Protein AF-0000000086747039 (afdb_homodimer)

Secondary structure (DSSP, 8-state):
--HHHHHHHHHHHHHHHHHHHHHHHHHHHTSTTTTSHHHHHHHHHHHS----HHHHHHHHHHHHTT--GGGTHHHHHHHHHHHHHHHHHHTSTTTT--SEETTEE-HHHHH-HHHHHHHHHHHHHHHHHHHHHS--TTS-HHHHHHHHHHHHHHHSTTTHHHHHHHHHHHTTS---HHHHHHHHHHHTHHHHHHHHHHHHHHTTHHHHHTHHHHHHHHHHHHHHHHHHHHHHHHHS-HHHHSS-TTHHHHTT---HHHHH-HHHHHHHHHHHHHHHHHHHHHHHHTT---HHHHHHHHHHHH---/--HHHHHHHHHHHHHHHHHHHHHHHHHHHTSTTTTSHHHHHHHHHHSS----HHHHHHHHHHHHTT--GGGTHHHHHHHHHHHHHHHHHHTSTTTT--SEETTEE-HHHHH-HHHHHHHHHHHHHHHHHHHHHS--TTS-HHHHHHHHHHHHHHHSTTTHHHHHHHHHHHTTS---HHHHHHHHHHHTHHHHHHHHHHHHHHTTHHHHHTHHHHHHHHHHHHHHHHHHHHHHHHHS-HHHHSS-TTHHHHTT---HHHHH-HHHHHHHHHHHHHHHHHHHHHHHHTT---HHHHHHHHHHHH---

InterPro domains:
  IPR000092 Polyprenyl synthetase-like [PF00348] (38-279)
  IPR000092 Polyprenyl synthetase-like [cd00685] (33-303)
  IPR008949 Isoprenoid synthase domain superfamily [G3DSA:1.10.600.10] (3-305)
  IPR008949 Isoprenoid synthase domain superfamily [SSF48576] (8-293)
  IPR033749 Polyprenyl synthetase, conserved site [PS00444] (221-233)
  IPR033749 Polyprenyl synthetase, conserved site [PS00723] (87-103)
  IPR053378 Prenyl diphosphate synthase [NF045485] (14-304)

Foldseek 3Di:
DPPVLLVVLLVLLVVQQVVLLVLLVVLLCPDPPSVDLLSVLLCCLLNLDDSLVLLSLLVLLLVLLPADVLLRSLLSNLLSLLVSLLVLVCCAPVHLVFQWDLQHGHSCNVRNRVSSNSSSVVSNVVSLVSLQDPDNPQADPVLSVVLSVLSDCQSDCNAQVVLSVLQVVCFPHDDAPVSVLVSQCGNFLSSQLSSNLNSLSRSPPNSVVLSVLSNQLSSLLSSLLQLQLLLLLVVPDCNQNRTDRCSCVVRRGDHDCNRPNNVVSLVSSVVSLVSNVVSVVVVVVVVGDCSSSNSVSVCSSPPND/DPPVLLVVLLVLLVVQQVVLLVLLVVLLCPDPPSVDLLSVLLCCLLNLDDSLVLLSLLVLLLVLLPADVLLRSLLSNLLSLLVSLLVLVCCAPVHLVFQWDLQHGHSCNVRNRVSSNSSSVVSNVVSLVSLQDPDNPQADPVLSVVLSVLSDCQSDCNAQVVLSVLQVVCFPHDDAPVSVLSSQCGNFLSSQLSSNLNSLSRSPPNSVVLSVLSNQLSSLLSSLLQLQLLLLLVVPDCVQNRTDRCSCVVRRGDHPCNRPNNVVSLVSSVVSLVSNVVSVVVVVVVVGDCSSSNSVSVCSSPPND

Solvent-accessible surface area (backbone atoms only — not comparable to full-atom values): 29635 Å² total; per-residue (Å²): 128,57,69,67,58,50,52,54,46,51,51,50,47,50,51,46,35,51,48,46,49,51,53,47,52,55,52,57,66,66,40,65,63,50,83,34,70,47,44,49,40,36,46,52,50,56,64,61,60,78,73,47,61,49,33,41,37,16,46,53,42,19,43,49,69,69,47,59,67,67,50,36,49,31,55,20,41,19,53,43,28,43,53,25,20,51,53,39,50,43,32,28,77,67,57,68,46,43,62,47,46,66,80,34,70,22,42,37,73,72,63,30,58,45,39,21,53,46,20,20,53,21,27,44,22,42,17,47,27,35,51,50,63,52,71,31,89,78,44,51,66,67,36,46,41,49,41,50,28,43,49,18,42,20,48,5,52,75,4,26,38,32,11,48,50,50,47,60,69,38,44,72,40,90,70,54,71,66,57,51,49,51,24,39,45,14,44,53,10,21,49,40,32,35,23,39,47,40,12,21,35,50,49,42,68,66,23,57,71,42,40,69,39,50,47,47,23,26,51,22,45,26,45,22,42,50,43,37,50,43,45,42,48,70,75,46,57,41,84,50,68,32,40,73,60,46,51,48,60,74,54,36,45,79,44,48,33,79,74,57,32,61,68,51,32,52,48,48,32,50,52,26,43,52,48,22,50,54,25,45,51,57,43,37,74,72,71,39,70,52,63,68,62,51,51,49,50,50,46,49,73,64,51,86,105,128,58,69,67,57,49,54,52,46,52,50,50,46,49,50,46,36,52,49,46,48,50,51,46,50,55,52,57,65,67,38,66,64,49,84,35,72,45,44,47,38,36,48,51,50,57,66,62,63,77,73,46,60,48,32,40,36,14,46,53,42,19,43,48,68,67,48,56,67,68,52,35,49,30,55,20,42,19,52,42,27,42,52,26,18,51,51,39,51,43,32,29,77,67,56,66,47,43,60,48,46,67,80,33,70,22,42,37,73,73,64,32,58,46,40,22,53,46,19,21,54,22,28,44,22,41,17,46,26,36,51,50,62,50,74,31,91,78,43,51,67,67,36,45,42,50,42,50,27,43,51,17,41,21,48,6,52,74,4,24,39,32,11,47,48,48,47,62,69,38,44,71,38,91,69,54,70,68,58,52,48,53,25,39,45,14,44,54,11,22,50,40,32,36,22,40,48,41,12,22,34,50,48,42,69,66,23,58,73,43,39,69,40,50,46,47,23,26,51,23,46,26,44,22,41,49,42,40,51,41,45,42,45,72,74,45,57,41,84,49,68,31,41,72,60,47,51,48,63,75,54,36,45,79,43,50,35,78,73,57,33,63,68,50,32,52,49,48,32,49,51,25,44,51,48,22,50,53,26,45,50,58,43,38,74,71,70,41,68,51,64,69,62,53,50,48,48,51,46,50,72,66,51,84,104

Organism: NCBI:txid471575

Structure (mmCIF, N/CA/C/O backbone):
data_AF-0000000086747039-model_v1
#
loop_
_entity.id
_entity.type
_entity.pdbx_description
1 polymer '(2E,6E)-farnesyl diphosphate synthase'
#
loop_
_atom_site.group_PDB
_atom_site.id
_atom_site.type_symbol
_atom_site.label_atom_id
_atom_site.label_alt_id
_atom_site.label_comp_id
_atom_site.label_asym_id
_atom_site.label_entity_id
_atom_site.label_seq_id
_atom_site.pdbx_PDB_ins_code
_atom_site.Cartn_x
_atom_site.Cartn_y
_atom_site.Cartn_z
_atom_site.occupancy
_atom_site.B_iso_or_equiv
_atom_site.auth_seq_id
_atom_site.auth_comp_id
_atom_site.auth_asym_id
_atom_site.auth_atom_id
_atom_site.pdbx_PDB_model_num
ATOM 1 N N . MET A 1 1 ? -1.797 28.938 26.312 1 60.62 1 MET A N 1
ATOM 2 C CA . MET A 1 1 ? -2.691 27.938 26.891 1 60.62 1 MET A CA 1
ATOM 3 C C . MET A 1 1 ? -2.586 27.922 28.406 1 60.62 1 MET A C 1
ATOM 5 O O . MET A 1 1 ? -1.498 28.109 28.953 1 60.62 1 MET A O 1
ATOM 9 N N . SER A 1 2 ? -3.76 27.859 28.984 1 70.88 2 SER A N 1
ATOM 10 C CA . SER A 1 2 ? -3.699 27.75 30.438 1 70.88 2 SER A CA 1
ATOM 11 C C . SER A 1 2 ? -2.93 26.5 30.875 1 70.88 2 SER A C 1
ATOM 13 O O . SER A 1 2 ? -2.877 25.516 30.141 1 70.88 2 SER A O 1
ATOM 15 N N . GLU A 1 3 ? -2.152 26.562 31.828 1 69.56 3 GLU A N 1
ATOM 16 C CA . GLU A 1 3 ? -1.357 25.469 32.375 1 69.56 3 GLU A CA 1
ATOM 17 C C . GLU A 1 3 ? -2.205 24.203 32.562 1 69.56 3 GLU A C 1
ATOM 19 O O . GLU A 1 3 ? -1.752 23.094 32.281 1 69.56 3 GLU A O 1
ATOM 24 N N . GLN A 1 4 ? -3.381 24.391 33 1 71 4 GLN A N 1
ATOM 25 C CA . GLN A 1 4 ? -4.27 23.266 33.25 1 71 4 GLN A CA 1
ATOM 26 C C . GLN A 1 4 ? -4.652 22.562 31.938 1 71 4 GLN A C 1
ATOM 28 O O . GLN A 1 4 ? -4.684 21.328 31.875 1 71 4 GLN A O 1
ATOM 33 N N . ASN A 1 5 ? -4.875 23.312 30.938 1 77 5 ASN A N 1
ATOM 34 C CA . ASN A 1 5 ? -5.219 22.766 29.625 1 77 5 ASN A CA 1
ATOM 35 C C . ASN A 1 5 ? -4.043 22 29.016 1 77 5 ASN A C 1
ATOM 37 O O . ASN A 1 5 ? -4.227 20.969 28.375 1 77 5 ASN A O 1
ATOM 41 N N . SER A 1 6 ? -2.943 22.5 29.406 1 79.62 6 SER A N 1
ATOM 42 C CA . SER A 1 6 ? -1.734 21.875 28.875 1 79.62 6 SER A CA 1
ATOM 43 C C . SER A 1 6 ? -1.492 20.516 29.516 1 79.62 6 SER A C 1
ATOM 45 O O . SER A 1 6 ? -1.107 19.562 28.844 1 79.62 6 SER A O 1
ATOM 47 N N . ILE A 1 7 ? -1.771 20.5 30.797 1 81.19 7 ILE A N 1
ATOM 48 C CA . ILE A 1 7 ? -1.556 19.25 31.531 1 81.19 7 ILE A CA 1
ATOM 49 C C . ILE A 1 7 ? -2.568 18.203 31.062 1 81.19 7 ILE A C 1
ATOM 51 O O . ILE A 1 7 ? -2.211 17.047 30.828 1 81.19 7 ILE A O 1
ATOM 55 N N . GLN A 1 8 ? -3.74 18.641 30.906 1 88 8 GLN A N 1
ATOM 56 C CA . GLN A 1 8 ? -4.797 17.734 30.469 1 88 8 GLN A CA 1
ATOM 57 C C . GLN A 1 8 ? -4.535 17.234 29.047 1 88 8 GLN A C 1
ATOM 59 O O . GLN A 1 8 ? -4.777 16.062 28.75 1 88 8 GLN A O 1
ATOM 64 N N . PHE A 1 9 ? -4.023 18.094 28.281 1 90.88 9 PHE A N 1
ATOM 65 C CA . PHE A 1 9 ? -3.715 17.734 26.906 1 90.88 9 PHE A CA 1
ATOM 66 C C . PHE A 1 9 ? -2.588 16.703 26.859 1 90.88 9 PHE A C 1
ATOM 68 O O . PHE A 1 9 ? -2.67 15.719 26.125 1 90.88 9 PHE A O 1
ATOM 75 N N . GLU A 1 10 ? -1.575 16.922 27.609 1 91.31 10 GLU A N 1
ATOM 76 C CA . GLU A 1 10 ? -0.438 16 27.641 1 91.31 10 GLU A CA 1
ATOM 77 C C . GLU A 1 10 ? -0.853 14.625 28.125 1 91.31 10 GLU A C 1
ATOM 79 O O . GLU A 1 10 ? -0.35 13.609 27.641 1 91.31 10 GLU A O 1
ATOM 84 N N . GLU A 1 11 ? -1.738 14.648 29.062 1 94.25 11 GLU A N 1
ATOM 85 C CA . GLU A 1 11 ? -2.26 13.383 29.562 1 94.25 11 GLU A CA 1
ATOM 86 C C . GLU A 1 11 ? -3.084 12.664 28.5 1 94.25 11 GLU A C 1
ATOM 88 O O . GLU A 1 11 ? -3.004 11.445 28.375 1 94.25 11 GLU A O 1
ATOM 93 N N . GLN A 1 12 ? -3.877 13.422 27.844 1 94.75 12 GLN A N 1
ATOM 94 C CA . GLN A 1 12 ? -4.676 12.852 26.75 1 94.75 12 GLN A CA 1
ATOM 95 C C . GLN A 1 12 ? -3.787 12.305 25.641 1 94.75 12 GLN A C 1
ATOM 97 O O . GLN A 1 12 ? -4.055 11.234 25.094 1 94.75 12 GLN A O 1
ATOM 102 N N . LEU A 1 13 ? -2.783 13.086 25.328 1 95.06 13 LEU A N 1
ATOM 103 C CA . LEU A 1 13 ? -1.816 12.664 24.328 1 95.06 13 LEU A CA 1
ATOM 104 C C . LEU A 1 13 ? -1.157 11.352 24.719 1 95.06 13 LEU A C 1
ATOM 106 O O . LEU A 1 13 ? -1.037 10.438 23.906 1 95.06 13 LEU A O 1
ATOM 110 N N . LYS A 1 14 ? -0.778 11.242 25.953 1 95.88 14 LYS A N 1
ATOM 111 C CA . LYS A 1 14 ? -0.138 10.031 26.453 1 95.88 14 LYS A CA 1
ATOM 112 C C . LYS A 1 14 ? -1.104 8.852 26.438 1 95.88 14 LYS A C 1
ATOM 114 O O . LYS A 1 14 ? -0.713 7.727 26.125 1 95.88 14 LYS A O 1
ATOM 119 N N . THR A 1 15 ? -2.322 9.117 26.75 1 96.75 15 THR A N 1
ATOM 120 C CA . THR A 1 15 ? -3.342 8.07 26.797 1 96.75 15 THR A CA 1
ATOM 121 C C . THR A 1 15 ? -3.553 7.477 25.406 1 96.75 15 THR A C 1
ATOM 123 O O . THR A 1 15 ? -3.561 6.254 25.234 1 96.75 15 THR A O 1
ATOM 126 N N . TYR A 1 16 ? -3.699 8.289 24.438 1 96.88 16 TYR A N 1
ATOM 127 C CA . TYR A 1 16 ? -3.939 7.797 23.094 1 96.88 16 TYR A CA 1
ATOM 128 C C . TYR A 1 16 ? -2.67 7.207 22.484 1 96.88 16 TYR A C 1
ATOM 130 O O . TYR A 1 16 ? -2.73 6.27 21.688 1 96.88 16 TYR A O 1
ATOM 138 N N . GLN A 1 17 ? -1.534 7.801 22.875 1 97.19 17 GLN A N 1
ATOM 139 C CA . GLN A 1 17 ? -0.266 7.199 22.469 1 97.19 17 GLN A CA 1
ATOM 140 C C . GLN A 1 17 ? -0.16 5.758 22.969 1 97.19 17 GLN A C 1
ATOM 142 O O . GLN A 1 17 ? 0.195 4.863 22.203 1 97.19 17 GLN A O 1
ATOM 147 N N . GLN A 1 18 ? -0.474 5.543 24.219 1 97.69 18 GLN A N 1
ATOM 148 C CA . GLN A 1 18 ? -0.421 4.207 24.797 1 97.69 18 GLN A CA 1
ATOM 149 C C . GLN A 1 18 ? -1.439 3.279 24.141 1 97.69 18 GLN A C 1
ATOM 151 O O . GLN A 1 18 ? -1.155 2.104 23.906 1 97.69 18 GLN A O 1
ATOM 156 N N . ARG A 1 19 ? -2.539 3.824 23.891 1 97.88 19 ARG A N 1
ATOM 157 C CA . ARG A 1 19 ? -3.592 3.012 23.281 1 97.88 19 ARG A CA 1
ATOM 158 C C . ARG A 1 19 ? -3.186 2.525 21.906 1 97.88 19 ARG A C 1
ATOM 160 O O . ARG A 1 19 ? -3.268 1.331 21.609 1 97.88 19 ARG A O 1
ATOM 167 N N . VAL A 1 20 ? -2.777 3.434 21.078 1 98.06 20 VAL A N 1
ATOM 168 C CA . VAL A 1 20 ? -2.422 3.037 19.719 1 98.06 20 VAL A CA 1
ATOM 169 C C . VAL A 1 20 ? -1.204 2.115 19.75 1 98.06 20 VAL A C 1
ATOM 171 O O . VAL A 1 20 ? -1.096 1.191 18.938 1 98.06 20 VAL A O 1
ATOM 174 N N . ASN A 1 21 ? -0.267 2.344 20.656 1 98.19 21 ASN A N 1
ATOM 175 C CA . ASN A 1 21 ? 0.867 1.437 20.797 1 98.19 21 ASN A CA 1
ATOM 176 C C . ASN A 1 21 ? 0.411 0.015 21.109 1 98.19 21 ASN A C 1
ATOM 178 O O . ASN A 1 21 ? 0.951 -0.949 20.562 1 98.19 21 ASN A O 1
ATOM 182 N N . LYS A 1 22 ? -0.53 -0.033 21.953 1 98.06 22 LYS A N 1
ATOM 183 C CA . LYS A 1 22 ? -1.062 -1.348 22.297 1 98.06 22 LYS A CA 1
ATOM 184 C C . LYS A 1 22 ? -1.691 -2.023 21.078 1 98.06 22 LYS A C 1
ATOM 186 O O . LYS A 1 22 ? -1.498 -3.221 20.859 1 98.06 22 LYS A O 1
ATOM 191 N N . VAL A 1 23 ? -2.418 -1.31 20.328 1 98.06 23 VAL A N 1
ATOM 192 C CA . VAL A 1 23 ? -3.047 -1.837 19.125 1 98.06 23 VAL A CA 1
ATOM 193 C C . VAL A 1 23 ? -1.973 -2.307 18.141 1 98.06 23 VAL A C 1
ATOM 195 O O . VAL A 1 23 ? -2.076 -3.396 17.578 1 98.06 23 VAL A O 1
ATOM 198 N N . LEU A 1 24 ? -0.97 -1.528 17.969 1 98.25 24 LEU A N 1
ATOM 199 C CA . LEU A 1 24 ? 0.107 -1.843 17.031 1 98.25 24 LEU A CA 1
ATOM 200 C C . LEU A 1 24 ? 0.889 -3.066 17.5 1 98.25 24 LEU A C 1
ATOM 202 O O . LEU A 1 24 ? 1.198 -3.951 16.688 1 98.25 24 LEU A O 1
ATOM 206 N N . ILE A 1 25 ? 1.175 -3.109 18.781 1 97.5 25 ILE A N 1
ATOM 207 C CA . ILE A 1 25 ? 1.902 -4.238 19.344 1 97.5 25 ILE A CA 1
ATOM 208 C C . ILE A 1 25 ? 1.107 -5.527 19.125 1 97.5 25 ILE A C 1
ATOM 210 O O . ILE A 1 25 ? 1.654 -6.535 18.672 1 97.5 25 ILE A O 1
ATOM 214 N N . ASN A 1 26 ? -0.142 -5.461 19.453 1 97.31 26 ASN A N 1
ATOM 215 C CA . ASN A 1 26 ? -0.998 -6.629 19.297 1 97.31 26 ASN A CA 1
ATOM 216 C C . ASN A 1 26 ? -1.107 -7.051 17.828 1 97.31 26 ASN A C 1
ATOM 218 O O . ASN A 1 26 ? -1.096 -8.242 17.516 1 97.31 26 ASN A O 1
ATOM 222 N N . THR A 1 27 ? -1.211 -6.133 16.969 1 97.25 27 THR A N 1
ATOM 223 C CA . THR A 1 27 ? -1.325 -6.402 15.539 1 97.25 27 THR A CA 1
ATOM 224 C C . THR A 1 27 ? -0.058 -7.066 15.016 1 97.25 27 THR A C 1
ATOM 226 O O . THR A 1 27 ? -0.126 -8.102 14.344 1 97.25 27 THR A O 1
ATOM 229 N N . LEU A 1 28 ? 1.066 -6.543 15.336 1 96.94 28 LEU A N 1
ATOM 230 C CA . LEU A 1 28 ? 2.346 -7.043 14.844 1 96.94 28 LEU A CA 1
ATOM 231 C C . LEU A 1 28 ? 2.666 -8.406 15.438 1 96.94 28 LEU A C 1
ATOM 233 O O . LEU A 1 28 ? 3.281 -9.25 14.781 1 96.94 28 LEU A O 1
ATOM 237 N N . SER A 1 29 ? 2.211 -8.617 16.656 1 95.31 29 SER A N 1
ATOM 238 C CA . SER A 1 29 ? 2.467 -9.883 17.344 1 95.31 29 SER A CA 1
ATOM 239 C C . SER A 1 29 ? 1.611 -11.008 16.75 1 95.31 29 SER A C 1
ATOM 241 O O . SER A 1 29 ? 1.937 -12.188 16.906 1 95.31 29 SER A O 1
ATOM 243 N N . SER A 1 30 ? 0.578 -10.648 16.062 1 94.56 30 SER A N 1
ATOM 244 C CA . SER A 1 30 ? -0.355 -11.641 15.547 1 94.56 30 SER A CA 1
ATOM 245 C C . SER A 1 30 ? -0.082 -11.945 14.078 1 94.56 30 SER A C 1
ATOM 247 O O . SER A 1 30 ? -0.775 -12.766 13.469 1 94.56 30 SER A O 1
ATOM 249 N N . LEU A 1 31 ? 0.907 -11.344 13.547 1 93.62 31 LEU A N 1
ATOM 250 C CA . LEU A 1 31 ? 1.203 -11.516 12.125 1 93.62 31 LEU A CA 1
ATOM 251 C C . LEU A 1 31 ? 1.789 -12.898 11.859 1 93.62 31 LEU A C 1
ATOM 253 O O . LEU A 1 31 ? 2.389 -13.508 12.75 1 93.62 31 LEU A O 1
ATOM 257 N N . ALA A 1 32 ? 1.566 -13.344 10.617 1 85 32 ALA A N 1
ATOM 258 C CA . ALA A 1 32 ? 2.262 -14.539 10.156 1 85 32 ALA A CA 1
ATOM 259 C C . ALA A 1 32 ? 3.775 -14.359 10.211 1 85 32 ALA A C 1
ATOM 261 O O . ALA A 1 32 ? 4.273 -13.234 10.102 1 85 32 ALA A O 1
ATOM 262 N N . PHE A 1 33 ? 4.562 -15.375 10.484 1 85.19 33 PHE A N 1
ATOM 263 C CA . PHE A 1 33 ? 6.02 -15.344 10.516 1 85.19 33 PHE A CA 1
ATOM 264 C C . PHE A 1 33 ? 6.52 -14.375 11.586 1 85.19 33 PHE A C 1
ATOM 266 O O . PHE A 1 33 ? 7.422 -13.57 11.328 1 85.19 33 PHE A O 1
ATOM 273 N N . SER A 1 34 ? 5.836 -14.336 12.719 1 82.81 34 SER A N 1
ATOM 274 C CA . SER A 1 34 ? 6.047 -13.336 13.766 1 82.81 34 SER A CA 1
ATOM 275 C C . SER A 1 34 ? 7.512 -13.273 14.18 1 82.81 34 SER A C 1
ATOM 277 O O . SER A 1 34 ? 8 -12.227 14.602 1 82.81 34 SER A O 1
ATOM 279 N N . ASN A 1 35 ? 8.242 -14.32 13.945 1 86.38 35 ASN A N 1
ATOM 280 C CA . ASN A 1 35 ? 9.633 -14.328 14.383 1 86.38 35 ASN A CA 1
ATOM 281 C C . ASN A 1 35 ? 10.594 -14.109 13.219 1 86.38 35 ASN A C 1
ATOM 283 O O . ASN A 1 35 ? 11.812 -14.164 13.391 1 86.38 35 ASN A O 1
ATOM 287 N N . SER A 1 36 ? 10.047 -13.781 12.148 1 91.5 36 SER A N 1
ATOM 288 C CA . SER A 1 36 ? 10.883 -13.578 10.969 1 91.5 36 SER A CA 1
ATOM 289 C C . SER A 1 36 ? 11.625 -12.25 11.047 1 91.5 36 SER A C 1
ATOM 291 O O . SER A 1 36 ? 11.164 -11.312 11.695 1 91.5 36 SER A O 1
ATOM 293 N N . PRO A 1 37 ? 12.734 -12.133 10.375 1 94.06 37 PRO A N 1
ATOM 294 C CA . PRO A 1 37 ? 13.461 -10.859 10.32 1 94.06 37 PRO A CA 1
ATOM 295 C C . PRO A 1 37 ? 12.609 -9.711 9.773 1 94.06 37 PRO A C 1
ATOM 297 O O . PRO A 1 37 ? 12.758 -8.57 10.203 1 94.06 37 PRO A O 1
ATOM 300 N N . LEU A 1 38 ? 11.734 -10.07 8.891 1 96.5 38 LEU A N 1
ATOM 301 C CA . LEU A 1 38 ? 10.875 -9.047 8.312 1 96.5 38 LEU A CA 1
ATOM 302 C C . LEU A 1 38 ? 9.945 -8.453 9.367 1 96.5 38 LEU A C 1
ATOM 304 O O . LEU A 1 38 ? 9.828 -7.234 9.492 1 96.5 38 LEU A O 1
ATOM 308 N N . VAL A 1 39 ? 9.328 -9.297 10.18 1 96.81 39 VAL A N 1
ATOM 309 C CA . VAL A 1 39 ? 8.406 -8.812 11.203 1 96.81 39 VAL A CA 1
ATOM 310 C C . VAL A 1 39 ? 9.172 -8.047 12.273 1 96.81 39 VAL A C 1
ATOM 312 O O . VAL A 1 39 ? 8.68 -7.047 12.805 1 96.81 39 VAL A O 1
ATOM 315 N N . GLN A 1 40 ? 10.367 -8.469 12.539 1 96.81 40 GLN A N 1
ATOM 316 C CA . GLN A 1 40 ? 11.203 -7.754 13.492 1 96.81 40 GLN A CA 1
ATOM 317 C C . GLN A 1 40 ? 11.555 -6.359 12.977 1 96.81 40 GLN A C 1
ATOM 319 O O . GLN A 1 40 ? 11.555 -5.395 13.742 1 96.81 40 GLN A O 1
ATOM 324 N N . ALA A 1 41 ? 11.852 -6.297 11.727 1 97.19 41 ALA A N 1
ATOM 325 C CA . ALA A 1 41 ? 12.133 -5.004 11.117 1 97.19 41 ALA A CA 1
ATOM 326 C C . ALA A 1 41 ? 10.906 -4.094 11.156 1 97.19 41 ALA A C 1
ATOM 328 O O . ALA A 1 41 ? 11.016 -2.902 11.445 1 97.19 41 ALA A O 1
ATOM 329 N N . MET A 1 42 ? 9.75 -4.68 10.891 1 98 42 MET A N 1
ATOM 330 C CA . MET A 1 42 ? 8.492 -3.93 10.961 1 98 42 MET A CA 1
ATOM 331 C C . MET A 1 42 ? 8.258 -3.4 12.375 1 98 42 MET A C 1
ATOM 333 O O . MET A 1 42 ? 7.898 -2.234 12.547 1 98 42 MET A O 1
ATOM 337 N N . ARG A 1 43 ? 8.469 -4.254 13.289 1 97.12 43 ARG A N 1
ATOM 338 C CA . ARG A 1 43 ? 8.281 -3.895 14.695 1 97.12 43 ARG A CA 1
ATOM 339 C C . ARG A 1 43 ? 9.227 -2.771 15.102 1 97.12 43 ARG A C 1
ATOM 341 O O . ARG A 1 43 ? 8.812 -1.805 15.742 1 97.12 43 ARG A O 1
ATOM 348 N N . HIS A 1 44 ? 10.469 -2.904 14.719 1 96.69 44 HIS A N 1
ATOM 349 C CA . HIS A 1 44 ? 11.469 -1.896 15.031 1 96.69 44 HIS A CA 1
ATOM 350 C C . HIS A 1 44 ? 11.078 -0.534 14.469 1 96.69 44 HIS A C 1
ATOM 352 O O . HIS A 1 44 ? 11.086 0.467 15.188 1 96.69 44 HIS A O 1
ATOM 358 N N . GLY A 1 45 ? 10.656 -0.492 13.25 1 95.94 45 GLY A N 1
ATOM 359 C CA . GLY A 1 45 ? 10.305 0.756 12.594 1 95.94 45 GLY A CA 1
ATOM 360 C C . GLY A 1 45 ? 9.039 1.383 13.141 1 95.94 45 GLY A C 1
ATOM 361 O O . GLY A 1 45 ? 8.906 2.609 13.172 1 95.94 45 GLY A O 1
ATOM 362 N N . THR A 1 46 ? 8.109 0.554 13.617 1 97.31 46 THR A N 1
ATOM 363 C CA . THR A 1 46 ? 6.797 1.035 14.039 1 97.31 46 THR A CA 1
ATOM 364 C C . THR A 1 46 ? 6.812 1.438 15.508 1 97.31 46 THR A C 1
ATOM 366 O O . THR A 1 46 ? 6.137 2.389 15.906 1 97.31 46 THR A O 1
ATOM 369 N N . LEU A 1 47 ? 7.629 0.767 16.281 1 95.19 47 LEU A N 1
ATOM 370 C CA . LEU A 1 47 ? 7.496 0.907 17.734 1 95.19 47 LEU A CA 1
ATOM 371 C C . LEU A 1 47 ? 8.68 1.672 18.312 1 95.19 47 LEU A C 1
ATOM 373 O O . LEU A 1 47 ? 8.914 1.634 19.531 1 95.19 47 LEU A O 1
ATOM 377 N N . LEU A 1 48 ? 9.508 2.316 17.484 1 89.19 48 LEU A N 1
ATOM 378 C CA . LEU A 1 48 ? 10.672 3.088 17.906 1 89.19 48 LEU A CA 1
ATOM 379 C C . LEU A 1 48 ? 10.258 4.27 18.781 1 89.19 48 LEU A C 1
ATOM 381 O O . LEU A 1 48 ? 11.109 4.941 19.359 1 89.19 48 LEU A O 1
ATOM 385 N N . GLY A 1 49 ? 8.93 4.523 18.891 1 85.38 49 GLY A N 1
ATOM 386 C CA . GLY A 1 49 ? 8.469 5.645 19.688 1 85.38 49 GLY A CA 1
ATOM 387 C C . GLY A 1 49 ? 7.793 6.727 18.859 1 85.38 49 GLY A C 1
ATOM 388 O O . GLY A 1 49 ? 7.188 6.441 17.828 1 85.38 49 GLY A O 1
ATOM 389 N N . GLY A 1 50 ? 7.867 7.938 19.469 1 86.75 50 GLY A N 1
ATOM 390 C CA . GLY A 1 50 ? 7.191 9.062 18.828 1 86.75 50 GLY A CA 1
ATOM 391 C C . GLY A 1 50 ? 5.945 9.5 19.578 1 86.75 50 GLY A C 1
ATOM 392 O O . GLY A 1 50 ? 5.367 8.727 20.344 1 86.75 50 GLY A O 1
ATOM 393 N N . LYS A 1 51 ? 5.586 10.656 19.312 1 89.5 51 LYS A N 1
ATOM 394 C CA . LYS A 1 51 ? 4.469 11.273 20.016 1 89.5 51 LYS A CA 1
ATOM 395 C C . LYS A 1 51 ? 3.133 10.781 19.469 1 89.5 51 LYS A C 1
ATOM 397 O O . LYS A 1 51 ? 2.09 10.969 20.109 1 89.5 51 LYS A O 1
ATOM 402 N N . ARG A 1 52 ? 3.139 10.125 18.375 1 96.69 52 ARG A N 1
ATOM 403 C CA . ARG A 1 52 ? 1.94 9.562 17.75 1 96.69 52 ARG A CA 1
ATOM 404 C C . ARG A 1 52 ? 0.901 10.648 17.5 1 96.69 52 ARG A C 1
ATOM 406 O O . ARG A 1 52 ? -0.274 10.484 17.828 1 96.69 52 ARG A O 1
ATOM 413 N N . LEU A 1 53 ? 1.318 11.719 16.922 1 96.06 53 LEU A N 1
ATOM 414 C CA . LEU A 1 53 ? 0.454 12.867 16.672 1 96.06 53 LEU A CA 1
ATOM 415 C C . LEU A 1 53 ? -0.656 12.5 15.68 1 96.06 53 LEU A C 1
ATOM 417 O O . LEU A 1 53 ? -1.806 12.914 15.859 1 96.06 53 LEU A O 1
ATOM 421 N N . ARG A 1 54 ? -0.337 11.75 14.672 1 98.25 54 ARG A N 1
ATOM 422 C CA . ARG A 1 54 ? -1.321 11.43 13.641 1 98.25 54 ARG A CA 1
ATOM 423 C C . ARG A 1 54 ? -2.414 10.523 14.195 1 98.25 54 ARG A C 1
ATOM 425 O O . ARG A 1 54 ? -3.604 10.82 14.055 1 98.25 54 ARG A O 1
ATOM 432 N N . PRO A 1 55 ? -2.051 9.461 14.891 1 98.62 55 PRO A N 1
ATOM 433 C CA . PRO A 1 55 ? -3.102 8.703 15.57 1 98.62 55 PRO A CA 1
ATOM 434 C C . PRO A 1 55 ? -3.92 9.562 16.531 1 98.62 55 PRO A C 1
ATOM 436 O O . PRO A 1 55 ? -5.141 9.406 16.625 1 98.62 55 PRO A O 1
ATOM 439 N N . PHE A 1 56 ? -3.25 10.406 17.25 1 98.44 56 PHE A N 1
ATOM 440 C CA . PHE A 1 56 ? -3.939 11.289 18.188 1 98.44 56 PHE A CA 1
ATOM 441 C C . PHE A 1 56 ? -5 12.117 17.469 1 98.44 56 PHE A C 1
ATOM 443 O O . PHE A 1 56 ? -6.109 12.289 17.969 1 98.44 56 PHE A O 1
ATOM 450 N N . LEU A 1 57 ? -4.68 12.602 16.328 1 98.62 57 LEU A N 1
ATOM 451 C CA . LEU A 1 57 ? -5.621 13.398 15.539 1 98.62 57 LEU A CA 1
ATOM 452 C C . LEU A 1 57 ? -6.848 12.57 15.164 1 98.62 57 LEU A C 1
ATOM 454 O O . LEU A 1 57 ? -7.973 13.07 15.188 1 98.62 57 LEU A O 1
ATOM 458 N N . VAL A 1 58 ? -6.645 11.312 14.805 1 98.81 58 VAL A N 1
ATOM 459 C CA . VAL A 1 58 ? -7.758 10.43 14.492 1 98.81 58 VAL A CA 1
ATOM 460 C C . VAL A 1 58 ? -8.703 10.344 15.688 1 98.81 58 VAL A C 1
ATOM 462 O O . VAL A 1 58 ? -9.914 10.555 15.547 1 98.81 58 VAL A O 1
ATOM 465 N N . TYR A 1 59 ? -8.148 10.086 16.859 1 98.62 59 TYR A N 1
ATOM 466 C CA . TYR A 1 59 ? -8.953 9.938 18.078 1 98.62 59 TYR A CA 1
ATOM 467 C C . TYR A 1 59 ? -9.633 11.25 18.438 1 98.62 59 TYR A C 1
ATOM 469 O O . TYR A 1 59 ? -10.82 11.273 18.766 1 98.62 59 TYR A O 1
ATOM 477 N N . ALA A 1 60 ? -8.852 12.344 18.406 1 98.19 60 ALA A N 1
ATOM 478 C CA . ALA A 1 60 ? -9.367 13.648 18.812 1 98.19 60 ALA A CA 1
ATOM 479 C C . ALA A 1 60 ? -10.555 14.062 17.969 1 98.19 60 ALA A C 1
ATOM 481 O O . ALA A 1 60 ? -11.578 14.516 18.484 1 98.19 60 ALA A O 1
ATOM 482 N N . VAL A 1 61 ? -10.445 13.891 16.688 1 98.69 61 VAL A N 1
ATOM 483 C CA . VAL A 1 61 ? -11.531 14.266 15.789 1 98.69 61 VAL A CA 1
ATOM 484 C C . VAL A 1 61 ? -12.719 13.328 15.992 1 98.69 61 VAL A C 1
ATOM 486 O O . VAL A 1 61 ? -13.867 13.781 16.062 1 98.69 61 VAL A O 1
ATOM 489 N N . GLY A 1 62 ? -12.445 12.008 16.016 1 98.25 62 GLY A N 1
ATOM 490 C CA . GLY A 1 62 ? -13.523 11.07 16.266 1 98.25 62 GLY A CA 1
ATOM 491 C C . GLY A 1 62 ? -14.281 11.367 17.547 1 98.25 62 GLY A C 1
ATOM 492 O O . GLY A 1 62 ? -15.516 11.328 17.562 1 98.25 62 GLY A O 1
ATOM 493 N N . GLU A 1 63 ? -13.539 11.688 18.578 1 97 63 GLU A N 1
ATOM 494 C CA . GLU A 1 63 ? -14.148 11.992 19.859 1 97 63 GLU A CA 1
ATOM 495 C C . GLU A 1 63 ? -15.008 13.25 19.781 1 97 63 GLU A C 1
ATOM 497 O O . GLU A 1 63 ? -16.047 13.344 20.453 1 97 63 GLU A O 1
ATOM 502 N N . MET A 1 64 ? -14.578 14.195 19.031 1 97.5 64 MET A N 1
ATOM 503 C CA . MET A 1 64 ? -15.344 15.422 18.828 1 97.5 64 MET A CA 1
ATOM 504 C C . MET A 1 64 ? -16.75 15.102 18.312 1 97.5 64 MET A C 1
ATOM 506 O O . MET A 1 64 ? -17.703 15.812 18.625 1 97.5 64 MET A O 1
ATOM 510 N N . PHE A 1 65 ? -16.875 13.984 17.594 1 97.81 65 PHE A N 1
ATOM 511 C CA . PHE A 1 65 ? -18.156 13.586 17.016 1 97.81 65 PHE A CA 1
ATOM 512 C C . PHE A 1 65 ? -18.844 12.547 17.906 1 97.81 65 PHE A C 1
ATOM 514 O O . PHE A 1 65 ? -19.891 12.008 17.531 1 97.81 65 PHE A O 1
ATOM 521 N N . GLY A 1 66 ? -18.219 12.172 19.016 1 96.5 66 GLY A N 1
ATOM 522 C CA . GLY A 1 66 ? -18.844 11.281 19.984 1 96.5 66 GLY A CA 1
ATOM 523 C C . GLY A 1 66 ? -18.547 9.812 19.703 1 96.5 66 GLY A C 1
ATOM 524 O O . GLY A 1 66 ? -19.188 8.938 20.281 1 96.5 66 GLY A O 1
ATOM 525 N N . LEU A 1 67 ? -17.609 9.523 18.906 1 97.06 67 LEU A N 1
ATOM 526 C CA . LEU A 1 67 ? -17.25 8.141 18.609 1 97.06 67 LEU A CA 1
ATOM 527 C C . LEU A 1 67 ? -16.469 7.523 19.766 1 97.06 67 LEU A C 1
ATOM 529 O O . LEU A 1 67 ? -15.656 8.195 20.406 1 97.06 67 LEU A O 1
ATOM 533 N N . SER A 1 68 ? -16.703 6.242 19.969 1 97.06 68 SER A N 1
ATOM 534 C CA . SER A 1 68 ? -15.867 5.504 20.922 1 97.06 68 SER A CA 1
ATOM 535 C C . SER A 1 68 ? -14.492 5.207 20.328 1 97.06 68 SER A C 1
ATOM 537 O O . SER A 1 68 ? -14.352 5.055 19.125 1 97.06 68 SER A O 1
ATOM 539 N N . ALA A 1 69 ? -13.531 5.059 21.219 1 96.88 69 ALA A N 1
ATOM 540 C CA . ALA A 1 69 ? -12.156 4.785 20.812 1 96.88 69 ALA A CA 1
ATOM 541 C C . ALA A 1 69 ? -12.062 3.469 20.047 1 96.88 69 ALA A C 1
ATOM 543 O O . ALA A 1 69 ? -11.219 3.314 19.156 1 96.88 69 ALA A O 1
ATOM 544 N N . ASN A 1 70 ? -12.984 2.539 20.297 1 97.31 70 ASN A N 1
ATOM 545 C CA . ASN A 1 70 ? -12.977 1.233 19.641 1 97.31 70 ASN A CA 1
ATOM 546 C C . ASN A 1 70 ? -13.203 1.356 18.141 1 97.31 70 ASN A C 1
ATOM 548 O O . ASN A 1 70 ? -12.727 0.522 17.359 1 97.31 70 ASN A O 1
ATOM 552 N N . ASN A 1 71 ? -13.922 2.416 17.766 1 97.94 71 ASN A N 1
ATOM 553 C CA . ASN A 1 71 ? -14.18 2.648 16.359 1 97.94 71 ASN A CA 1
ATOM 554 C C . ASN A 1 71 ? -12.992 3.316 15.664 1 97.94 71 ASN A C 1
ATOM 556 O O . ASN A 1 71 ? -12.93 3.365 14.438 1 97.94 71 ASN A O 1
ATOM 560 N N . LEU A 1 72 ? -11.992 3.77 16.531 1 98.56 72 LEU A N 1
ATOM 561 C CA . LEU A 1 72 ? -10.961 4.637 15.984 1 98.56 72 LEU A CA 1
ATOM 562 C C . LEU A 1 72 ? -9.594 3.951 16.031 1 98.56 72 LEU A C 1
ATOM 564 O O . LEU A 1 72 ? -8.633 4.434 15.422 1 98.56 72 LEU A O 1
ATOM 568 N N . ASP A 1 73 ? -9.531 2.766 16.625 1 98.75 73 ASP A N 1
ATOM 569 C CA . ASP A 1 73 ? -8.281 2.025 16.734 1 98.75 73 ASP A CA 1
ATOM 570 C C . ASP A 1 73 ? -7.746 1.637 15.359 1 98.75 73 ASP A C 1
ATOM 572 O O . ASP A 1 73 ? -6.559 1.812 15.078 1 98.75 73 ASP A O 1
ATOM 576 N N . ALA A 1 74 ? -8.633 1.191 14.531 1 98.69 74 ALA A N 1
ATOM 577 C CA . ALA A 1 74 ? -8.227 0.716 13.211 1 98.69 74 ALA A CA 1
ATOM 578 C C . ALA A 1 74 ? -7.676 1.858 12.359 1 98.69 74 ALA A C 1
ATOM 580 O O . ALA A 1 74 ? -6.543 1.789 11.875 1 98.69 74 ALA A O 1
ATOM 581 N N . PRO A 1 75 ? -8.445 2.951 12.227 1 98.88 75 PRO A N 1
ATOM 582 C CA . PRO A 1 75 ? -7.887 4.031 11.414 1 98.88 75 PRO A CA 1
ATOM 583 C C . PRO A 1 75 ? -6.648 4.668 12.039 1 98.88 75 PRO A C 1
ATOM 585 O O . PRO A 1 75 ? -5.723 5.062 11.328 1 98.88 75 PRO A O 1
ATOM 588 N N . ALA A 1 76 ? -6.547 4.75 13.32 1 98.81 76 ALA A N 1
ATOM 589 C CA . ALA A 1 76 ? -5.367 5.297 13.984 1 98.81 76 ALA A CA 1
ATOM 590 C C . ALA A 1 76 ? -4.141 4.43 13.719 1 98.81 76 ALA A C 1
ATOM 592 O O . ALA A 1 76 ? -3.072 4.941 13.375 1 98.81 76 ALA A O 1
ATOM 593 N N . ALA A 1 77 ? -4.328 3.139 13.844 1 98.81 77 ALA A N 1
ATOM 594 C CA . ALA A 1 77 ? -3.229 2.205 13.609 1 98.81 77 ALA A CA 1
ATOM 595 C C . ALA A 1 77 ? -2.812 2.207 12.141 1 98.81 77 ALA A C 1
ATOM 597 O O . ALA A 1 77 ? -1.622 2.137 11.828 1 98.81 77 ALA A O 1
ATOM 598 N N . ALA A 1 78 ? -3.779 2.275 11.281 1 98.88 78 ALA A N 1
ATOM 599 C CA . ALA A 1 78 ? -3.498 2.289 9.852 1 98.88 78 ALA A CA 1
ATOM 600 C C . ALA A 1 78 ? -2.658 3.504 9.469 1 98.88 78 ALA A C 1
ATOM 602 O O . ALA A 1 78 ? -1.648 3.375 8.773 1 98.88 78 ALA A O 1
ATOM 603 N N . VAL A 1 79 ? -3.014 4.652 9.961 1 98.88 79 VAL A N 1
ATOM 604 C CA . VAL A 1 79 ? -2.293 5.887 9.672 1 98.88 79 VAL A CA 1
ATOM 605 C C . VAL A 1 79 ? -0.864 5.785 10.203 1 98.88 79 VAL A C 1
ATOM 607 O O . VAL A 1 79 ? 0.084 6.207 9.531 1 98.88 79 VAL A O 1
ATOM 610 N N . GLU A 1 80 ? -0.737 5.215 11.344 1 98.75 80 GLU A N 1
ATOM 611 C CA . GLU A 1 80 ? 0.595 5.102 11.93 1 98.75 80 GLU A CA 1
ATOM 612 C C . GLU A 1 80 ? 1.46 4.113 11.156 1 98.75 80 GLU A C 1
ATOM 614 O O . GLU A 1 80 ? 2.674 4.297 11.047 1 98.75 80 GLU A O 1
ATOM 619 N N . CYS A 1 81 ? 0.862 3.062 10.656 1 98.81 81 CYS A N 1
ATOM 620 C CA . CYS A 1 81 ? 1.608 2.131 9.82 1 98.81 81 CYS A CA 1
ATOM 621 C C . CYS A 1 81 ? 2.148 2.828 8.578 1 98.81 81 CYS A C 1
ATOM 623 O O . CYS A 1 81 ? 3.293 2.6 8.18 1 98.81 81 CYS A O 1
ATOM 625 N N . ILE A 1 82 ? 1.335 3.697 7.973 1 98.81 82 ILE A N 1
ATOM 626 C CA . ILE A 1 82 ? 1.776 4.457 6.809 1 98.81 82 ILE A CA 1
ATOM 627 C C . ILE A 1 82 ? 2.922 5.387 7.203 1 98.81 82 ILE A C 1
ATOM 629 O O . ILE A 1 82 ? 3.924 5.484 6.492 1 98.81 82 ILE A O 1
ATOM 633 N N . HIS A 1 83 ? 2.75 6.031 8.32 1 98.31 83 HIS A N 1
ATOM 634 C CA . HIS A 1 83 ? 3.799 6.93 8.789 1 98.31 83 HIS A CA 1
ATOM 635 C C . HIS A 1 83 ? 5.105 6.176 9.023 1 98.31 83 HIS A C 1
ATOM 637 O O . HIS A 1 83 ? 6.172 6.617 8.594 1 98.31 83 HIS A O 1
ATOM 643 N N . ALA A 1 84 ? 5.027 5.039 9.688 1 98.06 84 ALA A N 1
ATOM 644 C CA . ALA A 1 84 ? 6.199 4.23 10.008 1 98.06 84 ALA A CA 1
ATOM 645 C C . ALA A 1 84 ? 6.902 3.764 8.734 1 98.06 84 ALA A C 1
ATOM 647 O O . ALA A 1 84 ? 8.125 3.852 8.625 1 98.06 84 ALA A O 1
ATOM 648 N N . TYR A 1 85 ? 6.117 3.312 7.785 1 98.25 85 TYR A N 1
ATOM 649 C CA . TYR A 1 85 ? 6.719 2.875 6.531 1 98.25 85 TYR A CA 1
ATOM 650 C C . TYR A 1 85 ? 7.453 4.023 5.848 1 98.25 85 TYR A C 1
ATOM 652 O O . TYR A 1 85 ? 8.539 3.836 5.293 1 98.25 85 TYR A O 1
ATOM 660 N N . SER A 1 86 ? 6.828 5.191 5.852 1 97.94 86 SER A N 1
ATOM 661 C CA . SER A 1 86 ? 7.438 6.344 5.191 1 97.94 86 SER A CA 1
ATOM 662 C C . SER A 1 86 ? 8.773 6.703 5.832 1 97.94 86 SER A C 1
ATOM 664 O O . SER A 1 86 ? 9.719 7.082 5.137 1 97.94 86 SER A O 1
ATOM 666 N N . LEU A 1 87 ? 8.906 6.566 7.172 1 96.69 87 LEU A N 1
ATOM 667 C CA . LEU A 1 87 ? 10.156 6.844 7.875 1 96.69 87 LEU A CA 1
ATOM 668 C C . LEU A 1 87 ? 11.227 5.812 7.52 1 96.69 87 LEU A C 1
ATOM 670 O O . LEU A 1 87 ? 12.383 6.168 7.281 1 96.69 87 LEU A O 1
ATOM 674 N N . ILE A 1 88 ? 10.836 4.582 7.461 1 97.81 88 ILE A N 1
ATOM 675 C CA . ILE A 1 88 ? 11.766 3.502 7.148 1 97.81 88 ILE A CA 1
ATOM 676 C C . ILE A 1 88 ? 12.367 3.723 5.762 1 97.81 88 ILE A C 1
ATOM 678 O O . ILE A 1 88 ? 13.586 3.637 5.582 1 97.81 88 ILE A O 1
ATOM 682 N N . HIS A 1 89 ? 11.516 4.02 4.797 1 98.12 89 HIS A N 1
ATOM 683 C CA . HIS A 1 89 ? 11.984 4.191 3.428 1 98.12 89 HIS A CA 1
ATOM 684 C C . HIS A 1 89 ? 12.75 5.5 3.266 1 98.12 89 HIS A C 1
ATOM 686 O O . HIS A 1 89 ? 13.727 5.562 2.514 1 98.12 89 HIS A O 1
ATOM 692 N N . ASP A 1 90 ? 12.344 6.523 4 1 95.31 90 ASP A N 1
ATOM 693 C CA . ASP A 1 90 ? 13.031 7.812 3.961 1 95.31 90 ASP A CA 1
ATOM 694 C C . ASP A 1 90 ? 14.453 7.695 4.512 1 95.31 90 ASP A C 1
ATOM 696 O O . ASP A 1 90 ? 15.344 8.43 4.09 1 95.31 90 ASP A O 1
ATOM 700 N N . ASP A 1 91 ? 14.695 6.773 5.406 1 95.06 91 ASP A N 1
ATOM 701 C CA . ASP A 1 91 ? 15.984 6.602 6.074 1 95.06 91 ASP A CA 1
ATOM 702 C C . ASP A 1 91 ? 16.953 5.809 5.203 1 95.06 91 ASP A C 1
ATOM 704 O O . ASP A 1 91 ? 18.141 5.723 5.508 1 95.06 91 ASP A O 1
ATOM 708 N N . LEU A 1 92 ? 16.531 5.234 4.07 1 96.94 92 LEU A N 1
ATOM 709 C CA . LEU A 1 92 ? 17.359 4.348 3.248 1 96.94 92 LEU A CA 1
ATOM 710 C C . LEU A 1 92 ? 18.531 5.102 2.652 1 96.94 92 LEU A C 1
ATOM 712 O O . LEU A 1 92 ? 18.469 6.32 2.467 1 96.94 92 LEU A O 1
ATOM 716 N N . PRO A 1 93 ? 19.625 4.367 2.223 1 95.31 93 PRO A N 1
ATOM 717 C CA . PRO A 1 93 ? 20.812 4.988 1.638 1 95.31 93 PRO A CA 1
ATOM 718 C C . PRO A 1 93 ? 20.5 5.801 0.382 1 95.31 93 PRO A C 1
ATOM 720 O O . PRO A 1 93 ? 21.125 6.836 0.139 1 95.31 93 PRO A O 1
ATOM 723 N N . ALA A 1 94 ? 19.531 5.398 -0.368 1 93.88 94 ALA A N 1
ATOM 724 C CA . ALA A 1 94 ? 19.172 6.066 -1.619 1 93.88 94 ALA A CA 1
ATOM 725 C C . ALA A 1 94 ? 18.359 7.324 -1.358 1 93.88 94 ALA A C 1
ATOM 727 O O . ALA A 1 94 ? 18.109 8.117 -2.273 1 93.88 94 ALA A O 1
ATOM 728 N N . MET A 1 95 ? 17.984 7.566 -0.057 1 93.75 95 MET A N 1
ATOM 729 C CA . MET A 1 95 ? 17.156 8.711 0.327 1 93.75 95 MET A CA 1
ATOM 730 C C . MET A 1 95 ? 17.922 9.625 1.289 1 93.75 95 MET A C 1
ATOM 732 O O . MET A 1 95 ? 18.938 10.211 0.922 1 93.75 95 MET A O 1
ATOM 736 N N . ASP A 1 96 ? 17.531 9.641 2.549 1 89.12 96 ASP A N 1
ATOM 737 C CA . ASP A 1 96 ? 18.203 10.523 3.494 1 89.12 96 ASP A CA 1
ATOM 738 C C . ASP A 1 96 ? 19.438 9.859 4.09 1 89.12 96 ASP A C 1
ATOM 740 O O . ASP A 1 96 ? 20.297 10.531 4.664 1 89.12 96 ASP A O 1
ATOM 744 N N . ASN A 1 97 ? 19.516 8.555 3.965 1 91.44 97 ASN A N 1
ATOM 745 C CA . ASN A 1 97 ? 20.641 7.77 4.469 1 91.44 97 ASN A CA 1
ATOM 746 C C . ASN A 1 97 ? 20.922 8.062 5.938 1 91.44 97 ASN A C 1
ATOM 748 O O . ASN A 1 97 ? 22.062 8.281 6.328 1 91.44 97 ASN A O 1
ATOM 752 N N . ASP A 1 98 ? 19.875 8.141 6.719 1 89.06 98 ASP A N 1
ATOM 753 C CA . ASP A 1 98 ? 20.031 8.398 8.148 1 89.06 98 ASP A CA 1
ATOM 754 C C . ASP A 1 98 ? 20.422 7.133 8.898 1 89.06 98 ASP A C 1
ATOM 756 O O . ASP A 1 98 ? 19.844 6.066 8.672 1 89.06 98 ASP A O 1
ATOM 760 N N . ASP A 1 99 ? 21.281 7.27 9.891 1 90.75 99 ASP A N 1
ATOM 761 C CA . ASP A 1 99 ? 21.75 6.129 10.664 1 90.75 99 ASP A CA 1
ATOM 762 C C . ASP A 1 99 ? 20.906 5.938 11.93 1 90.75 99 ASP A C 1
ATOM 764 O O . ASP A 1 99 ? 20.797 4.824 12.445 1 90.75 99 ASP A O 1
ATOM 768 N N . LEU A 1 100 ? 20.281 7.117 12.375 1 87.88 100 LEU A N 1
ATOM 769 C CA . LEU A 1 100 ? 19.516 7.078 13.617 1 87.88 100 LEU A CA 1
ATOM 770 C C . LEU A 1 100 ? 18.125 7.676 13.43 1 87.88 100 LEU A C 1
ATOM 772 O O . LEU A 1 100 ? 17.953 8.602 12.641 1 87.88 100 LEU A O 1
ATOM 776 N N . ARG A 1 101 ? 17.234 7.121 14.188 1 86.88 101 ARG A N 1
ATOM 777 C CA . ARG A 1 101 ? 15.883 7.625 14.344 1 86.88 101 ARG A CA 1
ATOM 778 C C . ARG A 1 101 ? 15.391 7.441 15.773 1 86.88 101 ARG A C 1
ATOM 780 O O . ARG A 1 101 ? 15.352 6.316 16.281 1 86.88 101 ARG A O 1
ATOM 787 N N . ARG A 1 102 ? 15.156 8.602 16.406 1 87.75 102 ARG A N 1
ATOM 788 C CA . ARG A 1 102 ? 14.688 8.625 17.781 1 87.75 102 ARG A CA 1
ATOM 789 C C . ARG A 1 102 ? 15.664 7.902 18.703 1 87.75 102 ARG A C 1
ATOM 791 O O . ARG A 1 102 ? 15.258 7.078 19.531 1 87.75 102 ARG A O 1
ATOM 798 N N . GLY A 1 103 ? 16.875 8.094 18.422 1 86.56 103 GLY A N 1
ATOM 799 C CA . GLY A 1 103 ? 17.938 7.598 19.281 1 86.56 103 GLY A CA 1
ATOM 800 C C . GLY A 1 103 ? 18.297 6.148 19.016 1 86.56 103 GLY A C 1
ATOM 801 O O . GLY A 1 103 ? 19.172 5.59 19.672 1 86.56 103 GLY A O 1
ATOM 802 N N . GLN A 1 104 ? 17.641 5.5 18.031 1 91.38 104 GLN A N 1
ATOM 803 C CA . GLN A 1 104 ? 17.891 4.098 17.719 1 91.38 104 GLN A CA 1
ATOM 804 C C . GLN A 1 104 ? 18.359 3.938 16.266 1 91.38 104 GLN A C 1
ATOM 806 O O . GLN A 1 104 ? 18.078 4.789 15.422 1 91.38 104 GLN A O 1
ATOM 811 N N . PRO A 1 105 ? 19.109 2.857 16.016 1 94.81 105 PRO A N 1
ATOM 812 C CA . PRO A 1 105 ? 19.5 2.623 14.617 1 94.81 105 PRO A CA 1
ATOM 813 C C . PRO A 1 105 ? 18.297 2.504 13.688 1 94.81 105 PRO A C 1
ATOM 815 O O . PRO A 1 105 ? 17.281 1.906 14.055 1 94.81 105 PRO A O 1
ATOM 818 N N . THR A 1 106 ? 18.438 3.072 12.523 1 95.19 106 THR A N 1
ATOM 819 C CA . THR A 1 106 ? 17.391 2.941 11.523 1 95.19 106 THR A CA 1
ATOM 820 C C . THR A 1 106 ? 17.266 1.498 11.047 1 95.19 106 THR A C 1
ATOM 822 O O . THR A 1 106 ? 18.156 0.683 11.289 1 95.19 106 THR A O 1
ATOM 825 N N . CYS A 1 107 ? 16.25 1.219 10.367 1 95.88 107 CYS A N 1
ATOM 826 C CA . CYS A 1 107 ? 15.938 -0.149 9.977 1 95.88 107 CYS A CA 1
ATOM 827 C C . CYS A 1 107 ? 17.016 -0.718 9.062 1 95.88 107 CYS A C 1
ATOM 829 O O . CYS A 1 107 ? 17.422 -1.871 9.219 1 95.88 107 CYS A O 1
ATOM 831 N N . HIS A 1 108 ? 17.484 0.098 8.078 1 96.44 108 HIS A N 1
ATOM 832 C CA . HIS A 1 108 ? 18.453 -0.42 7.133 1 96.44 108 HIS A CA 1
ATOM 833 C C . HIS A 1 108 ? 19.797 -0.669 7.805 1 96.44 108 HIS A C 1
ATOM 835 O O . HIS A 1 108 ? 20.578 -1.523 7.363 1 96.44 108 HIS A O 1
ATOM 841 N N . ILE A 1 109 ? 20.125 0.117 8.859 1 96.81 109 ILE A N 1
ATOM 842 C CA . ILE A 1 109 ? 21.359 -0.088 9.625 1 96.81 109 ILE A CA 1
ATOM 843 C C . ILE A 1 109 ? 21.25 -1.375 10.438 1 96.81 109 ILE A C 1
ATOM 845 O O . ILE A 1 109 ? 22.172 -2.182 10.461 1 96.81 109 ILE A O 1
ATOM 849 N N . LYS A 1 110 ? 20.156 -1.575 11.023 1 96.62 110 LYS A N 1
ATOM 850 C CA . LYS A 1 110 ? 19.984 -2.686 11.961 1 96.62 110 LYS A CA 1
ATOM 851 C C . LYS A 1 110 ? 19.719 -3.99 11.219 1 96.62 110 LYS A C 1
ATOM 853 O O . LYS A 1 110 ? 20.188 -5.055 11.633 1 96.62 110 LYS A O 1
ATOM 858 N N . PHE A 1 111 ? 18.938 -3.977 10.109 1 96.69 111 PHE A N 1
ATOM 859 C CA . PHE A 1 111 ? 18.438 -5.211 9.516 1 96.69 111 PHE A CA 1
ATOM 860 C C . PHE A 1 111 ? 18.906 -5.344 8.07 1 96.69 111 PHE A C 1
ATOM 862 O O . PHE A 1 111 ? 18.672 -6.371 7.43 1 96.69 111 PHE A O 1
ATOM 869 N N . GLY A 1 112 ? 19.578 -4.344 7.566 1 96.5 112 GLY A N 1
ATOM 870 C CA . GLY A 1 112 ? 19.969 -4.336 6.168 1 96.5 112 GLY A CA 1
ATOM 871 C C . GLY A 1 112 ? 18.984 -3.617 5.27 1 96.5 112 GLY A C 1
ATOM 872 O O . GLY A 1 112 ? 17.812 -3.443 5.633 1 96.5 112 GLY A O 1
ATOM 873 N N . GLU A 1 113 ? 19.453 -3.211 4.113 1 97.12 113 GLU A N 1
ATOM 874 C CA . GLU A 1 113 ? 18.672 -2.418 3.18 1 97.12 113 GLU A CA 1
ATOM 875 C C . GLU A 1 113 ? 17.484 -3.223 2.635 1 97.12 113 GLU A C 1
ATOM 877 O O . GLU A 1 113 ? 16.375 -2.703 2.512 1 97.12 113 GLU A O 1
ATOM 882 N N . ALA A 1 114 ? 17.703 -4.477 2.291 1 96.56 114 ALA A N 1
ATOM 883 C CA . ALA A 1 114 ? 16.672 -5.332 1.72 1 96.56 114 ALA A CA 1
ATOM 884 C C . ALA A 1 114 ? 15.484 -5.469 2.674 1 96.56 114 ALA A C 1
ATOM 886 O O . ALA A 1 114 ? 14.336 -5.266 2.279 1 96.56 114 ALA A O 1
ATOM 887 N N . HIS A 1 115 ? 15.75 -5.734 3.91 1 96.88 115 HIS A N 1
ATOM 888 C CA . HIS A 1 115 ? 14.688 -5.922 4.895 1 96.88 115 HIS A CA 1
ATOM 889 C C . HIS A 1 115 ? 14 -4.598 5.211 1 96.88 115 HIS A C 1
ATOM 891 O O . HIS A 1 115 ? 12.805 -4.574 5.508 1 96.88 115 HIS A O 1
ATOM 897 N N . ALA A 1 116 ? 14.781 -3.494 5.199 1 98.06 116 ALA A N 1
ATOM 898 C CA . ALA A 1 116 ? 14.172 -2.186 5.41 1 98.06 116 ALA A CA 1
ATOM 899 C C . ALA A 1 116 ? 13.156 -1.874 4.309 1 98.06 116 ALA A C 1
ATOM 901 O O . ALA A 1 116 ? 12.055 -1.4 4.59 1 98.06 116 ALA A O 1
ATOM 902 N N . ILE A 1 117 ? 13.531 -2.176 3.041 1 98.31 117 ILE A N 1
ATOM 903 C CA . ILE A 1 117 ? 12.633 -1.956 1.918 1 98.31 117 ILE A CA 1
ATOM 904 C C . ILE A 1 117 ? 11.375 -2.811 2.09 1 98.31 117 ILE A C 1
ATOM 906 O O . ILE A 1 117 ? 10.258 -2.305 2.002 1 98.31 117 ILE A O 1
ATOM 910 N N . LEU A 1 118 ? 11.547 -4.055 2.432 1 98.25 118 LEU A N 1
ATOM 911 C CA . LEU A 1 118 ? 10.43 -4.98 2.566 1 98.25 118 LEU A CA 1
ATOM 912 C C . LEU A 1 118 ? 9.547 -4.598 3.754 1 98.25 118 LEU A C 1
ATOM 914 O O . LEU A 1 118 ? 8.328 -4.766 3.705 1 98.25 118 LEU A O 1
ATOM 918 N N . ALA A 1 119 ? 10.203 -4.172 4.824 1 98.31 119 ALA A N 1
ATOM 919 C CA . ALA A 1 119 ? 9.445 -3.758 5.996 1 98.31 119 ALA A CA 1
ATOM 920 C C . ALA A 1 119 ? 8.508 -2.598 5.664 1 98.31 119 ALA A C 1
ATOM 922 O O . ALA A 1 119 ? 7.355 -2.578 6.102 1 98.31 119 ALA A O 1
ATOM 923 N N . GLY A 1 120 ? 9.062 -1.637 4.949 1 98.62 120 GLY A N 1
ATOM 924 C CA . GLY A 1 120 ? 8.203 -0.554 4.496 1 98.62 120 GLY A CA 1
ATOM 925 C C . GLY A 1 120 ? 7.051 -1.028 3.627 1 98.62 120 GLY A C 1
ATOM 926 O O . GLY A 1 120 ? 5.902 -0.632 3.834 1 98.62 120 GLY A O 1
ATOM 927 N N . ASP A 1 121 ? 7.332 -1.904 2.648 1 98.75 121 ASP A N 1
ATOM 928 C CA . ASP A 1 121 ? 6.309 -2.455 1.768 1 98.75 121 ASP A CA 1
ATOM 929 C C . ASP A 1 121 ? 5.223 -3.176 2.568 1 98.75 121 ASP A C 1
ATOM 931 O O . ASP A 1 121 ? 4.031 -3.004 2.305 1 98.75 121 ASP A O 1
ATOM 935 N N . ALA A 1 122 ? 5.633 -3.951 3.502 1 98.69 122 ALA A N 1
ATOM 936 C CA . ALA A 1 122 ? 4.707 -4.766 4.289 1 98.69 122 ALA A CA 1
ATOM 937 C C . ALA A 1 122 ? 3.854 -3.895 5.207 1 98.69 122 ALA A C 1
ATOM 939 O O . ALA A 1 122 ? 2.674 -4.184 5.422 1 98.69 122 ALA A O 1
ATOM 940 N N . LEU A 1 123 ? 4.465 -2.898 5.77 1 98.81 123 LEU A N 1
ATOM 941 C CA . LEU A 1 123 ? 3.725 -1.995 6.645 1 98.81 123 LEU A CA 1
ATOM 942 C C . LEU A 1 123 ? 2.664 -1.228 5.863 1 98.81 123 LEU A C 1
ATOM 944 O O . LEU A 1 123 ? 1.569 -0.98 6.375 1 98.81 123 LEU A O 1
ATOM 948 N N . GLN A 1 124 ? 3.025 -0.772 4.652 1 98.88 124 GLN A N 1
ATOM 949 C CA . GLN A 1 124 ? 2.018 -0.115 3.826 1 98.88 124 GLN A CA 1
ATOM 950 C C . GLN A 1 124 ? 0.823 -1.032 3.582 1 98.88 124 GLN A C 1
ATOM 952 O O . GLN A 1 124 ? -0.327 -0.616 3.73 1 98.88 124 GLN A O 1
ATOM 957 N N . ALA A 1 125 ? 1.089 -2.271 3.207 1 98.81 125 ALA A N 1
ATOM 958 C CA . ALA A 1 125 ? 0.015 -3.24 3.004 1 98.81 125 ALA A CA 1
ATOM 959 C C . ALA A 1 125 ? -0.769 -3.469 4.293 1 98.81 125 ALA A C 1
ATOM 961 O O . ALA A 1 125 ? -1.996 -3.59 4.266 1 98.81 125 ALA A O 1
ATOM 962 N N . LEU A 1 126 ? -0.057 -3.52 5.391 1 98.75 126 LEU A N 1
ATOM 963 C CA . LEU A 1 126 ? -0.684 -3.768 6.684 1 98.75 126 LEU A CA 1
ATOM 964 C C . LEU A 1 126 ? -1.678 -2.664 7.027 1 98.75 126 LEU A C 1
ATOM 966 O O . LEU A 1 126 ? -2.729 -2.928 7.617 1 98.75 126 LEU A O 1
ATOM 970 N N . ALA A 1 127 ? -1.326 -1.45 6.723 1 98.94 127 ALA A N 1
ATOM 971 C CA . ALA A 1 127 ? -2.232 -0.332 6.969 1 98.94 127 ALA A CA 1
ATOM 972 C C . ALA A 1 127 ? -3.596 -0.581 6.328 1 98.94 127 ALA A C 1
ATOM 974 O O . ALA A 1 127 ? -4.633 -0.396 6.973 1 98.94 127 ALA A O 1
ATOM 975 N N . PHE A 1 128 ? -3.576 -1.035 5.098 1 98.94 128 PHE A N 1
ATOM 976 C CA . PHE A 1 128 ? -4.82 -1.287 4.379 1 98.94 128 PHE A CA 1
ATOM 977 C C . PHE A 1 128 ? -5.508 -2.539 4.91 1 98.94 128 PHE A C 1
ATOM 979 O O . PHE A 1 128 ? -6.738 -2.615 4.934 1 98.94 128 PHE A O 1
ATOM 986 N N . GLU A 1 129 ? -4.727 -3.473 5.34 1 98.69 129 GLU A N 1
ATOM 987 C CA . GLU A 1 129 ? -5.297 -4.68 5.934 1 98.69 129 GLU A CA 1
ATOM 988 C C . GLU A 1 129 ? -6.039 -4.359 7.227 1 98.69 129 GLU A C 1
ATOM 990 O O . GLU A 1 129 ? -7.164 -4.824 7.438 1 98.69 129 GLU A O 1
ATOM 995 N N . ILE A 1 130 ? -5.418 -3.588 8.07 1 98.62 130 ILE A N 1
ATOM 996 C CA . ILE A 1 130 ? -6.031 -3.176 9.32 1 98.62 130 ILE A CA 1
ATOM 997 C C . ILE A 1 130 ? -7.352 -2.461 9.039 1 98.62 130 ILE A C 1
ATOM 999 O O . ILE A 1 130 ? -8.391 -2.816 9.609 1 98.62 130 ILE A O 1
ATOM 1003 N N . LEU A 1 131 ? -7.301 -1.521 8.141 1 98.44 131 LEU A N 1
ATOM 1004 C CA . LEU A 1 131 ? -8.453 -0.663 7.879 1 98.44 131 LEU A CA 1
ATOM 1005 C C . LEU A 1 131 ? -9.578 -1.454 7.223 1 98.44 131 LEU A C 1
ATOM 1007 O O . LEU A 1 131 ? -10.758 -1.145 7.418 1 98.44 131 LEU A O 1
ATOM 1011 N N . SER A 1 132 ? -9.219 -2.514 6.496 1 98.5 132 SER A N 1
ATOM 1012 C CA . SER A 1 132 ? -10.227 -3.277 5.77 1 98.5 132 SER A CA 1
ATOM 1013 C C . SER A 1 132 ? -10.797 -4.398 6.633 1 98.5 132 SER A C 1
ATOM 1015 O O . SER A 1 132 ? -11.938 -4.824 6.43 1 98.5 132 SER A O 1
ATOM 1017 N N . LYS A 1 133 ?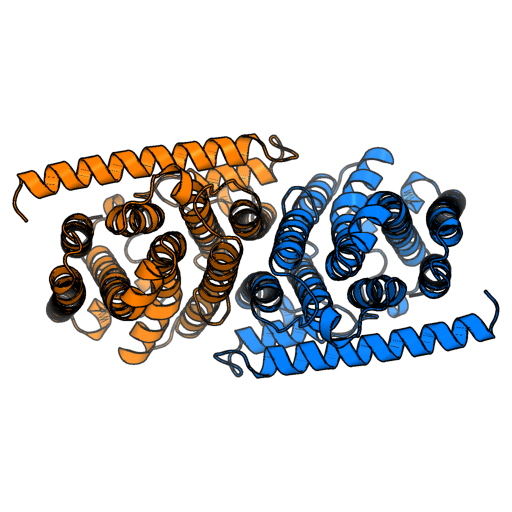 -10.078 -4.867 7.672 1 97.88 133 LYS A N 1
ATOM 1018 C CA . LYS A 1 133 ? -10.484 -6.102 8.336 1 97.88 133 LYS A CA 1
ATOM 1019 C C . LYS A 1 133 ? -10.898 -5.836 9.781 1 97.88 133 LYS A C 1
ATOM 1021 O O . LYS A 1 133 ? -11.805 -6.484 10.305 1 97.88 133 LYS A O 1
ATOM 1026 N N . ARG A 1 134 ? -10.18 -4.969 10.391 1 97.62 134 ARG A N 1
ATOM 1027 C CA . ARG A 1 134 ? -10.398 -4.793 11.828 1 97.62 134 ARG A CA 1
ATOM 1028 C C . ARG A 1 134 ? -11.797 -4.262 12.102 1 97.62 134 ARG A C 1
ATOM 1030 O O . ARG A 1 134 ? -12.32 -3.436 11.352 1 97.62 134 ARG A O 1
ATOM 1037 N N . GLU A 1 135 ? -12.297 -4.609 13.242 1 96.5 135 GLU A N 1
ATOM 1038 C CA . GLU A 1 135 ? -13.656 -4.238 13.609 1 96.5 135 GLU A CA 1
ATOM 1039 C C . GLU A 1 135 ? -13.766 -2.746 13.906 1 96.5 135 GLU A C 1
ATOM 1041 O O . GLU A 1 135 ? -12.906 -2.18 14.578 1 96.5 135 GLU A O 1
ATOM 1046 N N . MET A 1 136 ? -14.711 -2.137 13.328 1 97.31 136 MET A N 1
ATOM 1047 C CA . MET A 1 136 ? -15.203 -0.79 13.602 1 97.31 136 MET A CA 1
ATOM 1048 C C . MET A 1 136 ? -16.719 -0.78 13.742 1 97.31 136 MET A C 1
ATOM 1050 O O . MET A 1 136 ? -17.422 -0.4 12.805 1 97.31 136 MET A O 1
ATOM 1054 N N . PRO A 1 137 ? -17.234 -1.155 14.859 1 95.06 137 PRO A N 1
ATOM 1055 C CA . PRO A 1 137 ? -18.625 -1.542 15.047 1 95.06 137 PRO A CA 1
ATOM 1056 C C . PRO A 1 137 ? -19.609 -0.464 14.578 1 95.06 137 PRO A C 1
ATOM 1058 O O . PRO A 1 137 ? -20.703 -0.78 14.117 1 95.06 137 PRO A O 1
ATOM 1061 N N . ASP A 1 138 ? -19.312 0.826 14.672 1 95.56 138 ASP A N 1
ATOM 1062 C CA . ASP A 1 138 ? -20.281 1.881 14.383 1 95.56 138 ASP A CA 1
ATOM 1063 C C . ASP A 1 138 ? -19.938 2.611 13.094 1 95.56 138 ASP A C 1
ATOM 1065 O O . ASP A 1 138 ? -20.469 3.688 12.812 1 95.56 138 ASP A O 1
ATOM 1069 N N . VAL A 1 139 ? -19.031 2.025 12.367 1 97.69 139 VAL A N 1
ATOM 1070 C CA . VAL A 1 139 ? -18.641 2.625 11.102 1 97.69 139 VAL A CA 1
ATOM 1071 C C . VAL A 1 139 ? -19.25 1.831 9.945 1 97.69 139 VAL A C 1
ATOM 1073 O O . VAL A 1 139 ? -19.062 0.614 9.859 1 97.69 139 VAL A O 1
ATOM 1076 N N . THR A 1 140 ? -20.016 2.498 9.102 1 97.75 140 THR A N 1
ATOM 1077 C CA . THR A 1 140 ? -20.641 1.815 7.977 1 97.75 140 THR A CA 1
ATOM 1078 C C . THR A 1 140 ? -19.594 1.334 6.977 1 97.75 140 THR A C 1
ATOM 1080 O O . THR A 1 140 ? -18.484 1.87 6.926 1 97.75 140 THR A O 1
ATOM 1083 N N . THR A 1 141 ? -19.969 0.341 6.172 1 97.62 141 THR A N 1
ATOM 1084 C CA . THR A 1 141 ? -19.078 -0.163 5.137 1 97.62 141 THR A CA 1
ATOM 1085 C C . THR A 1 141 ? -18.734 0.939 4.141 1 97.62 141 THR A C 1
ATOM 1087 O O . THR A 1 141 ? -17.609 1 3.645 1 97.62 141 THR A O 1
ATOM 1090 N N . ALA A 1 142 ? -19.656 1.786 3.883 1 97.44 142 ALA A N 1
ATOM 1091 C CA . ALA A 1 142 ? -19.438 2.887 2.949 1 97.44 142 ALA A CA 1
ATOM 1092 C C . ALA A 1 142 ? -18.406 3.869 3.498 1 97.44 142 ALA A C 1
ATOM 1094 O O . ALA A 1 142 ? -17.531 4.336 2.764 1 97.44 142 ALA A O 1
ATOM 1095 N N . ASP A 1 143 ? -18.531 4.191 4.781 1 98.31 143 ASP A N 1
ATOM 1096 C CA . ASP A 1 143 ? -17.578 5.098 5.414 1 98.31 143 ASP A CA 1
ATOM 1097 C C . ASP A 1 143 ? -16.188 4.473 5.477 1 98.31 143 ASP A C 1
ATOM 1099 O O . ASP A 1 143 ? -15.18 5.164 5.305 1 98.31 143 ASP A O 1
ATOM 1103 N N . ARG A 1 144 ? -16.188 3.213 5.754 1 98.44 144 ARG A N 1
ATOM 1104 C CA . ARG A 1 144 ? -14.914 2.492 5.773 1 98.44 144 ARG A CA 1
ATOM 1105 C C . ARG A 1 144 ? -14.242 2.529 4.41 1 98.44 144 ARG A C 1
ATOM 1107 O O . ARG A 1 144 ? -13.016 2.656 4.32 1 98.44 144 ARG A O 1
ATOM 1114 N N . LEU A 1 145 ? -15.023 2.385 3.355 1 98.44 145 LEU A N 1
ATOM 1115 C CA . LEU A 1 145 ? -14.492 2.475 2 1 98.44 145 LEU A CA 1
ATOM 1116 C C . LEU A 1 145 ? -13.914 3.859 1.735 1 98.44 145 LEU A C 1
ATOM 1118 O O . LEU A 1 145 ? -12.859 3.982 1.101 1 98.44 145 LEU A O 1
ATOM 1122 N N . GLU A 1 146 ? -14.531 4.891 2.252 1 98.44 146 GLU A N 1
ATOM 1123 C CA . GLU A 1 146 ? -14.008 6.246 2.131 1 98.44 146 GLU A CA 1
ATOM 1124 C C . GLU A 1 146 ? -12.672 6.391 2.855 1 98.44 146 GLU A C 1
ATOM 1126 O O . GLU A 1 146 ? -11.766 7.078 2.375 1 98.44 146 GLU A O 1
ATOM 1131 N N . MET A 1 147 ? -12.594 5.746 4.008 1 98.81 147 MET A N 1
ATOM 1132 C CA . MET A 1 147 ? -11.336 5.754 4.762 1 98.81 147 MET A CA 1
ATOM 1133 C C . MET A 1 147 ? -10.211 5.133 3.945 1 98.81 147 MET A C 1
ATOM 1135 O O . MET A 1 147 ? -9.102 5.668 3.898 1 98.81 147 MET A O 1
ATOM 1139 N N . LEU A 1 148 ? -10.539 4.023 3.281 1 98.88 148 LEU A N 1
ATOM 1140 C CA . LEU A 1 148 ? -9.547 3.326 2.469 1 98.88 148 LEU A CA 1
ATOM 1141 C C . LEU A 1 148 ? -9.117 4.184 1.283 1 98.88 148 LEU A C 1
ATOM 1143 O O . LEU A 1 148 ? -7.926 4.285 0.988 1 98.88 148 LEU A O 1
ATOM 1147 N N . ALA A 1 149 ? -10.031 4.816 0.652 1 98.75 149 ALA A N 1
ATOM 1148 C CA . ALA A 1 149 ? -9.742 5.703 -0.472 1 98.75 149 ALA A CA 1
ATOM 1149 C C . ALA A 1 149 ? -8.875 6.883 -0.035 1 98.75 149 ALA A C 1
ATOM 1151 O O . ALA A 1 149 ? -7.922 7.246 -0.723 1 98.75 149 ALA A O 1
ATOM 1152 N N . GLU A 1 150 ? -9.211 7.445 1.101 1 98.81 150 GLU A N 1
ATOM 1153 C CA . GLU A 1 150 ? -8.469 8.578 1.655 1 98.81 150 GLU A CA 1
ATOM 1154 C C . GLU A 1 150 ? -7.027 8.188 1.971 1 98.81 150 GLU A C 1
ATOM 1156 O O . GLU A 1 150 ? -6.094 8.922 1.636 1 98.81 150 GLU A O 1
ATOM 1161 N N . LEU A 1 151 ? -6.891 7.047 2.619 1 98.94 151 LEU A N 1
ATOM 1162 C CA . LEU A 1 151 ? -5.559 6.582 2.982 1 98.94 151 LEU A CA 1
ATOM 1163 C C . LEU A 1 151 ? -4.707 6.34 1.74 1 98.94 151 LEU A C 1
ATOM 1165 O O . LEU A 1 151 ? -3.529 6.703 1.71 1 98.94 151 LEU A O 1
ATOM 1169 N N . ALA A 1 152 ? -5.297 5.723 0.725 1 98.88 152 ALA A N 1
ATOM 1170 C CA . ALA A 1 152 ? -4.586 5.438 -0.521 1 98.88 152 ALA A CA 1
ATOM 1171 C C . ALA A 1 152 ? -4.141 6.727 -1.205 1 98.88 152 ALA A C 1
ATOM 1173 O O . ALA A 1 152 ? -2.994 6.844 -1.642 1 98.88 152 ALA A O 1
ATOM 1174 N N . THR A 1 153 ? -4.984 7.715 -1.241 1 98.38 153 THR A N 1
ATOM 1175 C CA . THR A 1 153 ? -4.676 8.984 -1.88 1 98.38 153 THR A CA 1
ATOM 1176 C C . THR A 1 153 ? -3.57 9.719 -1.123 1 98.38 153 THR A C 1
ATOM 1178 O O . THR A 1 153 ? -2.617 10.211 -1.73 1 98.38 153 THR A O 1
ATOM 1181 N N . ALA A 1 154 ? -3.713 9.742 0.154 1 98.62 154 ALA A N 1
ATOM 1182 C CA . ALA A 1 154 ? -2.758 10.461 0.994 1 98.62 154 ALA A CA 1
ATOM 1183 C C . ALA A 1 154 ? -1.376 9.812 0.924 1 98.62 154 ALA A C 1
ATOM 1185 O O . ALA A 1 154 ? -0.358 10.5 1.032 1 98.62 154 ALA A O 1
ATOM 1186 N N . SER A 1 155 ? -1.313 8.508 0.732 1 98.5 155 SER A N 1
ATOM 1187 C CA . SER A 1 155 ? -0.056 7.766 0.705 1 98.5 155 SER A CA 1
ATOM 1188 C C . SER A 1 155 ? 0.581 7.809 -0.68 1 98.5 155 SER A C 1
ATOM 1190 O O . SER A 1 155 ? 1.777 7.551 -0.827 1 98.5 155 SER A O 1
ATOM 1192 N N . GLY A 1 156 ? -0.201 8.102 -1.716 1 97.81 156 GLY A N 1
ATOM 1193 C CA . GLY A 1 156 ? 0.217 7.93 -3.098 1 97.81 156 GLY A CA 1
ATOM 1194 C C . GLY A 1 156 ? 0.816 9.18 -3.703 1 97.81 156 GLY A C 1
ATOM 1195 O O . GLY A 1 156 ? 1.357 10.031 -2.988 1 97.81 156 GLY A O 1
ATOM 1196 N N . ILE A 1 157 ? 0.727 9.289 -5.02 1 97.06 157 ILE A N 1
ATOM 1197 C CA . ILE A 1 157 ? 1.366 10.32 -5.836 1 97.06 157 ILE A CA 1
ATOM 1198 C C . ILE A 1 157 ? 0.747 11.68 -5.527 1 97.06 157 ILE A C 1
ATOM 1200 O O . ILE A 1 157 ? 1.435 12.703 -5.559 1 97.06 157 ILE A O 1
ATOM 1204 N N . ALA A 1 158 ? -0.483 11.656 -5.172 1 96.25 158 ALA A N 1
ATOM 1205 C CA . ALA A 1 158 ? -1.161 12.914 -4.867 1 96.25 158 ALA A CA 1
ATOM 1206 C C . ALA A 1 158 ? -0.9 13.352 -3.43 1 96.25 158 ALA A C 1
ATOM 1208 O O . ALA A 1 158 ? -1.303 14.438 -3.018 1 96.25 158 ALA A O 1
ATOM 1209 N N . GLY A 1 159 ? -0.228 12.492 -2.67 1 97.69 159 GLY A N 1
ATOM 1210 C CA . GLY A 1 159 ? 0.075 12.758 -1.272 1 97.69 159 GLY A CA 1
ATOM 1211 C C . GLY A 1 159 ? 1.548 12.609 -0.943 1 97.69 159 GLY A C 1
ATOM 1212 O O . GLY A 1 159 ? 2.398 13.234 -1.58 1 97.69 159 GLY A O 1
ATOM 1213 N N . MET A 1 160 ? 1.812 11.703 -0.002 1 97.62 160 MET A N 1
ATOM 1214 C CA . MET A 1 160 ? 3.123 11.562 0.626 1 97.62 160 MET A CA 1
ATOM 1215 C C . MET A 1 160 ? 4.188 11.211 -0.407 1 97.62 160 MET A C 1
ATOM 1217 O O . MET A 1 160 ? 5.277 11.789 -0.403 1 97.62 160 MET A O 1
ATOM 1221 N N . CYS A 1 161 ? 3.889 10.258 -1.313 1 97.94 161 CYS A N 1
ATOM 1222 C CA . CYS A 1 161 ? 4.871 9.852 -2.314 1 97.94 161 CYS A CA 1
ATOM 1223 C C . CYS A 1 161 ? 5.18 10.992 -3.271 1 97.94 161 CYS A C 1
ATOM 1225 O O . CYS A 1 161 ? 6.332 11.188 -3.664 1 97.94 161 CYS A O 1
ATOM 1227 N N . GLY A 1 162 ? 4.137 11.703 -3.656 1 96.62 162 GLY A N 1
ATOM 1228 C CA . GLY A 1 162 ? 4.359 12.867 -4.492 1 96.62 162 GLY A CA 1
ATOM 1229 C C . GLY A 1 162 ? 5.219 13.922 -3.824 1 96.62 162 GLY A C 1
ATOM 1230 O O . GLY A 1 162 ? 6.121 14.484 -4.453 1 96.62 162 GLY A O 1
ATOM 1231 N N . GLY A 1 163 ? 4.949 14.211 -2.57 1 96.5 163 GLY A N 1
ATOM 1232 C CA . GLY A 1 163 ? 5.75 15.156 -1.804 1 96.5 163 GLY A CA 1
ATOM 1233 C C . GLY A 1 163 ? 7.207 14.734 -1.686 1 96.5 163 GLY A C 1
ATOM 1234 O O . GLY A 1 163 ? 8.109 15.57 -1.816 1 96.5 163 GLY A O 1
ATOM 1235 N N . GLN A 1 164 ? 7.426 13.477 -1.401 1 95.88 164 GLN A N 1
ATOM 1236 C CA . GLN A 1 164 ? 8.789 12.953 -1.305 1 95.88 164 GLN A CA 1
ATOM 1237 C C . GLN A 1 164 ? 9.523 13.102 -2.633 1 95.88 164 GLN A C 1
ATOM 1239 O O . GLN A 1 164 ? 10.719 13.414 -2.654 1 95.88 164 GLN A O 1
ATOM 1244 N N . SER A 1 165 ? 8.852 12.82 -3.703 1 95.62 165 SER A N 1
ATOM 1245 C CA . SER A 1 165 ? 9.445 12.969 -5.027 1 95.62 165 SER A CA 1
ATOM 1246 C C . SER A 1 165 ? 9.852 14.422 -5.285 1 95.62 165 SER A C 1
ATOM 1248 O O . SER A 1 165 ? 10.945 14.68 -5.785 1 95.62 165 SER A O 1
ATOM 1250 N N . LEU A 1 166 ? 8.977 15.344 -4.988 1 94.69 166 LEU A N 1
ATOM 1251 C CA . LEU A 1 166 ? 9.266 16.766 -5.141 1 94.69 166 LEU A CA 1
ATOM 1252 C C . LEU A 1 166 ? 10.461 17.172 -4.277 1 94.69 166 LEU A C 1
ATOM 1254 O O . LEU A 1 166 ? 11.297 17.969 -4.707 1 94.69 166 LEU A O 1
ATOM 1258 N N . ASP A 1 167 ? 10.461 16.625 -3.07 1 93.75 167 ASP A N 1
ATOM 1259 C CA . ASP A 1 167 ? 11.562 16.906 -2.15 1 93.75 167 ASP A CA 1
ATOM 1260 C C . ASP A 1 167 ? 12.898 16.438 -2.734 1 93.75 167 ASP A C 1
ATOM 1262 O O . ASP A 1 167 ? 13.898 17.156 -2.66 1 93.75 167 ASP A O 1
ATOM 1266 N N . LEU A 1 168 ? 12.906 15.211 -3.287 1 92.06 168 LEU A N 1
ATOM 1267 C CA . LEU A 1 168 ? 14.102 14.672 -3.918 1 92.06 168 LEU A CA 1
ATOM 1268 C C . LEU A 1 168 ? 14.547 15.547 -5.082 1 92.06 168 LEU A C 1
ATOM 1270 O O . LEU A 1 168 ? 15.742 15.812 -5.242 1 92.06 168 LEU A O 1
ATOM 1274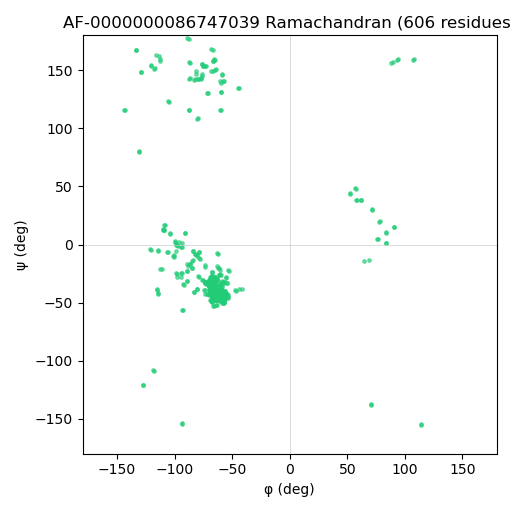 N N . GLU A 1 169 ? 13.633 16 -5.852 1 92 169 GLU A N 1
ATOM 1275 C CA . GLU A 1 169 ? 13.938 16.828 -7.02 1 92 169 GLU A CA 1
ATOM 1276 C C . GLU A 1 169 ? 14.484 18.188 -6.605 1 92 169 GLU A C 1
ATOM 1278 O O . GLU A 1 169 ? 15.227 18.812 -7.359 1 92 169 GLU A O 1
ATOM 1283 N N . ALA A 1 170 ? 14.125 18.641 -5.445 1 91.94 170 ALA A N 1
ATOM 1284 C CA . ALA A 1 170 ? 14.508 19.953 -4.953 1 91.94 170 ALA A CA 1
ATOM 1285 C C . ALA A 1 170 ? 15.883 19.922 -4.305 1 91.94 170 ALA A C 1
ATOM 1287 O O . ALA A 1 170 ? 16.5 20.969 -4.07 1 91.94 170 ALA A O 1
ATOM 1288 N N . GLU A 1 171 ? 16.359 18.734 -4.043 1 88.56 171 GLU A N 1
ATOM 1289 C CA . GLU A 1 171 ? 17.656 18.609 -3.391 1 88.56 171 GLU A CA 1
ATOM 1290 C C . GLU A 1 171 ? 18.75 19.25 -4.234 1 88.56 171 GLU A C 1
ATOM 1292 O O . GLU A 1 171 ? 18.859 19 -5.434 1 88.56 171 GLU A O 1
ATOM 1297 N N . GLY A 1 172 ? 19.547 20.047 -3.633 1 86.62 172 GLY A N 1
ATOM 1298 C CA . GLY A 1 172 ? 20.641 20.719 -4.309 1 86.62 172 GLY A CA 1
ATOM 1299 C C . GLY A 1 172 ? 20.203 21.875 -5.172 1 86.62 172 GLY A C 1
ATOM 1300 O O . GLY A 1 172 ? 21.016 22.484 -5.879 1 86.62 172 GLY A O 1
ATOM 1301 N N . LYS A 1 173 ? 18.938 22.188 -5.141 1 88.44 173 LYS A N 1
ATOM 1302 C CA . LYS A 1 173 ? 18.391 23.297 -5.914 1 88.44 173 LYS A CA 1
ATOM 1303 C C . LYS A 1 173 ? 17.797 24.375 -5 1 88.44 173 LYS A C 1
ATOM 1305 O O . LYS A 1 173 ? 17.406 24.078 -3.869 1 88.44 173 LYS A O 1
ATOM 1310 N N . HIS A 1 174 ? 17.859 25.531 -5.52 1 88.06 174 HIS A N 1
ATOM 1311 C CA . HIS A 1 174 ? 17.172 26.609 -4.828 1 88.06 174 HIS A CA 1
ATOM 1312 C C . HIS A 1 174 ? 15.711 26.703 -5.27 1 88.06 174 HIS A C 1
ATOM 1314 O O . HIS A 1 174 ? 15.43 26.969 -6.441 1 88.06 174 HIS A O 1
ATOM 1320 N N . ILE A 1 175 ? 14.898 26.438 -4.281 1 92.62 175 ILE A N 1
ATOM 1321 C CA . ILE A 1 175 ? 13.484 26.547 -4.609 1 92.62 175 ILE A CA 1
ATOM 1322 C C . ILE A 1 175 ? 12.859 27.719 -3.846 1 92.62 175 ILE A C 1
ATOM 1324 O O . ILE A 1 175 ? 13.422 28.188 -2.848 1 92.62 175 ILE A O 1
ATOM 1328 N N . ASP A 1 176 ? 11.727 28.219 -4.363 1 94.94 176 ASP A N 1
ATOM 1329 C CA . ASP A 1 176 ? 11.062 29.328 -3.703 1 94.94 176 ASP A CA 1
ATOM 1330 C C . ASP A 1 176 ? 10.094 28.844 -2.635 1 94.94 176 ASP A C 1
ATOM 1332 O O . ASP A 1 176 ? 9.977 27.641 -2.391 1 94.94 176 ASP A O 1
ATOM 1336 N N . LEU A 1 177 ? 9.508 29.766 -1.965 1 95.44 177 LEU A N 1
ATOM 1337 C CA . LEU A 1 177 ? 8.633 29.469 -0.837 1 95.44 177 LEU A CA 1
ATOM 1338 C C . LEU A 1 177 ? 7.422 28.656 -1.288 1 95.44 177 LEU A C 1
ATOM 1340 O O . LEU A 1 177 ? 6.98 27.75 -0.58 1 95.44 177 LEU A O 1
ATOM 1344 N N . HIS A 1 178 ? 6.902 28.984 -2.406 1 96.12 178 HIS A N 1
ATOM 1345 C CA . HIS A 1 178 ? 5.738 28.281 -2.93 1 96.12 178 HIS A CA 1
ATOM 1346 C C . HIS A 1 178 ? 6.051 26.812 -3.178 1 96.12 178 HIS A C 1
ATOM 1348 O O . HIS A 1 178 ? 5.262 25.938 -2.82 1 96.12 178 HIS A O 1
ATOM 1354 N N . ALA A 1 179 ? 7.145 26.562 -3.783 1 95.44 179 ALA A N 1
ATOM 1355 C CA . ALA A 1 179 ? 7.582 25.203 -4.039 1 95.44 179 ALA A CA 1
ATOM 1356 C C . ALA A 1 179 ? 7.82 24.438 -2.734 1 95.44 179 ALA A C 1
ATOM 1358 O O . ALA A 1 179 ? 7.473 23.266 -2.615 1 95.44 179 ALA A O 1
ATOM 1359 N N . LEU A 1 180 ? 8.422 25.141 -1.792 1 96.25 180 LEU A N 1
ATOM 1360 C CA . LEU A 1 180 ? 8.672 24.531 -0.491 1 96.25 180 LEU A CA 1
ATOM 1361 C C . LEU A 1 180 ? 7.367 24.156 0.196 1 96.25 180 LEU A C 1
ATOM 1363 O O . LEU A 1 180 ? 7.246 23.062 0.755 1 96.25 180 LEU A O 1
ATOM 1367 N N . GLU A 1 181 ? 6.402 25.016 0.109 1 96.88 181 GLU A N 1
ATOM 1368 C CA . GLU A 1 181 ? 5.094 24.766 0.704 1 96.88 181 GLU A CA 1
ATOM 1369 C C . GLU A 1 181 ? 4.41 23.578 0.03 1 96.88 181 GLU A C 1
ATOM 1371 O O . GLU A 1 181 ? 3.787 22.75 0.7 1 96.88 181 GLU A O 1
ATOM 1376 N N . GLN A 1 182 ? 4.523 23.531 -1.271 1 95.56 182 GLN A N 1
ATOM 1377 C CA . GLN A 1 182 ? 3.932 22.422 -2.014 1 95.56 182 GLN A CA 1
ATOM 1378 C C . GLN A 1 182 ? 4.531 21.078 -1.58 1 95.56 182 GLN A C 1
ATOM 1380 O O . GLN A 1 182 ? 3.811 20.109 -1.398 1 95.56 182 GLN A O 1
ATOM 1385 N N . ILE A 1 183 ? 5.805 21.078 -1.418 1 96.19 183 ILE A N 1
ATOM 1386 C CA . ILE A 1 183 ? 6.488 19.859 -0.969 1 96.19 183 ILE A CA 1
ATOM 1387 C C . ILE A 1 183 ? 5.926 19.422 0.379 1 96.19 183 ILE A C 1
ATOM 1389 O O . ILE A 1 183 ? 5.523 18.266 0.542 1 96.19 183 ILE A O 1
ATOM 1393 N N . HIS A 1 184 ? 5.77 20.344 1.318 1 96.88 184 HIS A N 1
ATOM 1394 C CA . HIS A 1 184 ? 5.41 19.984 2.686 1 96.88 184 HIS A CA 1
ATOM 1395 C C . HIS A 1 184 ? 3.92 19.688 2.807 1 96.88 184 HIS A C 1
ATOM 1397 O O . HIS A 1 184 ? 3.512 18.844 3.615 1 96.88 184 HIS A O 1
ATOM 1403 N N . ARG A 1 185 ? 3.07 20.297 1.939 1 97.19 185 ARG A N 1
ATOM 1404 C CA . ARG A 1 185 ? 1.646 19.984 1.912 1 97.19 185 ARG A CA 1
ATOM 1405 C C . ARG A 1 185 ? 1.411 18.531 1.514 1 97.19 185 ARG A C 1
ATOM 1407 O O . ARG A 1 185 ? 0.466 17.906 1.986 1 97.19 185 ARG A O 1
ATOM 1414 N N . HIS A 1 186 ? 2.32 18.047 0.725 1 97.06 186 HIS A N 1
ATOM 1415 C CA . HIS A 1 186 ? 2.201 16.656 0.274 1 97.06 186 HIS A CA 1
ATOM 1416 C C . HIS A 1 186 ? 2.967 15.719 1.193 1 97.06 186 HIS A C 1
ATOM 1418 O O . HIS A 1 186 ? 2.361 14.914 1.904 1 97.06 186 HIS A O 1
ATOM 1424 N N . LYS A 1 187 ? 4.27 15.969 1.38 1 96.62 187 LYS A N 1
ATOM 1425 C CA . LYS A 1 187 ? 5.164 15.062 2.092 1 96.62 187 LYS A CA 1
ATOM 1426 C C . LYS A 1 187 ? 4.707 14.852 3.533 1 96.62 187 LYS A C 1
ATOM 1428 O O . LYS A 1 187 ? 4.711 13.727 4.035 1 96.62 187 LYS A O 1
ATOM 1433 N N . THR A 1 188 ? 4.301 15.891 4.176 1 96.31 188 THR A N 1
ATOM 1434 C CA . THR A 1 188 ? 3.932 15.844 5.586 1 96.31 188 THR A CA 1
ATOM 1435 C C . THR A 1 188 ? 2.441 16.125 5.766 1 96.31 188 THR A C 1
ATOM 1437 O O . THR A 1 188 ? 1.751 15.383 6.477 1 96.31 188 THR A O 1
ATOM 1440 N N . GLY A 1 189 ? 1.933 17.047 5.074 1 97.88 189 GLY A N 1
ATOM 1441 C CA . GLY A 1 189 ? 0.579 17.547 5.273 1 97.88 189 GLY A CA 1
ATOM 1442 C C . GLY A 1 189 ? -0.485 16.547 4.855 1 97.88 189 GLY A C 1
ATOM 1443 O O . GLY A 1 189 ? -1.539 16.453 5.484 1 97.88 189 GLY A O 1
ATOM 1444 N N . ALA A 1 190 ? -0.204 15.789 3.828 1 98.25 190 ALA A N 1
ATOM 1445 C CA . ALA A 1 190 ? -1.204 14.883 3.27 1 98.25 190 ALA A CA 1
ATOM 1446 C C . ALA A 1 190 ? -1.635 13.844 4.297 1 98.25 190 ALA A C 1
ATOM 1448 O O . ALA A 1 190 ? -2.826 13.562 4.449 1 98.25 190 ALA A O 1
ATOM 1449 N N . LEU A 1 191 ? -0.694 13.289 5 1 98.69 191 LEU A N 1
ATOM 1450 C CA . LEU A 1 191 ? -1.031 12.234 5.953 1 98.69 191 LEU A CA 1
ATOM 1451 C C . LEU A 1 191 ? -1.672 12.82 7.207 1 98.69 191 LEU A C 1
ATOM 1453 O O . LEU A 1 191 ? -2.51 12.172 7.84 1 98.69 191 LEU A O 1
ATOM 1457 N N . ILE A 1 192 ? -1.321 14.031 7.605 1 98.56 192 ILE A N 1
ATOM 1458 C CA . ILE A 1 192 ? -1.975 14.711 8.719 1 98.56 192 ILE A CA 1
ATOM 1459 C C . ILE A 1 192 ? -3.439 14.977 8.375 1 98.56 192 ILE A C 1
ATOM 1461 O O . ILE A 1 192 ? -4.332 14.695 9.18 1 98.56 192 ILE A O 1
ATOM 1465 N N . ARG A 1 193 ? -3.672 15.484 7.176 1 98.75 193 ARG A N 1
ATOM 1466 C CA . ARG A 1 193 ? -5.043 15.703 6.723 1 98.75 193 ARG A CA 1
ATOM 1467 C C . ARG A 1 193 ? -5.82 14.391 6.684 1 98.75 193 ARG A C 1
ATOM 1469 O O . ARG A 1 193 ? -6.988 14.344 7.066 1 98.75 193 ARG A O 1
ATOM 1476 N N . CYS A 1 194 ? -5.152 13.391 6.238 1 98.88 194 CYS A N 1
ATOM 1477 C CA . CYS A 1 194 ? -5.762 12.062 6.207 1 98.88 194 CYS A CA 1
ATOM 1478 C C . CYS A 1 194 ? -6.195 11.633 7.602 1 98.88 194 CYS A C 1
ATOM 1480 O O . CYS A 1 194 ? -7.301 11.117 7.781 1 98.88 194 CYS A O 1
ATOM 1482 N N . ALA A 1 195 ? -5.328 11.805 8.578 1 98.88 195 ALA A N 1
ATOM 1483 C CA . ALA A 1 195 ? -5.648 11.43 9.961 1 98.88 195 ALA A CA 1
ATOM 1484 C C . ALA A 1 195 ? -6.914 12.133 10.438 1 98.88 195 ALA A C 1
ATOM 1486 O O . ALA A 1 195 ? -7.789 11.508 11.039 1 98.88 195 ALA A O 1
ATOM 1487 N N . VAL A 1 196 ? -7.012 13.383 10.133 1 98.88 196 VAL A N 1
ATOM 1488 C CA . VAL A 1 196 ? -8.172 14.18 10.508 1 98.88 196 VAL A CA 1
ATOM 1489 C C . VAL A 1 196 ? -9.422 13.633 9.82 1 98.88 196 VAL A C 1
ATOM 1491 O O . VAL A 1 196 ? -10.445 13.414 10.469 1 98.88 196 VAL A O 1
ATOM 1494 N N . ARG A 1 197 ? -9.312 13.359 8.578 1 98.88 197 ARG A N 1
ATOM 1495 C CA . ARG A 1 197 ? -10.453 12.898 7.793 1 98.88 197 ARG A CA 1
ATOM 1496 C C . ARG A 1 197 ? -10.891 11.508 8.234 1 98.88 197 ARG A C 1
ATOM 1498 O O . ARG A 1 197 ? -12.078 11.18 8.211 1 98.88 197 ARG A O 1
ATOM 1505 N N . MET A 1 198 ? -9.953 10.672 8.695 1 98.81 198 MET A N 1
ATOM 1506 C CA . MET A 1 198 ? -10.273 9.344 9.211 1 98.81 198 MET A CA 1
ATOM 1507 C C . MET A 1 198 ? -11.266 9.438 10.367 1 98.81 198 MET A C 1
ATOM 1509 O O . MET A 1 198 ? -12.25 8.695 10.406 1 98.81 198 MET A O 1
ATOM 1513 N N . GLY A 1 199 ? -10.961 10.359 11.297 1 98.62 199 GLY A N 1
ATOM 1514 C CA . GLY A 1 199 ? -11.891 10.57 12.391 1 98.62 199 GLY A CA 1
ATOM 1515 C C . GLY A 1 199 ? -13.258 11.031 11.938 1 98.62 199 GLY A C 1
ATOM 1516 O O . GLY A 1 199 ? -14.281 10.578 12.445 1 98.62 199 GLY A O 1
ATOM 1517 N N . ALA A 1 200 ? -13.258 11.891 10.938 1 98.75 200 ALA A N 1
ATOM 1518 C CA . ALA A 1 200 ? -14.508 12.445 10.414 1 98.75 200 ALA A CA 1
ATOM 1519 C C . ALA A 1 200 ? -15.336 11.375 9.719 1 98.75 200 ALA A C 1
ATOM 1521 O O . ALA A 1 200 ? -16.547 11.266 9.938 1 98.75 200 ALA A O 1
ATOM 1522 N N . TYR A 1 201 ? -14.711 10.547 8.883 1 98.56 201 TYR A N 1
ATOM 1523 C CA . TYR A 1 201 ? -15.43 9.492 8.172 1 98.56 201 TYR A CA 1
ATOM 1524 C C . TYR A 1 201 ? -16.078 8.523 9.148 1 98.56 201 TYR A C 1
ATOM 1526 O O . TYR A 1 201 ? -17.172 8.016 8.891 1 98.56 201 TYR A O 1
ATOM 1534 N N . GLY A 1 202 ? -15.422 8.281 10.258 1 97.62 202 GLY A N 1
ATOM 1535 C CA . GLY A 1 202 ? -15.984 7.395 11.266 1 97.62 202 GLY A CA 1
ATOM 1536 C C . GLY A 1 202 ? -17.312 7.891 11.82 1 97.62 202 GLY A C 1
ATOM 1537 O O . GLY A 1 202 ? -18.109 7.102 12.32 1 97.62 202 GLY A O 1
ATOM 1538 N N . ALA A 1 203 ? -17.531 9.18 11.68 1 97.5 203 ALA A N 1
ATOM 1539 C CA . ALA A 1 203 ? -18.719 9.797 12.273 1 97.5 203 ALA A CA 1
ATOM 1540 C C . ALA A 1 203 ? -19.859 9.859 11.273 1 97.5 203 ALA A C 1
ATOM 1542 O O . ALA A 1 203 ? -20.938 10.383 11.578 1 97.5 203 ALA A O 1
ATOM 1543 N N . GLY A 1 204 ? -19.672 9.359 10.086 1 97.12 204 GLY A N 1
ATOM 1544 C CA . GLY A 1 204 ? -20.719 9.359 9.078 1 97.12 204 GLY A CA 1
ATOM 1545 C C . GLY A 1 204 ? -21.016 10.742 8.531 1 97.12 204 GLY A C 1
ATOM 1546 O O . GLY A 1 204 ? -20.094 11.516 8.25 1 97.12 204 GLY A O 1
ATOM 1547 N N . GLN A 1 205 ? -22.25 11.039 8.367 1 96.94 205 GLN A N 1
ATOM 1548 C CA . GLN A 1 205 ? -22.672 12.25 7.676 1 96.94 205 GLN A CA 1
ATOM 1549 C C . GLN A 1 205 ? -22.234 13.5 8.438 1 96.94 205 GLN A C 1
ATOM 1551 O O . GLN A 1 205 ? -21.844 14.5 7.836 1 96.94 205 GLN A O 1
ATOM 1556 N N . SER A 1 206 ? -22.312 13.461 9.711 1 96.81 206 SER A N 1
ATOM 1557 C CA . SER A 1 206 ? -21.906 14.617 10.5 1 96.81 206 SER A CA 1
ATOM 1558 C C . SER A 1 206 ? -20.438 14.953 10.281 1 96.81 206 SER A C 1
ATOM 1560 O O . SER A 1 206 ? -20.062 16.125 10.188 1 96.81 206 SER A O 1
ATOM 1562 N N . GLY A 1 207 ? -19.625 13.875 10.234 1 97.75 207 GLY A N 1
ATOM 1563 C CA . GLY A 1 207 ? -18.219 14.078 9.938 1 97.75 207 GLY A CA 1
ATOM 1564 C C . GLY A 1 207 ? -17.969 14.625 8.539 1 97.75 207 GLY A C 1
ATOM 1565 O O . GLY A 1 207 ? -17.156 15.531 8.352 1 97.75 207 GLY A O 1
ATOM 1566 N N . CYS A 1 208 ? -18.719 14.133 7.605 1 97.62 208 CYS A N 1
ATOM 1567 C CA . CYS A 1 208 ? -18.578 14.562 6.223 1 97.62 208 CYS A CA 1
ATOM 1568 C C . CYS A 1 208 ? -18.953 16.031 6.066 1 97.62 208 CYS A C 1
ATOM 1570 O O . CYS A 1 208 ? -18.312 16.766 5.316 1 97.62 208 CYS A O 1
ATOM 1572 N N . ASP A 1 209 ? -19.906 16.469 6.754 1 97.88 209 ASP A N 1
ATOM 1573 C CA . ASP A 1 209 ? -20.391 17.844 6.691 1 97.88 209 ASP A CA 1
ATOM 1574 C C . ASP A 1 209 ? -19.344 18.812 7.238 1 97.88 209 ASP A C 1
ATOM 1576 O O . ASP A 1 209 ? -19.344 20 6.883 1 97.88 209 ASP A O 1
ATOM 1580 N N . ALA A 1 210 ? -18.469 18.312 8.062 1 98.31 210 ALA A N 1
ATOM 1581 C CA . ALA A 1 210 ? -17.5 19.172 8.734 1 98.31 210 ALA A CA 1
ATOM 1582 C C . ALA A 1 210 ? -16.156 19.141 8.008 1 98.31 210 ALA A C 1
ATOM 1584 O O . ALA A 1 210 ? -15.219 19.844 8.406 1 98.31 210 ALA A O 1
ATOM 1585 N N . LEU A 1 211 ? -16.031 18.391 6.938 1 98.5 211 LEU A N 1
ATOM 1586 C CA . LEU A 1 211 ? -14.766 18.156 6.266 1 98.5 211 LEU A CA 1
ATOM 1587 C C . LEU A 1 211 ? -14.156 19.469 5.777 1 98.5 211 LEU A C 1
ATOM 1589 O O . LEU A 1 211 ? -12.945 19.672 5.863 1 98.5 211 LEU A O 1
ATOM 1593 N N . PRO A 1 212 ? -14.93 20.453 5.273 1 98.38 212 PRO A N 1
ATOM 1594 C CA . PRO A 1 212 ? -14.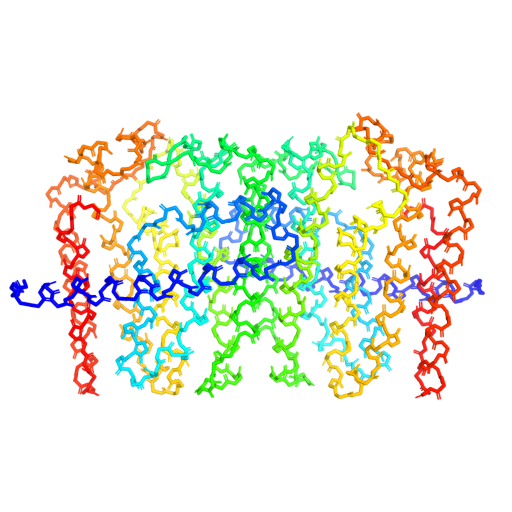305 21.688 4.801 1 98.38 212 PRO A CA 1
ATOM 1595 C C . PRO A 1 212 ? -13.539 22.406 5.902 1 98.38 212 PRO A C 1
ATOM 1597 O O . PRO A 1 212 ? -12.398 22.828 5.688 1 98.38 212 PRO A O 1
ATOM 1600 N N . GLU A 1 213 ? -14.141 22.516 7.062 1 98.62 213 GLU A N 1
ATOM 1601 C CA . GLU A 1 213 ? -13.477 23.156 8.195 1 98.62 213 GLU A CA 1
ATOM 1602 C C . GLU A 1 213 ? -12.312 22.312 8.711 1 98.62 213 GLU A C 1
ATOM 1604 O O . GLU A 1 213 ? -11.242 22.828 9.016 1 98.62 213 GLU A O 1
ATOM 1609 N N . LEU A 1 214 ? -12.555 21.031 8.734 1 98.81 214 LEU A N 1
ATOM 1610 C CA . LEU A 1 214 ? -11.516 20.125 9.203 1 98.81 214 LEU A CA 1
ATOM 1611 C C . LEU A 1 214 ? -10.32 20.109 8.258 1 98.81 214 LEU A C 1
ATOM 1613 O O . LEU A 1 214 ? -9.172 20.031 8.695 1 98.81 214 LEU A O 1
ATOM 1617 N N . ASP A 1 215 ? -10.594 20.219 6.977 1 98.75 215 ASP A N 1
ATOM 1618 C CA . ASP A 1 215 ? -9.516 20.281 5.988 1 98.75 215 ASP A CA 1
ATOM 1619 C C . ASP A 1 215 ? -8.703 21.562 6.156 1 98.75 215 ASP A C 1
ATOM 1621 O O . ASP A 1 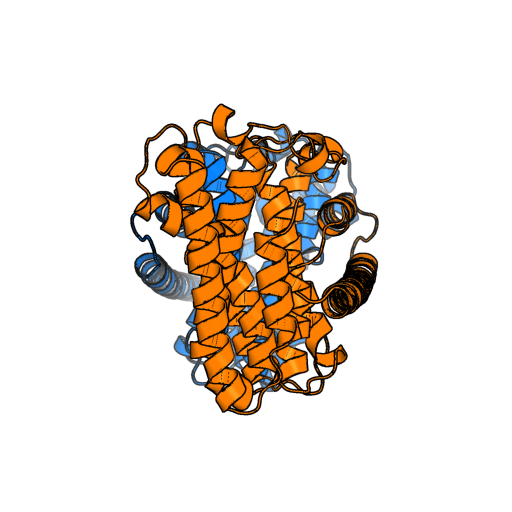215 ? -7.473 21.531 6.059 1 98.75 215 ASP A O 1
ATOM 1625 N N . GLN A 1 216 ? -9.344 22.656 6.359 1 98.62 216 GLN A N 1
ATOM 1626 C CA . GLN A 1 216 ? -8.648 23.906 6.598 1 98.62 216 GLN A CA 1
ATOM 1627 C C . GLN A 1 216 ? -7.762 23.828 7.832 1 98.62 216 GLN A C 1
ATOM 1629 O O . GLN A 1 216 ? -6.617 24.281 7.812 1 98.62 216 GLN A O 1
ATOM 1634 N N . TYR A 1 217 ? -8.32 23.281 8.875 1 98.75 217 TYR A N 1
ATOM 1635 C CA . TYR A 1 217 ? -7.566 23.078 10.102 1 98.75 217 TYR A CA 1
ATOM 1636 C C . TYR A 1 217 ? -6.344 22.203 9.852 1 98.75 217 TYR A C 1
ATOM 1638 O O . TYR A 1 217 ? -5.223 22.562 10.219 1 98.75 217 TYR A O 1
ATOM 1646 N N . ALA A 1 218 ? -6.559 21.047 9.203 1 98.75 218 ALA A N 1
ATOM 1647 C CA . ALA A 1 218 ? -5.504 20.062 8.969 1 98.75 218 ALA A CA 1
ATOM 1648 C C . ALA A 1 218 ? -4.398 20.641 8.086 1 98.75 218 ALA A C 1
ATOM 1650 O O . ALA A 1 218 ? -3.215 20.422 8.336 1 98.75 218 ALA A O 1
ATOM 1651 N N . GLN A 1 219 ? -4.77 21.359 7.051 1 98.31 219 GLN A N 1
ATOM 1652 C CA . GLN A 1 219 ? -3.799 21.969 6.148 1 98.31 219 GLN A CA 1
ATOM 1653 C C . GLN A 1 219 ? -2.936 22.984 6.879 1 98.31 219 GLN A C 1
ATOM 1655 O O . GLN A 1 219 ? -1.724 23.047 6.664 1 98.31 219 GLN A O 1
ATOM 1660 N N . ALA A 1 220 ? -3.568 23.719 7.707 1 98.25 220 ALA A N 1
ATOM 1661 C CA . ALA A 1 220 ? -2.854 24.75 8.469 1 98.25 220 ALA A CA 1
ATOM 1662 C C . ALA A 1 220 ? -1.88 24.109 9.461 1 98.25 220 ALA A C 1
ATOM 1664 O O . ALA A 1 220 ? -0.699 24.469 9.492 1 98.25 220 ALA A O 1
ATOM 1665 N N . ILE A 1 221 ? -2.338 23.172 10.227 1 97.62 221 ILE A N 1
ATOM 1666 C CA . ILE A 1 221 ? -1.475 22.609 11.266 1 97.62 221 ILE A CA 1
ATOM 1667 C C . ILE A 1 221 ? -0.396 21.734 10.625 1 97.62 221 ILE A C 1
ATOM 1669 O O . ILE A 1 221 ? 0.713 21.625 11.148 1 97.62 221 ILE A O 1
ATOM 1673 N N . GLY A 1 222 ? -0.759 21.094 9.5 1 97.19 222 GLY A N 1
ATOM 1674 C CA . GLY A 1 222 ? 0.249 20.328 8.789 1 97.19 222 GLY A CA 1
ATOM 1675 C C . GLY A 1 222 ? 1.433 21.172 8.344 1 97.19 222 GLY A C 1
ATOM 1676 O O . GLY A 1 222 ? 2.584 20.781 8.531 1 97.19 222 GLY A O 1
ATOM 1677 N N . LEU A 1 223 ? 1.163 22.281 7.77 1 97.25 223 LEU A N 1
ATOM 1678 C CA . LEU A 1 223 ? 2.227 23.188 7.336 1 97.25 223 LEU A CA 1
ATOM 1679 C C . LEU A 1 223 ? 2.949 23.781 8.531 1 97.25 223 LEU A C 1
ATOM 1681 O O . LEU A 1 223 ? 4.172 23.938 8.516 1 97.25 223 LEU A O 1
ATOM 1685 N N . ALA A 1 224 ? 2.176 24.172 9.555 1 96.69 224 ALA A N 1
ATOM 1686 C CA . ALA A 1 224 ? 2.766 24.734 10.766 1 96.69 224 ALA A CA 1
ATOM 1687 C C . ALA A 1 224 ? 3.748 23.75 11.398 1 96.69 224 ALA A C 1
ATOM 1689 O O . ALA A 1 224 ? 4.785 24.156 11.93 1 96.69 224 ALA A O 1
ATOM 1690 N N . PHE A 1 225 ? 3.375 22.516 11.383 1 94.81 225 PHE A N 1
ATOM 1691 C CA . PHE A 1 225 ? 4.23 21.453 11.914 1 94.81 225 PHE A CA 1
ATOM 1692 C C . PHE A 1 225 ? 5.594 21.469 11.234 1 94.81 225 PHE A C 1
ATOM 1694 O O . PHE A 1 225 ? 6.625 21.359 11.898 1 94.81 225 PHE A O 1
ATOM 1701 N N . GLN A 1 226 ? 5.562 21.625 9.969 1 93.31 226 GLN A N 1
ATOM 1702 C CA . GLN A 1 226 ? 6.812 21.594 9.219 1 93.31 226 GLN A CA 1
ATOM 1703 C C . GLN A 1 226 ? 7.621 22.859 9.438 1 93.31 226 GLN A C 1
ATOM 1705 O O . GLN A 1 226 ? 8.844 22.812 9.57 1 93.31 226 GLN A O 1
ATOM 1710 N N . VAL A 1 227 ? 6.969 23.984 9.438 1 94.69 227 VAL A N 1
ATOM 1711 C CA . VAL A 1 227 ? 7.652 25.25 9.695 1 94.69 227 VAL A CA 1
ATOM 1712 C C . VAL A 1 227 ? 8.367 25.188 11.047 1 94.69 227 VAL A C 1
ATOM 1714 O O . VAL A 1 227 ? 9.539 25.547 11.156 1 94.69 227 VAL A O 1
ATOM 1717 N N . GLN A 1 228 ? 7.664 24.688 11.992 1 93.06 228 GLN A N 1
ATOM 1718 C CA . GLN A 1 228 ? 8.234 24.562 13.336 1 93.06 228 GLN A CA 1
ATOM 1719 C C . GLN A 1 228 ? 9.406 23.594 13.359 1 93.06 228 GLN A C 1
ATOM 1721 O O . GLN A 1 228 ? 10.406 23.828 14.031 1 93.06 228 GLN A O 1
ATOM 1726 N N . ASP A 1 229 ? 9.242 22.484 12.672 1 89.56 229 ASP A N 1
ATOM 1727 C CA . ASP A 1 229 ? 10.328 21.516 12.57 1 89.56 229 ASP A CA 1
ATOM 1728 C C . ASP A 1 229 ? 11.578 22.156 11.969 1 89.56 229 ASP A C 1
ATOM 1730 O O . ASP A 1 229 ? 12.695 21.922 12.438 1 89.56 229 ASP A O 1
ATOM 1734 N N . ASP A 1 230 ? 11.43 22.938 10.945 1 89.5 230 ASP A N 1
ATOM 1735 C CA . ASP A 1 230 ? 12.539 23.641 10.305 1 89.5 230 ASP A CA 1
ATOM 1736 C C . ASP A 1 230 ? 13.188 24.625 11.258 1 89.5 230 ASP A C 1
ATOM 1738 O O . ASP A 1 230 ? 14.414 24.797 11.25 1 89.5 230 ASP A O 1
ATOM 1742 N N . ILE A 1 231 ? 12.359 25.281 12.008 1 90.19 231 ILE A N 1
ATOM 1743 C CA . ILE A 1 231 ? 12.852 26.25 12.984 1 90.19 231 ILE A CA 1
ATOM 1744 C C . ILE A 1 231 ? 13.695 25.547 14.039 1 90.19 231 ILE A C 1
ATOM 1746 O O . ILE A 1 231 ? 14.805 25.984 14.359 1 90.19 231 ILE A O 1
ATOM 1750 N N . LEU A 1 232 ? 13.188 24.406 14.547 1 87.31 232 LEU A N 1
ATOM 1751 C CA . LEU A 1 232 ? 13.867 23.641 15.586 1 87.31 232 LEU A CA 1
ATOM 1752 C C . LEU A 1 232 ? 15.195 23.094 15.07 1 87.31 232 LEU A C 1
ATOM 1754 O O . LEU A 1 232 ? 16.156 22.984 15.828 1 87.31 232 LEU A O 1
ATOM 1758 N N . ASP A 1 233 ? 15.219 22.734 13.82 1 83.5 233 ASP A N 1
ATOM 1759 C CA . ASP A 1 233 ? 16.438 22.219 13.203 1 83.5 233 ASP A CA 1
ATOM 1760 C C . ASP A 1 233 ? 17.547 23.266 13.203 1 83.5 233 ASP A C 1
ATOM 1762 O O . ASP A 1 233 ? 18.734 22.938 13.203 1 83.5 233 ASP A O 1
ATOM 1766 N N . VAL A 1 234 ? 17.172 24.5 13.109 1 82.88 234 VAL A N 1
ATOM 1767 C CA . VAL A 1 234 ? 18.125 25.594 13.078 1 82.88 234 VAL A CA 1
ATOM 1768 C C . VAL A 1 234 ? 18.531 25.969 14.5 1 82.88 234 VAL A C 1
ATOM 1770 O O . VAL A 1 234 ? 19.719 26.203 14.773 1 82.88 234 VAL A O 1
ATOM 1773 N N . ILE A 1 235 ? 17.594 25.984 15.414 1 81.44 235 ILE A N 1
ATOM 1774 C CA . ILE A 1 235 ? 17.875 26.531 16.734 1 81.44 235 ILE A CA 1
ATOM 1775 C C . ILE A 1 235 ? 18.188 25.391 17.703 1 81.44 235 ILE A C 1
ATOM 1777 O O . ILE A 1 235 ? 18.75 25.625 18.781 1 81.44 235 ILE A O 1
ATOM 1781 N N . GLY A 1 236 ? 17.719 24.188 17.453 1 71 236 GLY A N 1
ATOM 1782 C CA . GLY A 1 236 ? 17.766 23.109 18.422 1 71 236 GLY A CA 1
ATOM 1783 C C . GLY A 1 236 ? 19.062 22.328 18.375 1 71 236 GLY A C 1
ATOM 1784 O O . GLY A 1 236 ? 19.875 22.5 17.453 1 71 236 GLY A O 1
ATOM 1785 N N . SER A 1 237 ? 19.375 21.641 19.594 1 62.69 237 SER A N 1
ATOM 1786 C CA . SER A 1 237 ? 20.484 20.703 19.688 1 62.69 237 SER A CA 1
ATOM 1787 C C . SER A 1 237 ? 20.094 19.328 19.156 1 62.69 237 SER A C 1
ATOM 1789 O O . SER A 1 237 ? 18.906 19 19.062 1 62.69 237 SER A O 1
ATOM 1791 N N . THR A 1 238 ? 21.094 18.547 18.578 1 56 238 THR A N 1
ATOM 1792 C CA . THR A 1 238 ? 20.922 17.203 18.047 1 56 238 THR A CA 1
ATOM 1793 C C . THR A 1 238 ? 20.078 16.359 19 1 56 238 THR A C 1
ATOM 1795 O O . THR A 1 238 ? 19.234 15.57 18.562 1 56 238 THR A O 1
ATOM 1798 N N . GLU A 1 239 ? 20.312 16.578 20.203 1 51.75 239 GLU A N 1
ATOM 1799 C CA . GLU A 1 239 ? 19.641 15.797 21.234 1 51.75 239 GLU A CA 1
ATOM 1800 C C . GLU A 1 239 ? 18.125 16.016 21.188 1 51.75 239 GLU A C 1
ATOM 1802 O O . GLU A 1 239 ? 17.344 15.094 21.469 1 51.75 239 GLU A O 1
ATOM 1807 N N . MET A 1 240 ? 17.812 17.047 20.609 1 53.25 240 MET A N 1
ATOM 1808 C CA . MET A 1 240 ? 16.391 17.422 20.641 1 53.25 240 MET A CA 1
ATOM 1809 C C . MET A 1 240 ? 15.672 16.922 19.406 1 53.25 240 MET A C 1
ATOM 1811 O O . MET A 1 240 ? 14.492 16.578 19.453 1 53.25 240 MET A O 1
ATOM 1815 N N . ILE A 1 241 ? 16.438 16.797 18.328 1 56.34 241 ILE A N 1
ATOM 1816 C CA . ILE A 1 241 ? 15.758 16.547 17.062 1 56.34 241 ILE A CA 1
ATOM 1817 C C . ILE A 1 241 ? 15.836 15.07 16.719 1 56.34 241 ILE A C 1
ATOM 1819 O O . ILE A 1 241 ? 15.016 14.562 15.938 1 56.34 241 ILE A O 1
ATOM 1823 N N . GLY A 1 242 ? 16.656 14.281 17.516 1 57.34 242 GLY A N 1
ATOM 1824 C CA . GLY A 1 242 ? 16.766 12.844 17.359 1 57.34 242 GLY A CA 1
ATOM 1825 C C . GLY A 1 242 ? 17.453 12.445 16.062 1 57.34 242 GLY A C 1
ATOM 1826 O O . GLY A 1 242 ? 17.516 11.266 15.711 1 57.34 242 GLY A O 1
ATOM 1827 N N . LYS A 1 243 ? 17.625 13.359 15.117 1 63.62 243 LYS A N 1
ATOM 1828 C CA . LYS A 1 243 ? 18.5 13.203 13.953 1 63.62 243 LYS A CA 1
ATOM 1829 C C . LYS A 1 243 ? 19.641 14.211 13.984 1 63.62 243 LYS A C 1
ATOM 1831 O O . LYS A 1 243 ? 19.656 15.117 14.82 1 63.62 243 LYS A O 1
ATOM 1836 N N . ARG A 1 244 ? 20.812 13.906 13.07 1 61.44 244 ARG A N 1
ATOM 1837 C CA . ARG A 1 244 ? 21.984 14.789 13.078 1 61.44 244 ARG A CA 1
ATOM 1838 C C . ARG A 1 244 ? 21.594 16.203 12.672 1 61.44 244 ARG A C 1
ATOM 1840 O O . ARG A 1 244 ? 20.984 16.422 11.625 1 61.44 244 ARG A O 1
ATOM 1847 N N . GLN A 1 245 ? 21.734 17.219 13.633 1 59.66 245 GLN A N 1
ATOM 1848 C CA . GLN A 1 245 ? 21.484 18.625 13.383 1 59.66 245 GLN A CA 1
ATOM 1849 C C . GLN A 1 245 ? 22.094 19.078 12.062 1 59.66 245 GLN A C 1
ATOM 1851 O O . GLN A 1 245 ? 23.203 18.672 11.711 1 59.66 245 GLN A O 1
ATOM 1856 N N . GLY A 1 246 ? 21.25 19.812 11.352 1 64.5 246 GLY A N 1
ATOM 1857 C CA . GLY A 1 246 ? 21.797 20.375 10.125 1 64.5 246 GLY A CA 1
ATOM 1858 C C . GLY A 1 246 ? 21.766 19.422 8.953 1 64.5 246 GLY A C 1
ATOM 1859 O O . GLY A 1 246 ? 22.375 19.672 7.914 1 64.5 246 GLY A O 1
ATOM 1860 N N . SER A 1 247 ? 21.094 18.375 9.125 1 67.06 247 SER A N 1
ATOM 1861 C CA . SER A 1 247 ? 21.047 17.375 8.055 1 67.06 247 SER A CA 1
ATOM 1862 C C . SER A 1 247 ? 20.469 17.984 6.77 1 67.06 247 SER A C 1
ATOM 1864 O O . SER A 1 247 ? 20.953 17.703 5.676 1 67.06 247 SER A O 1
ATOM 1866 N N . ASP A 1 248 ? 19.562 18.891 6.945 1 70.88 248 ASP A N 1
ATOM 1867 C CA . ASP A 1 248 ? 18.969 19.531 5.773 1 70.88 248 ASP A CA 1
ATOM 1868 C C . ASP A 1 248 ? 19.969 20.406 5.051 1 70.88 248 ASP A C 1
ATOM 1870 O O . ASP A 1 248 ? 19.984 20.484 3.82 1 70.88 248 ASP A O 1
ATOM 1874 N N . GLN A 1 249 ? 20.672 21.047 5.852 1 67.94 249 GLN A N 1
ATOM 1875 C CA . GLN A 1 249 ? 21.703 21.891 5.258 1 67.94 249 GLN A CA 1
ATOM 1876 C C . GLN A 1 249 ? 22.766 21.047 4.539 1 67.94 249 GLN A C 1
ATOM 1878 O O . GLN A 1 249 ? 23.219 21.406 3.451 1 67.94 249 GLN A O 1
ATOM 1883 N N . GLN A 1 250 ? 23.062 19.969 5.086 1 65.25 250 GLN A N 1
ATOM 1884 C CA . GLN A 1 250 ? 24.047 19.078 4.488 1 65.25 250 GLN A CA 1
ATOM 1885 C C . GLN A 1 250 ? 23.547 18.516 3.164 1 65.25 250 GLN A C 1
ATOM 1887 O O . GLN A 1 250 ? 24.328 18.344 2.219 1 65.25 250 GLN A O 1
ATOM 1892 N N . LEU A 1 251 ? 22.281 18.406 3.143 1 70.75 251 LEU A N 1
ATOM 1893 C CA . LEU A 1 251 ? 21.703 17.812 1.944 1 70.75 251 LEU A CA 1
ATOM 1894 C C . LEU A 1 251 ? 21.297 18.891 0.945 1 70.75 251 LEU A C 1
ATOM 1896 O O . LEU A 1 251 ? 20.844 18.578 -0.157 1 70.75 251 LEU A O 1
ATOM 1900 N N . GLY A 1 252 ? 21.516 20.188 1.391 1 75.69 252 GLY A N 1
ATOM 1901 C CA . GLY A 1 252 ? 21.188 21.281 0.495 1 75.69 252 GLY A CA 1
ATOM 1902 C C . GLY A 1 252 ? 19.688 21.484 0.317 1 75.69 252 GLY A C 1
ATOM 1903 O O . GLY A 1 252 ? 19.234 21.828 -0.774 1 75.69 252 GLY A O 1
ATOM 1904 N N . LYS A 1 253 ? 18.938 21.125 1.405 1 81.25 253 LYS A N 1
ATOM 1905 C CA . LYS A 1 253 ? 17.484 21.312 1.334 1 81.25 253 LYS A CA 1
ATOM 1906 C C . LYS A 1 253 ? 17.094 22.719 1.754 1 81.25 253 LYS A C 1
ATOM 1908 O O . LYS A 1 253 ? 17.703 23.297 2.652 1 81.25 253 LYS A O 1
ATOM 1913 N N . SER A 1 254 ? 16.109 23.203 1.066 1 86.06 254 SER A N 1
ATOM 1914 C CA . SER A 1 254 ? 15.555 24.5 1.445 1 86.06 254 SER A CA 1
ATOM 1915 C C . SER A 1 254 ? 14.648 24.391 2.662 1 86.06 254 SER A C 1
ATOM 1917 O O . SER A 1 254 ? 13.945 23.391 2.82 1 86.06 254 SER A O 1
ATOM 1919 N N . THR A 1 255 ? 14.727 25.406 3.523 1 90.19 255 THR A N 1
ATOM 1920 C CA . THR A 1 255 ? 13.883 25.438 4.715 1 90.19 255 THR A CA 1
ATOM 1921 C C . THR A 1 255 ? 13.242 26.812 4.887 1 90.19 255 THR A C 1
ATOM 1923 O O . THR A 1 255 ? 13.648 27.766 4.234 1 90.19 255 THR A O 1
ATOM 1926 N N . TYR A 1 256 ? 12.32 26.875 5.73 1 93.69 256 TYR A N 1
ATOM 1927 C CA . TYR A 1 256 ? 11.586 28.109 5.93 1 93.69 256 TYR A CA 1
ATOM 1928 C C . TYR A 1 256 ? 12.484 29.203 6.508 1 93.69 256 TYR A C 1
ATOM 1930 O O . TYR A 1 256 ? 12.516 30.328 6.004 1 93.69 256 TYR A O 1
ATOM 1938 N N . PRO A 1 257 ? 13.297 28.828 7.52 1 92.81 257 PRO A N 1
ATOM 1939 C CA . PRO A 1 257 ? 14.195 29.859 8.016 1 92.81 257 PRO A CA 1
ATOM 1940 C C . PRO A 1 257 ? 15.219 30.312 6.98 1 92.81 257 PRO A C 1
ATOM 1942 O O . PRO A 1 257 ? 15.602 31.484 6.945 1 92.81 257 PRO A O 1
ATOM 1945 N N . ALA A 1 258 ? 15.656 29.375 6.211 1 89.25 258 ALA A N 1
ATOM 1946 C CA . ALA A 1 258 ? 16.625 29.703 5.176 1 89.25 258 ALA A CA 1
ATOM 1947 C C . ALA A 1 258 ? 16.016 30.625 4.129 1 89.25 258 ALA A C 1
ATOM 1949 O O . ALA A 1 258 ? 16.703 31.516 3.602 1 89.25 258 ALA A O 1
ATOM 1950 N N . LEU A 1 259 ? 14.758 30.531 3.873 1 92.69 259 LEU A N 1
ATOM 1951 C CA . LEU A 1 259 ? 14.094 31.297 2.818 1 92.69 259 LEU A CA 1
ATOM 1952 C C . LEU A 1 259 ? 13.531 32.594 3.359 1 92.69 259 LEU A C 1
ATOM 1954 O O . LEU A 1 259 ? 13.555 33.625 2.67 1 92.69 259 LEU A O 1
ATOM 1958 N N . LEU A 1 260 ? 13.078 32.594 4.59 1 94.38 260 LEU A N 1
ATOM 1959 C CA . LEU A 1 260 ? 12.297 33.688 5.105 1 94.38 260 LEU A CA 1
ATOM 1960 C C . LEU A 1 260 ? 13.078 34.438 6.184 1 94.38 260 LEU A C 1
ATOM 1962 O O . LEU A 1 260 ? 12.773 35.594 6.484 1 94.38 260 LEU A O 1
ATOM 1966 N N . GLY A 1 261 ? 14.039 33.781 6.75 1 92.94 261 GLY A N 1
ATOM 1967 C CA . GLY A 1 261 ? 14.602 34.219 8.016 1 92.94 261 GLY A CA 1
ATOM 1968 C C . GLY A 1 261 ? 13.875 33.656 9.219 1 92.94 261 GLY A C 1
ATOM 1969 O O . GLY A 1 261 ? 12.711 33.281 9.125 1 92.94 261 GLY A O 1
ATOM 1970 N N . LEU A 1 262 ? 14.531 33.594 10.312 1 93.25 262 LEU A N 1
ATOM 1971 C CA . LEU A 1 262 ? 14.008 32.969 11.508 1 93.25 262 LEU A CA 1
ATOM 1972 C C . LEU A 1 262 ? 12.75 33.688 12.008 1 93.25 262 LEU A C 1
ATOM 1974 O O . LEU A 1 262 ? 11.734 33.031 12.273 1 93.25 262 LEU A O 1
ATOM 1978 N N . GLU A 1 263 ? 12.789 35 12.023 1 94.94 263 GLU A N 1
ATOM 1979 C CA . GLU A 1 263 ? 11.664 35.781 12.539 1 94.94 263 GLU A CA 1
ATOM 1980 C C . GLU A 1 263 ? 10.43 35.625 11.656 1 94.94 263 GLU A C 1
ATOM 1982 O O . GLU A 1 263 ? 9.32 35.438 12.156 1 94.94 263 GLU A O 1
ATOM 1987 N N . GLN A 1 264 ? 10.656 35.656 10.422 1 96.38 264 GLN A N 1
ATOM 1988 C CA . GLN A 1 264 ? 9.539 35.531 9.492 1 96.38 264 GLN A CA 1
ATOM 1989 C C . GLN A 1 264 ? 8.992 34.125 9.469 1 96.38 264 GLN A C 1
ATOM 1991 O O . GLN A 1 264 ? 7.797 33.906 9.266 1 96.38 264 GLN A O 1
ATOM 1996 N N . ALA A 1 265 ? 9.867 33.125 9.664 1 95.62 265 ALA A N 1
ATOM 1997 C CA . ALA A 1 265 ? 9.406 31.75 9.789 1 95.62 265 ALA A CA 1
ATOM 1998 C C . ALA A 1 265 ? 8.508 31.578 11.016 1 95.62 265 ALA A C 1
ATOM 2000 O O . ALA A 1 265 ? 7.48 30.906 10.945 1 95.62 265 ALA A O 1
ATOM 2001 N N . GLN A 1 266 ? 8.891 32.281 12.094 1 94.88 266 GLN A N 1
ATOM 2002 C CA . GLN A 1 266 ? 8.078 32.219 13.305 1 94.88 266 GLN A CA 1
ATOM 2003 C C . GLN A 1 266 ? 6.734 32.906 13.094 1 94.88 266 GLN A C 1
ATOM 2005 O O . GLN A 1 266 ? 5.707 32.438 13.578 1 94.88 266 GLN A O 1
ATOM 2010 N N . GLN A 1 267 ? 6.773 33.969 12.375 1 96.75 267 GLN A N 1
ATOM 2011 C CA . GLN A 1 267 ? 5.539 34.656 12.047 1 96.75 267 GLN A CA 1
ATOM 2012 C C . GLN A 1 267 ? 4.633 33.812 11.18 1 96.75 267 GLN A C 1
ATOM 2014 O O . GLN A 1 267 ? 3.412 33.781 11.367 1 96.75 267 GLN A O 1
ATOM 2019 N N . LYS A 1 268 ? 5.242 33.125 10.289 1 96.94 268 LYS A N 1
ATOM 2020 C CA . LYS A 1 268 ? 4.48 32.219 9.43 1 96.94 268 LYS A CA 1
ATOM 2021 C C . LYS A 1 268 ? 3.809 31.125 10.25 1 96.94 268 LYS A C 1
ATOM 2023 O O . LYS A 1 268 ? 2.637 30.812 10.031 1 96.94 268 LYS A O 1
ATOM 2028 N N . ALA A 1 269 ? 4.52 30.516 11.156 1 95.88 269 ALA A N 1
ATOM 2029 C CA . ALA A 1 269 ? 3.947 29.5 12.031 1 95.88 269 ALA A CA 1
ATOM 2030 C C . ALA A 1 269 ? 2.744 30.047 12.797 1 95.88 269 ALA A C 1
ATOM 2032 O O . ALA A 1 269 ? 1.729 29.359 12.945 1 95.88 269 ALA A O 1
ATOM 2033 N N . HIS A 1 270 ? 2.865 31.266 13.234 1 96.31 270 HIS A N 1
ATOM 2034 C CA . HIS A 1 270 ? 1.79 31.891 13.992 1 96.31 270 HIS A CA 1
ATOM 2035 C C . HIS A 1 270 ? 0.578 32.156 13.109 1 96.31 270 HIS A C 1
ATOM 2037 O O . HIS A 1 270 ? -0.564 32 13.547 1 96.31 270 HIS A O 1
ATOM 2043 N N . GLU A 1 271 ? 0.84 32.594 11.922 1 97.81 271 GLU A N 1
ATOM 2044 C CA . GLU A 1 271 ? -0.249 32.844 10.977 1 97.81 271 GLU A CA 1
ATOM 2045 C C . GLU A 1 271 ? -1.009 31.547 10.68 1 97.81 271 GLU A C 1
ATOM 2047 O O . GLU A 1 271 ? -2.24 31.547 10.609 1 97.81 271 GLU A O 1
ATOM 2052 N N . LEU A 1 272 ? -0.274 30.516 10.484 1 98 272 LEU A N 1
ATOM 2053 C CA . LEU A 1 272 ? -0.882 29.219 10.242 1 98 272 LEU A CA 1
ATOM 2054 C C . LEU A 1 272 ? -1.687 28.766 11.461 1 98 272 LEU A C 1
ATOM 2056 O O . LEU A 1 272 ? -2.77 28.188 11.312 1 98 272 LEU A O 1
ATOM 2060 N N . TYR A 1 273 ? -1.195 29.031 12.648 1 97 273 TYR A N 1
ATOM 2061 C CA . TYR A 1 273 ? -1.911 28.75 13.883 1 97 273 TYR A CA 1
ATOM 2062 C C . TYR A 1 273 ? -3.244 29.5 13.922 1 97 273 TYR A C 1
ATOM 2064 O O . TYR A 1 273 ? -4.281 28.906 14.234 1 97 273 TYR A O 1
ATOM 2072 N N . GLN A 1 274 ? -3.242 30.766 13.555 1 98.06 274 GLN A N 1
ATOM 2073 C CA . GLN A 1 274 ? -4.465 31.562 13.539 1 98.06 274 GLN A CA 1
ATOM 2074 C C . GLN A 1 274 ? -5.457 31.031 12.508 1 98.06 274 GLN A C 1
ATOM 2076 O O . GLN A 1 274 ? -6.664 31.031 12.742 1 98.06 274 GLN A O 1
ATOM 2081 N N . GLU A 1 275 ? -4.918 30.594 11.406 1 98.19 275 GLU A N 1
ATOM 2082 C CA . GLU A 1 275 ? -5.77 29.984 10.391 1 98.19 275 GLU A CA 1
ATOM 2083 C C . GLU A 1 275 ? -6.449 28.734 10.922 1 98.19 275 GLU A C 1
ATOM 2085 O O . GLU A 1 275 ? -7.629 28.5 10.648 1 98.19 275 GLU A O 1
ATOM 2090 N N . ALA A 1 276 ? -5.711 27.906 11.617 1 98.38 276 ALA A N 1
ATOM 2091 C CA . ALA A 1 276 ? -6.273 26.703 12.227 1 98.38 276 ALA A CA 1
ATOM 2092 C C . ALA A 1 276 ? -7.383 27.047 13.211 1 98.38 276 ALA A C 1
ATOM 2094 O O . ALA A 1 276 ? -8.438 26.406 13.227 1 98.38 276 ALA A O 1
ATOM 2095 N N . LEU A 1 277 ? -7.184 28.109 14.023 1 98 277 LEU A N 1
ATOM 2096 C CA . LEU A 1 277 ? -8.164 28.531 15.016 1 98 277 LEU A CA 1
ATOM 2097 C C . LEU A 1 277 ? -9.438 29.031 14.352 1 98 277 LEU A C 1
ATOM 2099 O O . LEU A 1 277 ? -10.539 28.812 14.844 1 98 277 LEU A O 1
ATOM 2103 N N . LYS A 1 278 ? -9.211 29.75 13.266 1 98.38 278 LYS A N 1
ATOM 2104 C CA . LYS A 1 278 ? -10.359 30.25 12.523 1 98.38 278 LYS A CA 1
ATOM 2105 C C . LYS A 1 278 ? -11.234 29.109 12.023 1 98.38 278 LYS A C 1
ATOM 2107 O O . LYS A 1 278 ? -12.461 29.188 12.086 1 98.38 278 LYS A O 1
ATOM 2112 N N . ALA A 1 279 ? -10.641 28.078 11.5 1 98.44 279 ALA A N 1
ATOM 2113 C CA . ALA A 1 279 ? -11.375 26.906 11.039 1 98.44 279 ALA A CA 1
ATOM 2114 C C . ALA A 1 279 ? -12.148 26.25 12.188 1 98.44 279 ALA A C 1
ATOM 2116 O O . ALA A 1 279 ? -13.305 25.859 12.023 1 98.44 279 ALA A O 1
ATOM 2117 N N . LEU A 1 280 ? -11.547 26.141 13.359 1 98.31 280 LEU A N 1
ATOM 2118 C CA . LEU A 1 280 ? -12.172 25.5 14.516 1 98.31 280 LEU A CA 1
ATOM 2119 C C . LEU A 1 280 ? -13.328 26.344 15.039 1 98.31 280 LEU A C 1
ATOM 2121 O O . LEU A 1 280 ? -14.32 25.797 15.531 1 98.31 280 LEU A O 1
ATOM 2125 N N . SER A 1 281 ? -13.211 27.672 14.938 1 98.31 281 SER A N 1
ATOM 2126 C CA . SER A 1 281 ? -14.289 28.547 15.383 1 98.31 281 SER A CA 1
ATOM 2127 C C . SER A 1 281 ? -15.578 28.266 14.617 1 98.31 281 SER A C 1
ATOM 2129 O O . SER A 1 281 ? -16.672 28.328 15.188 1 98.31 281 SER A O 1
ATOM 2131 N N . LYS A 1 282 ? -15.422 27.953 13.367 1 98.19 282 LYS A N 1
ATOM 2132 C CA . LYS A 1 282 ? -16.594 27.609 12.555 1 98.19 282 LYS A CA 1
ATOM 2133 C C . LYS A 1 282 ? -17.234 26.312 13.047 1 98.19 282 LYS A C 1
ATOM 2135 O O . LYS A 1 282 ? -18.453 26.172 13 1 98.19 282 LYS A O 1
ATOM 2140 N N . LEU A 1 283 ? -16.484 25.391 13.461 1 98 283 LEU A N 1
ATOM 2141 C CA . LEU A 1 283 ? -17 24.141 14.008 1 98 283 LEU A CA 1
ATOM 2142 C C . LEU A 1 283 ? -17.672 24.375 15.359 1 98 283 LEU A C 1
ATOM 2144 O O . LEU A 1 283 ? -18.688 23.75 15.672 1 98 283 LEU A O 1
ATOM 2148 N N . GLU A 1 284 ? -17.062 25.266 16.094 1 97.44 284 GLU A N 1
ATOM 2149 C CA . GLU A 1 284 ? -17.656 25.625 17.375 1 97.44 284 GLU A CA 1
ATOM 2150 C C . GLU A 1 284 ? -19.047 26.234 17.188 1 97.44 284 GLU A C 1
ATOM 2152 O O . GLU A 1 284 ? -19.938 26.016 18 1 97.44 284 GLU A O 1
ATOM 2157 N N . GLU A 1 285 ? -19.125 26.984 16.203 1 97.31 285 GLU A N 1
ATOM 2158 C CA . GLU A 1 285 ? -20.422 27.578 15.883 1 97.31 285 GLU A CA 1
ATOM 2159 C C . GLU A 1 285 ? -21.469 26.5 15.617 1 97.31 285 GLU A C 1
ATOM 2161 O O . GLU A 1 285 ? -22.672 26.719 15.812 1 97.31 285 GLU A O 1
ATOM 2166 N N . LYS A 1 286 ? -21 25.359 15.195 1 95.56 286 LYS A N 1
ATOM 2167 C CA . LYS A 1 286 ? -21.891 24.219 14.961 1 95.56 286 LYS A CA 1
ATOM 2168 C C . LYS A 1 286 ? -22.016 23.359 16.219 1 95.56 286 LYS A C 1
ATOM 2170 O O . LYS A 1 286 ? -22.438 22.203 16.141 1 95.56 286 LYS A O 1
ATOM 2175 N N . SER A 1 287 ? -21.5 23.828 17.375 1 95.69 287 SER A N 1
ATOM 2176 C CA . SER A 1 287 ? -21.641 23.281 18.703 1 95.69 287 SER A CA 1
ATOM 2177 C C . SER A 1 287 ? -20.719 22.078 18.922 1 95.69 287 SER A C 1
ATOM 2179 O O . SER A 1 287 ? -21 21.203 19.734 1 95.69 287 SER A O 1
ATOM 2181 N N . TYR A 1 288 ? -19.703 21.969 18.109 1 97.38 288 TYR A N 1
ATOM 2182 C CA . TYR A 1 288 ? -18.703 20.938 18.359 1 97.38 288 TYR A CA 1
ATOM 2183 C C . TYR A 1 288 ? -17.688 21.406 19.391 1 97.38 288 TYR A C 1
ATOM 2185 O O . TYR A 1 288 ? -17.328 22.594 19.438 1 97.38 288 TYR A O 1
ATOM 2193 N N . ASN A 1 289 ? -17.266 20.516 20.25 1 97 289 ASN A N 1
ATOM 2194 C CA . ASN A 1 289 ? -16.188 20.781 21.188 1 97 289 ASN A CA 1
ATOM 2195 C C . ASN A 1 289 ? -14.812 20.656 20.531 1 97 289 ASN A C 1
ATOM 2197 O O . ASN A 1 289 ? -14.352 19.531 20.281 1 97 289 ASN A O 1
ATOM 2201 N N . THR A 1 290 ? -14.125 21.75 20.328 1 97.12 290 THR A N 1
ATOM 2202 C CA . THR A 1 290 ? -12.875 21.734 19.578 1 97.12 290 THR A CA 1
ATOM 2203 C C . THR A 1 290 ? -11.688 21.969 20.516 1 97.12 290 THR A C 1
ATOM 2205 O O . THR A 1 290 ? -10.578 22.25 20.047 1 97.12 290 THR A O 1
ATOM 2208 N N . THR A 1 291 ? -11.781 21.828 21.797 1 95.81 291 THR A N 1
ATOM 2209 C CA . THR A 1 291 ? -10.766 22.156 22.797 1 95.81 291 THR A CA 1
ATOM 2210 C C . THR A 1 291 ? -9.484 21.359 22.547 1 95.81 291 THR A C 1
ATOM 2212 O O . THR A 1 291 ? -8.391 21.938 22.547 1 95.81 291 THR A O 1
ATOM 2215 N N . THR A 1 292 ? -9.664 20.109 22.344 1 96.25 292 THR A N 1
ATOM 2216 C CA . THR A 1 292 ? -8.508 19.25 22.141 1 96.25 292 THR A CA 1
ATOM 2217 C C . THR A 1 292 ? -7.746 19.656 20.875 1 96.25 292 THR A C 1
ATOM 2219 O O . THR A 1 292 ? -6.516 19.734 20.891 1 96.25 292 THR A O 1
ATOM 2222 N N . LEU A 1 293 ? -8.461 19.938 19.812 1 97.56 293 LEU A N 1
ATOM 2223 C CA . LEU A 1 293 ? -7.84 20.328 18.547 1 97.56 293 LEU A CA 1
ATOM 2224 C C . LEU A 1 293 ? -7.172 21.703 18.672 1 97.56 293 LEU A C 1
ATOM 2226 O O . LEU A 1 293 ? -6.109 21.922 18.078 1 97.56 293 LEU A O 1
ATOM 2230 N N . ARG A 1 294 ? -7.75 22.578 19.438 1 96.5 294 ARG A N 1
ATOM 2231 C CA . ARG A 1 294 ? -7.16 23.891 19.688 1 96.5 294 ARG A CA 1
ATOM 2232 C C . ARG A 1 294 ? -5.848 23.75 20.453 1 96.5 294 ARG A C 1
ATOM 2234 O O . ARG A 1 294 ? -4.863 24.422 20.125 1 96.5 294 ARG A O 1
ATOM 2241 N N . THR A 1 295 ? -5.91 22.938 21.438 1 95.94 295 THR A N 1
ATOM 2242 C CA . THR A 1 295 ? -4.715 22.734 22.25 1 95.94 295 THR A CA 1
ATOM 2243 C C . THR A 1 295 ? -3.604 22.078 21.438 1 95.94 295 THR A C 1
ATOM 2245 O O . THR A 1 295 ? -2.43 22.422 21.594 1 95.94 295 THR A O 1
ATOM 2248 N N . LEU A 1 296 ? -3.951 21.172 20.609 1 95.19 296 LEU A N 1
ATOM 2249 C CA . LEU A 1 296 ? -2.957 20.547 19.75 1 95.19 296 LEU A CA 1
ATOM 2250 C C . LEU A 1 296 ? -2.305 21.578 18.828 1 95.19 296 LEU A C 1
ATOM 2252 O O . LEU A 1 296 ? -1.089 21.547 18.625 1 95.19 296 LEU A O 1
ATOM 2256 N N . ALA A 1 297 ? -3.141 22.422 18.219 1 95.56 297 ALA A N 1
ATOM 2257 C CA . ALA A 1 297 ? -2.602 23.469 17.344 1 95.56 297 ALA A CA 1
ATOM 2258 C C . ALA A 1 297 ? -1.58 24.328 18.094 1 95.56 297 ALA A C 1
ATOM 2260 O O . ALA A 1 297 ? -0.521 24.656 17.547 1 95.56 297 ALA A O 1
ATOM 2261 N N . SER A 1 298 ? -1.893 24.656 19.312 1 93.88 298 SER A N 1
ATOM 2262 C CA . SER A 1 298 ? -0.979 25.422 20.141 1 93.88 298 SER A CA 1
ATOM 2263 C C . SER A 1 298 ? 0.282 24.625 20.469 1 93.88 298 SER A C 1
ATOM 2265 O O . SER A 1 298 ? 1.386 25.172 20.469 1 93.88 298 SER A O 1
ATOM 2267 N N . PHE A 1 299 ? 0.121 23.391 20.734 1 90.94 299 PHE A N 1
ATOM 2268 C CA . PHE A 1 299 ? 1.221 22.5 21.062 1 90.94 299 PHE A CA 1
ATOM 2269 C C . PHE A 1 299 ? 2.223 22.422 19.906 1 90.94 299 PHE A C 1
ATOM 2271 O O . PHE A 1 299 ? 3.434 22.406 20.141 1 90.94 299 PHE A O 1
ATOM 2278 N N . ILE A 1 300 ? 1.767 22.422 18.703 1 90.38 300 ILE A N 1
ATOM 2279 C CA . ILE A 1 300 ? 2.602 22.281 17.5 1 90.38 300 ILE A CA 1
ATOM 2280 C C . ILE A 1 300 ? 3.533 23.484 17.391 1 90.38 300 ILE A C 1
ATOM 2282 O O . ILE A 1 300 ? 4.711 23.328 17.047 1 90.38 300 ILE A O 1
ATOM 2286 N N . ILE A 1 301 ? 3.086 24.672 17.703 1 87.5 301 ILE A N 1
ATOM 2287 C CA . ILE A 1 301 ? 3.889 25.875 17.484 1 87.5 301 ILE A CA 1
ATOM 2288 C C . ILE A 1 301 ? 4.742 26.156 18.703 1 87.5 301 ILE A C 1
ATOM 2290 O O . ILE A 1 301 ? 5.695 26.938 18.641 1 87.5 301 ILE A O 1
ATOM 2294 N N . GLU A 1 302 ? 4.355 25.5 19.844 1 84.75 302 GLU A N 1
ATOM 2295 C CA . GLU A 1 302 ? 5.078 25.781 21.078 1 84.75 302 GLU A CA 1
ATOM 2296 C C . GLU A 1 302 ? 6.078 24.688 21.406 1 84.75 302 GLU A C 1
ATOM 2298 O O . GLU A 1 302 ? 6.93 24.844 22.281 1 84.75 302 GLU A O 1
ATOM 2303 N N . ARG A 1 303 ? 5.996 23.688 20.719 1 74.69 303 ARG A N 1
ATOM 2304 C CA . ARG A 1 303 ? 6.797 22.516 21.047 1 74.69 303 ARG A CA 1
ATOM 2305 C C . ARG A 1 303 ? 8.281 22.781 20.812 1 74.69 303 ARG A C 1
ATOM 2307 O O . ARG A 1 303 ? 8.648 23.578 19.953 1 74.69 303 ARG A O 1
ATOM 2314 N N . ASN A 1 304 ? 9.094 22.062 21.672 1 70.06 304 ASN A N 1
ATOM 2315 C CA . ASN A 1 304 ? 10.547 22.156 21.578 1 70.06 304 ASN A CA 1
ATOM 2316 C C . ASN A 1 304 ? 11.156 20.906 20.984 1 70.06 304 ASN A C 1
ATOM 2318 O O . ASN A 1 304 ? 12.375 20.703 21.031 1 70.06 304 ASN A O 1
ATOM 2322 N N . SER A 1 305 ? 10.297 19.938 20.797 1 65.19 305 SER A N 1
ATOM 2323 C CA . SER A 1 305 ? 10.758 18.703 20.156 1 65.19 305 SER A CA 1
ATOM 2324 C C . SER A 1 305 ? 9.688 18.141 19.234 1 65.19 305 SER A C 1
ATOM 2326 O O . SER A 1 305 ? 8.5 18.422 19.391 1 65.19 305 SER A O 1
ATOM 2328 N N . MET B 1 1 ? -4.344 -29.578 -25.703 1 60.91 1 MET B N 1
ATOM 2329 C CA . MET B 1 1 ? -5.414 -28.656 -26.078 1 60.91 1 MET B CA 1
ATOM 2330 C C . MET B 1 1 ? -5.617 -28.641 -27.578 1 60.91 1 MET B C 1
ATOM 2332 O O . MET B 1 1 ? -4.652 -28.719 -28.344 1 60.91 1 MET B O 1
ATOM 2336 N N . SER B 1 2 ? -6.879 -28.672 -27.922 1 70.88 2 SER B N 1
ATOM 2337 C CA . SER B 1 2 ? -7.121 -28.578 -29.359 1 70.88 2 SER B CA 1
ATOM 2338 C C . SER B 1 2 ? -6.57 -27.266 -29.922 1 70.88 2 SER B C 1
ATOM 2340 O O . SER B 1 2 ? -6.453 -26.281 -29.188 1 70.88 2 SER B O 1
ATOM 2342 N N . GLU B 1 3 ? -6.012 -27.25 -31.016 1 70 3 GLU B N 1
ATOM 2343 C CA . GLU B 1 3 ? -5.449 -26.094 -31.703 1 70 3 GLU B CA 1
ATOM 2344 C C . GLU B 1 3 ? -6.434 -24.922 -31.703 1 70 3 GLU B C 1
ATOM 2346 O O . GLU B 1 3 ? -6.035 -23.766 -31.5 1 70 3 GLU B O 1
ATOM 2351 N N . GLN B 1 4 ? -7.645 -25.219 -31.875 1 71.12 4 GLN B N 1
ATOM 2352 C CA . GLN B 1 4 ? -8.664 -24.188 -31.938 1 71.12 4 GLN B CA 1
ATOM 2353 C C . GLN B 1 4 ? -8.844 -23.5 -30.578 1 71.12 4 GLN B C 1
ATOM 2355 O O . GLN B 1 4 ? -8.969 -22.281 -30.484 1 71.12 4 GLN B O 1
ATOM 2360 N N . ASN B 1 5 ? -8.766 -24.281 -29.547 1 77.25 5 ASN B N 1
ATOM 2361 C CA . ASN B 1 5 ? -8.891 -23.734 -28.203 1 77.25 5 ASN B CA 1
ATOM 2362 C C . ASN B 1 5 ? -7.688 -22.875 -27.828 1 77.25 5 ASN B C 1
ATOM 2364 O O . ASN B 1 5 ? -7.836 -21.844 -27.156 1 77.25 5 ASN B O 1
ATOM 2368 N N . SER B 1 6 ? -6.648 -23.25 -28.438 1 79.75 6 SER B N 1
ATOM 2369 C CA . SER B 1 6 ? -5.422 -22.516 -28.156 1 79.75 6 SER B CA 1
ATOM 2370 C C . SER B 1 6 ? -5.449 -21.141 -28.828 1 79.75 6 SER B C 1
ATOM 2372 O O . SER B 1 6 ? -5.023 -20.156 -28.234 1 79.75 6 SER B O 1
ATOM 2374 N N . ILE B 1 7 ? -5.988 -21.172 -30.031 1 81.38 7 ILE B N 1
ATOM 2375 C CA . ILE B 1 7 ? -6.047 -19.922 -30.781 1 81.38 7 ILE B CA 1
ATOM 2376 C C . ILE B 1 7 ? -7.039 -18.969 -30.109 1 81.38 7 ILE B C 1
ATOM 2378 O O . ILE B 1 7 ? -6.754 -17.781 -29.953 1 81.38 7 ILE B O 1
ATOM 2382 N N . GLN B 1 8 ? -8.109 -19.516 -29.703 1 88 8 GLN B N 1
ATOM 2383 C CA . GLN B 1 8 ? -9.133 -18.703 -29.047 1 88 8 GLN B CA 1
ATOM 2384 C C . GLN B 1 8 ? -8.633 -18.156 -27.719 1 88 8 GLN B C 1
ATOM 2386 O O . GLN B 1 8 ? -8.922 -17.016 -27.375 1 88 8 GLN B O 1
ATOM 2391 N N . PHE B 1 9 ? -7.902 -18.984 -27.078 1 90.88 9 PHE B N 1
ATOM 2392 C CA . PHE B 1 9 ? -7.355 -18.562 -25.797 1 90.88 9 PHE B CA 1
ATOM 2393 C C . PHE B 1 9 ? -6.348 -17.438 -25.969 1 90.88 9 PHE B C 1
ATOM 2395 O O . PHE B 1 9 ? -6.375 -16.453 -25.234 1 90.88 9 PHE B O 1
ATOM 2402 N N . GLU B 1 10 ? -5.5 -17.562 -26.922 1 91.25 10 GLU B N 1
ATOM 2403 C CA . GLU B 1 10 ? -4.484 -16.547 -27.172 1 91.25 10 GLU B CA 1
ATOM 2404 C C . GLU B 1 10 ? -5.121 -15.211 -27.562 1 91.25 10 GLU B C 1
ATOM 2406 O O . GLU B 1 10 ? -4.629 -14.148 -27.188 1 91.25 10 GLU B O 1
ATOM 2411 N N . GLU B 1 11 ? -6.172 -15.328 -28.297 1 94.19 11 GLU B N 1
ATOM 2412 C CA . GLU B 1 11 ? -6.902 -14.125 -28.672 1 94.19 11 GLU B CA 1
ATOM 2413 C C . GLU B 1 11 ? -7.559 -13.477 -27.453 1 94.19 11 GLU B C 1
ATOM 2415 O O . GLU B 1 11 ? -7.574 -12.25 -27.328 1 94.19 11 GLU B O 1
ATOM 2420 N N . GLN B 1 12 ? -8.117 -14.297 -26.641 1 94.69 12 GLN B N 1
ATOM 2421 C CA . GLN B 1 12 ? -8.734 -13.789 -25.422 1 94.69 12 GLN B CA 1
ATOM 2422 C C . GLN B 1 12 ? -7.691 -13.148 -24.516 1 94.69 12 GLN B C 1
ATOM 2424 O O . GLN B 1 12 ? -7.945 -12.102 -23.906 1 94.69 12 GLN B O 1
ATOM 2429 N N . LEU B 1 13 ? -6.574 -13.828 -24.422 1 95.06 13 LEU B N 1
ATOM 2430 C CA . LEU B 1 13 ? -5.469 -13.305 -23.625 1 95.06 13 LEU B CA 1
ATOM 2431 C C . LEU B 1 13 ? -5.031 -11.93 -24.141 1 95.06 13 LEU B C 1
ATOM 2433 O O . LEU B 1 13 ? -4.84 -11.008 -23.344 1 95.06 13 LEU B O 1
ATOM 2437 N N . LYS B 1 14 ? -4.922 -11.805 -25.406 1 95.81 14 LYS B N 1
ATOM 2438 C CA . LYS B 1 14 ? -4.516 -10.539 -26.031 1 95.81 14 LYS B CA 1
ATOM 2439 C C . LYS B 1 14 ? -5.57 -9.461 -25.812 1 95.81 14 LYS B C 1
ATOM 2441 O O . LYS B 1 14 ? -5.23 -8.297 -25.562 1 95.81 14 LYS B O 1
ATOM 2446 N N . THR B 1 15 ? -6.793 -9.852 -25.875 1 96.75 15 THR B N 1
ATOM 2447 C CA . THR B 1 15 ? -7.895 -8.906 -25.703 1 96.75 15 THR B CA 1
ATOM 2448 C C . THR B 1 15 ? -7.875 -8.32 -24.297 1 96.75 15 THR B C 1
ATOM 2450 O O . THR B 1 15 ? -7.969 -7.102 -24.125 1 96.75 15 THR B O 1
ATOM 2453 N N . TYR B 1 16 ? -7.75 -9.133 -23.328 1 96.88 16 TYR B N 1
ATOM 2454 C CA . TYR B 1 16 ? -7.758 -8.648 -21.953 1 96.88 16 TYR B CA 1
ATOM 2455 C C . TYR B 1 16 ? -6.457 -7.938 -21.609 1 96.88 16 TYR B C 1
ATOM 2457 O O . TYR B 1 16 ? -6.449 -6.988 -20.812 1 96.88 16 TYR B O 1
ATOM 2465 N N . GLN B 1 17 ? -5.367 -8.414 -22.219 1 97.19 17 GLN B N 1
ATOM 2466 C CA . GLN B 1 17 ? -4.109 -7.691 -22.078 1 97.19 17 GLN B CA 1
ATOM 2467 C C . GLN B 1 17 ? -4.246 -6.25 -22.562 1 97.19 17 GLN B C 1
ATOM 2469 O O . GLN B 1 17 ? -3.836 -5.316 -21.875 1 97.19 17 GLN B O 1
ATOM 2474 N N . GLN B 1 18 ? -4.824 -6.078 -23.734 1 97.69 18 GLN B N 1
ATOM 2475 C CA . GLN B 1 18 ? -5.023 -4.746 -24.297 1 97.69 18 GLN B CA 1
ATOM 2476 C C . GLN B 1 18 ? -5.969 -3.918 -23.438 1 97.69 18 GLN B C 1
ATOM 2478 O O . GLN B 1 18 ? -5.758 -2.717 -23.25 1 97.69 18 GLN B O 1
ATOM 2483 N N . ARG B 1 19 ? -6.938 -4.57 -22.969 1 97.81 19 ARG B N 1
ATOM 2484 C CA . ARG B 1 19 ? -7.922 -3.855 -22.156 1 97.81 19 ARG B CA 1
ATOM 2485 C C . ARG B 1 19 ? -7.289 -3.318 -20.875 1 97.81 19 ARG B C 1
ATOM 2487 O O . ARG B 1 19 ? -7.422 -2.133 -20.562 1 97.81 19 ARG B O 1
ATOM 2494 N N . VAL B 1 20 ? -6.641 -4.176 -20.172 1 98.06 20 VAL B N 1
ATOM 2495 C CA . VAL B 1 20 ? -6.059 -3.736 -18.906 1 98.06 20 VAL B CA 1
ATOM 2496 C C . VAL B 1 20 ? -4.965 -2.705 -19.172 1 98.06 20 VAL B C 1
ATOM 2498 O O . VAL B 1 20 ? -4.781 -1.767 -18.391 1 98.06 20 VAL B O 1
ATOM 2501 N N . ASN B 1 21 ? -4.211 -2.842 -20.25 1 98.19 21 ASN B N 1
ATOM 2502 C CA . ASN B 1 21 ? -3.223 -1.832 -20.609 1 98.19 21 ASN B CA 1
ATOM 2503 C C . ASN B 1 21 ? -3.867 -0.463 -20.812 1 98.19 21 ASN B C 1
ATOM 2505 O O . ASN B 1 21 ? -3.322 0.554 -20.375 1 98.19 21 ASN B O 1
ATOM 2509 N N . LYS B 1 22 ? -4.957 -0.514 -21.453 1 98.06 22 LYS B N 1
ATOM 2510 C CA . LYS B 1 22 ? -5.672 0.74 -21.672 1 98.06 22 LYS B CA 1
ATOM 2511 C C . LYS B 1 22 ? -6.105 1.363 -20.344 1 98.06 22 LYS B C 1
ATOM 2513 O O . LYS B 1 22 ? -5.988 2.576 -20.156 1 98.06 22 LYS B O 1
ATOM 2518 N N . VAL B 1 23 ? -6.598 0.585 -19.469 1 98.12 23 VAL B N 1
ATOM 2519 C CA . VAL B 1 23 ? -7.016 1.06 -18.156 1 98.12 23 VAL B CA 1
ATOM 2520 C C . VAL B 1 23 ? -5.816 1.643 -17.406 1 98.12 23 VAL B C 1
ATOM 2522 O O . VAL B 1 23 ? -5.91 2.723 -16.812 1 98.12 23 VAL B O 1
ATOM 2525 N N . LEU B 1 24 ? -4.727 0.966 -17.438 1 98.25 24 LEU B N 1
ATOM 2526 C CA . LEU B 1 24 ? -3.52 1.393 -16.734 1 98.25 24 LEU B CA 1
ATOM 2527 C C . LEU B 1 24 ? -2.967 2.682 -17.328 1 98.25 24 LEU B C 1
ATOM 2529 O O . LEU B 1 24 ? -2.588 3.6 -16.609 1 98.25 24 LEU B O 1
ATOM 2533 N N . ILE B 1 25 ? -2.953 2.74 -18.641 1 97.5 25 ILE B N 1
ATOM 2534 C CA . ILE B 1 25 ? -2.467 3.928 -19.344 1 97.5 25 ILE B CA 1
ATOM 2535 C C . ILE B 1 25 ? -3.322 5.133 -18.953 1 97.5 25 ILE B C 1
ATOM 2537 O O . ILE B 1 25 ? -2.793 6.195 -18.609 1 97.5 25 ILE B O 1
ATOM 2541 N N . ASN B 1 26 ? -4.598 4.949 -19.016 1 97.31 26 ASN B N 1
ATOM 2542 C CA . ASN B 1 26 ? -5.512 6.035 -18.672 1 97.31 26 ASN B CA 1
ATOM 2543 C C . ASN B 1 26 ? -5.367 6.453 -17.219 1 97.31 26 ASN B C 1
ATOM 2545 O O . ASN B 1 26 ? -5.41 7.645 -16.906 1 97.31 26 ASN B O 1
ATOM 2549 N N . THR B 1 27 ? -5.203 5.531 -16.359 1 97.25 27 THR B N 1
ATOM 2550 C CA . THR B 1 27 ? -5.051 5.801 -14.938 1 97.25 27 THR B CA 1
ATOM 2551 C C . THR B 1 27 ? -3.775 6.59 -14.672 1 97.25 27 THR B C 1
ATOM 2553 O O . THR B 1 27 ? -3.805 7.617 -13.984 1 97.25 27 THR B O 1
ATOM 2556 N N . LEU B 1 28 ? -2.691 6.18 -15.227 1 96.94 28 LEU B N 1
ATOM 2557 C CA . LEU B 1 28 ? -1.394 6.801 -14.992 1 96.94 28 LEU B CA 1
ATOM 2558 C C . LEU B 1 28 ? -1.335 8.188 -15.625 1 96.94 28 LEU B C 1
ATOM 2560 O O . LEU B 1 28 ? -0.683 9.086 -15.102 1 96.94 28 LEU B O 1
ATOM 2564 N N . SER B 1 29 ? -2.045 8.352 -16.734 1 95.31 29 SER B N 1
ATOM 2565 C CA . SER B 1 29 ? -2.057 9.633 -17.422 1 95.31 29 SER B CA 1
ATOM 2566 C C . SER B 1 29 ? -2.883 10.664 -16.672 1 95.31 29 SER B C 1
ATOM 2568 O O . SER B 1 29 ? -2.717 11.867 -16.875 1 95.31 29 SER B O 1
ATOM 2570 N N . SER B 1 30 ? -3.713 10.203 -15.789 1 94.5 30 SER B N 1
ATOM 2571 C CA . SER B 1 30 ? -4.613 11.109 -15.086 1 94.5 30 SER B CA 1
ATOM 2572 C C . SER B 1 30 ? -4.082 11.453 -13.695 1 94.5 30 SER B C 1
ATOM 2574 O O . SER B 1 30 ? -4.711 12.203 -12.953 1 94.5 30 SER B O 1
ATOM 2576 N N . LEU B 1 31 ? -2.947 10.961 -13.383 1 93.62 31 LEU B N 1
ATOM 2577 C CA . LEU B 1 31 ? -2.391 11.172 -12.055 1 93.62 31 LEU B CA 1
ATOM 2578 C C . LEU B 1 31 ? -1.898 12.609 -11.891 1 93.62 31 LEU B C 1
ATOM 2580 O O . LEU B 1 31 ? -1.55 13.266 -12.875 1 93.62 31 LEU B O 1
ATOM 2584 N N . ALA B 1 32 ? -1.906 13.039 -10.625 1 85.06 32 ALA B N 1
ATOM 2585 C CA . ALA B 1 32 ? -1.249 14.305 -10.297 1 85.06 32 ALA B CA 1
ATOM 2586 C C . ALA B 1 32 ? 0.23 14.266 -10.664 1 85.06 32 ALA B C 1
ATOM 2588 O O . ALA B 1 32 ? 0.851 13.203 -10.664 1 85.06 32 ALA B O 1
ATOM 2589 N N . PHE B 1 33 ? 0.837 15.359 -11.094 1 85.12 33 PHE B N 1
ATOM 2590 C CA . PHE B 1 33 ? 2.252 15.469 -11.422 1 85.12 33 PHE B CA 1
ATOM 2591 C C . PHE B 1 33 ? 2.613 14.539 -12.578 1 85.12 33 PHE B C 1
ATOM 2593 O O . PHE B 1 33 ? 3.621 13.836 -12.516 1 85.12 33 PHE B O 1
ATOM 2600 N N . SER B 1 34 ? 1.714 14.422 -13.539 1 82.75 34 SER B N 1
ATOM 2601 C CA . SER B 1 34 ? 1.802 13.438 -14.609 1 82.75 34 SER B CA 1
ATOM 2602 C C . SER B 1 34 ? 3.146 13.516 -15.328 1 82.75 34 SER B C 1
ATOM 2604 O O . SER B 1 34 ? 3.639 12.508 -15.844 1 82.75 34 SER B O 1
ATOM 2606 N N . ASN B 1 35 ? 3.811 14.633 -15.242 1 86.25 35 ASN B N 1
ATOM 2607 C CA . ASN B 1 35 ? 5.074 14.766 -15.953 1 86.25 35 ASN B CA 1
ATOM 2608 C C . ASN B 1 35 ? 6.266 14.656 -15.008 1 86.25 35 ASN B C 1
ATOM 2610 O O . ASN B 1 35 ? 7.414 14.828 -15.43 1 86.25 35 ASN B O 1
ATOM 2614 N N . SER B 1 36 ? 5.988 14.289 -13.852 1 91.44 36 SER B N 1
ATOM 2615 C CA . SER B 1 36 ? 7.066 14.188 -12.875 1 91.44 36 SER B CA 1
ATOM 2616 C C . SER B 1 36 ? 7.906 12.93 -13.109 1 91.44 36 SER B C 1
ATOM 2618 O O . SER B 1 36 ? 7.418 11.945 -13.664 1 91.44 36 SER B O 1
ATOM 2620 N N . PRO B 1 37 ? 9.133 12.938 -12.68 1 94.06 37 PRO B N 1
ATOM 2621 C CA . PRO B 1 37 ? 9.977 11.742 -12.789 1 94.06 37 PRO B CA 1
ATOM 2622 C C . PRO B 1 37 ? 9.367 10.531 -12.094 1 94.06 37 PRO B C 1
ATOM 2624 O O . PRO B 1 37 ? 9.539 9.398 -12.555 1 94.06 37 PRO B O 1
ATOM 2627 N N . LEU B 1 38 ? 8.656 10.805 -11.047 1 96.38 38 LEU B N 1
ATOM 2628 C CA . LEU B 1 38 ? 8.039 9.695 -10.32 1 96.38 38 LEU B CA 1
ATOM 2629 C C . LEU B 1 38 ? 6.98 9.008 -11.172 1 96.38 38 LEU B C 1
ATOM 2631 O O . LEU B 1 38 ? 6.965 7.781 -11.273 1 96.38 38 LEU B O 1
ATOM 2635 N N . VAL B 1 39 ? 6.141 9.781 -11.82 1 96.75 39 VAL B N 1
ATOM 2636 C CA . VAL B 1 39 ? 5.078 9.203 -12.641 1 96.75 39 VAL B CA 1
ATOM 2637 C C . VAL B 1 39 ? 5.684 8.5 -13.852 1 96.75 39 VAL B C 1
ATOM 2639 O O . VAL B 1 39 ? 5.199 7.453 -14.281 1 96.75 39 VAL B O 1
ATOM 2642 N N . GLN B 1 40 ? 6.738 9.039 -14.359 1 96.75 40 GLN B N 1
ATOM 2643 C CA . GLN B 1 40 ? 7.434 8.398 -15.469 1 96.75 40 GLN B CA 1
ATOM 2644 C C . GLN B 1 40 ? 8.016 7.051 -15.047 1 96.75 40 GLN B C 1
ATOM 2646 O O . GLN B 1 40 ? 7.957 6.078 -15.805 1 96.75 40 GLN B O 1
ATOM 2651 N N . ALA B 1 41 ? 8.57 7.031 -13.883 1 97.12 41 ALA B N 1
ATOM 2652 C CA . ALA B 1 41 ? 9.094 5.781 -13.352 1 97.12 41 ALA B CA 1
ATOM 2653 C C . ALA B 1 41 ? 7.98 4.754 -13.156 1 97.12 41 ALA B C 1
ATOM 2655 O O . ALA B 1 41 ? 8.148 3.576 -13.477 1 97.12 41 ALA B O 1
ATOM 2656 N N . MET B 1 42 ? 6.844 5.223 -12.648 1 97.94 42 MET B N 1
ATOM 2657 C CA . MET B 1 42 ? 5.684 4.352 -12.469 1 97.94 42 MET B CA 1
ATOM 2658 C C . MET B 1 42 ? 5.215 3.787 -13.805 1 97.94 42 MET B C 1
ATOM 2660 O O . MET B 1 42 ? 4.941 2.592 -13.922 1 97.94 42 MET B O 1
ATOM 2664 N N . ARG B 1 43 ? 5.148 4.656 -14.742 1 97.06 43 ARG B N 1
ATOM 2665 C CA . ARG B 1 43 ? 4.715 4.262 -16.078 1 97.06 43 ARG B CA 1
ATOM 2666 C C . ARG B 1 43 ? 5.664 3.234 -16.688 1 97.06 43 ARG B C 1
ATOM 2668 O O . ARG B 1 43 ? 5.227 2.225 -17.234 1 97.06 43 ARG B O 1
ATOM 2675 N N . HIS B 1 44 ? 6.941 3.496 -16.562 1 96.56 44 HIS B N 1
ATOM 2676 C CA . HIS B 1 44 ? 7.953 2.584 -17.078 1 96.56 44 HIS B CA 1
ATOM 2677 C C . HIS B 1 44 ? 7.82 1.197 -16.453 1 96.56 44 HIS B C 1
ATOM 2679 O O . HIS B 1 44 ? 7.777 0.194 -17.172 1 96.56 44 HIS B O 1
ATOM 2685 N N . GLY B 1 45 ? 7.66 1.121 -15.18 1 95.88 45 GLY B N 1
ATOM 2686 C CA . GLY B 1 45 ? 7.574 -0.148 -14.477 1 95.88 45 GLY B CA 1
ATOM 2687 C C . GLY B 1 45 ? 6.289 -0.903 -14.758 1 95.88 45 GLY B C 1
ATOM 2688 O O . GLY B 1 45 ? 6.277 -2.135 -14.773 1 95.88 45 GLY B O 1
ATOM 2689 N N . THR B 1 46 ? 5.211 -0.171 -15.031 1 97.31 46 THR B N 1
ATOM 2690 C CA . THR B 1 46 ? 3.896 -0.785 -15.18 1 97.31 46 THR B CA 1
ATOM 2691 C C . THR B 1 46 ? 3.654 -1.202 -16.625 1 97.31 46 THR B C 1
ATOM 2693 O O . THR B 1 46 ? 3.01 -2.221 -16.891 1 97.31 46 THR B O 1
ATOM 2696 N N . LEU B 1 47 ? 4.227 -0.457 -17.547 1 95.12 47 LEU B N 1
ATOM 2697 C CA . LEU B 1 47 ? 3.82 -0.626 -18.938 1 95.12 47 LEU B CA 1
ATOM 2698 C C . LEU B 1 47 ? 4.93 -1.276 -19.766 1 95.12 47 LEU B C 1
ATOM 2700 O O . LEU B 1 47 ? 4.91 -1.227 -20.984 1 95.12 47 LEU B O 1
ATOM 2704 N N . LEU B 1 48 ? 5.965 -1.836 -19.125 1 89.19 48 LEU B N 1
ATOM 2705 C CA . LEU B 1 48 ? 7.09 -2.496 -19.781 1 89.19 48 LEU B CA 1
ATOM 2706 C C . LEU B 1 48 ? 6.621 -3.725 -20.562 1 89.19 48 LEU B C 1
ATOM 2708 O O . LEU B 1 48 ? 7.395 -4.316 -21.312 1 89.19 48 LEU B O 1
ATOM 2712 N N . GLY B 1 49 ? 5.324 -4.09 -20.406 1 85.12 49 GLY B N 1
ATOM 2713 C CA . GLY B 1 49 ? 4.82 -5.262 -21.109 1 85.12 49 GLY B CA 1
ATOM 2714 C C . GLY B 1 49 ? 4.43 -6.391 -20.172 1 85.12 49 GLY B C 1
ATOM 2715 O O . GLY B 1 49 ? 4.004 -6.148 -19.031 1 85.12 49 GLY B O 1
ATOM 2716 N N . GLY B 1 50 ? 4.504 -7.609 -20.781 1 86.56 50 GLY B N 1
ATOM 2717 C CA . GLY B 1 50 ? 4.078 -8.781 -20.031 1 86.56 50 GLY B CA 1
ATOM 2718 C C . GLY B 1 50 ? 2.756 -9.352 -20.5 1 86.56 50 GLY B C 1
ATOM 2719 O O . GLY B 1 50 ? 1.967 -8.648 -21.141 1 86.56 50 GLY B O 1
ATOM 2720 N N . LYS B 1 51 ? 2.576 -10.523 -20.188 1 89.25 51 LYS B N 1
ATOM 2721 C CA . LYS B 1 51 ? 1.408 -11.258 -20.656 1 89.25 51 LYS B CA 1
ATOM 2722 C C . LYS B 1 51 ? 0.164 -10.898 -19.859 1 89.25 51 LYS B C 1
ATOM 2724 O O . LYS B 1 51 ? -0.958 -11.195 -20.266 1 89.25 51 LYS B O 1
ATOM 2729 N N . ARG B 1 52 ? 0.327 -10.227 -18.766 1 96.69 52 ARG B N 1
ATOM 2730 C CA . ARG B 1 52 ? -0.777 -9.789 -17.922 1 96.69 52 ARG B CA 1
ATOM 2731 C C . ARG B 1 52 ? -1.633 -10.969 -17.469 1 96.69 52 ARG B C 1
ATOM 2733 O O . ARG B 1 52 ? -2.861 -10.922 -17.562 1 96.69 52 ARG B O 1
ATOM 2740 N N . LEU B 1 53 ? -1.009 -11.977 -17 1 96 53 LEU B N 1
ATOM 2741 C CA . LEU B 1 53 ? -1.69 -13.203 -16.594 1 96 53 LEU B CA 1
ATOM 2742 C C . LEU B 1 53 ? -2.605 -12.938 -15.398 1 96 53 LEU B C 1
ATOM 2744 O O . LEU B 1 53 ? -3.721 -13.461 -15.344 1 96 53 LEU B O 1
ATOM 2748 N N . ARG B 1 54 ? -2.156 -12.156 -14.469 1 98.25 54 ARG B N 1
ATOM 2749 C CA . ARG B 1 54 ? -2.938 -11.922 -13.258 1 98.25 54 ARG B CA 1
ATOM 2750 C C . ARG B 1 54 ? -4.203 -11.133 -13.562 1 98.25 54 ARG B C 1
ATOM 2752 O O . ARG B 1 54 ? -5.305 -11.539 -13.188 1 98.25 54 ARG B O 1
ATOM 2759 N N . PRO B 1 55 ? -4.094 -10.039 -14.305 1 98.62 55 PRO B N 1
ATOM 2760 C CA . PRO B 1 55 ? -5.332 -9.391 -14.75 1 98.62 55 PRO B CA 1
ATOM 2761 C C . PRO B 1 55 ? -6.238 -10.336 -15.531 1 98.62 55 PRO B C 1
ATOM 2763 O O . PRO B 1 55 ? -7.461 -10.305 -15.367 1 98.62 55 PRO B O 1
ATOM 2766 N N . PHE B 1 56 ? -5.648 -11.125 -16.375 1 98.44 56 PHE B N 1
ATOM 2767 C CA . PHE B 1 56 ? -6.426 -12.07 -17.172 1 98.44 56 PHE B CA 1
ATOM 2768 C C . PHE B 1 56 ? -7.234 -12.992 -16.266 1 98.44 56 PHE B C 1
ATOM 2770 O O . PHE B 1 56 ? -8.406 -13.273 -16.531 1 98.44 56 PHE B O 1
ATOM 2777 N N . LEU B 1 57 ? -6.648 -13.438 -15.203 1 98.62 57 LEU B N 1
ATOM 2778 C CA . LEU B 1 57 ? -7.332 -14.305 -14.25 1 98.62 57 LEU B CA 1
ATOM 2779 C C . LEU B 1 57 ? -8.523 -13.602 -13.625 1 98.62 57 LEU B C 1
ATOM 2781 O O . LEU B 1 57 ? -9.578 -14.211 -13.422 1 98.62 57 LEU B O 1
ATOM 2785 N N . VAL B 1 58 ? -8.375 -12.328 -13.305 1 98.81 58 VAL B N 1
ATOM 2786 C CA . VAL B 1 58 ? -9.484 -11.547 -12.766 1 98.81 58 VAL B CA 1
ATOM 2787 C C . VAL B 1 58 ? -10.656 -11.57 -13.742 1 98.81 58 VAL B C 1
ATOM 2789 O O . VAL B 1 58 ? -11.781 -11.898 -13.359 1 98.81 58 VAL B O 1
ATOM 2792 N N . TYR B 1 59 ? -10.375 -11.273 -15.008 1 98.62 59 TYR B N 1
ATOM 2793 C CA . TYR B 1 59 ? -11.414 -11.211 -16.031 1 98.62 59 TYR B CA 1
ATOM 2794 C C . TYR B 1 59 ? -12.031 -12.586 -16.25 1 98.62 59 TYR B C 1
ATOM 2796 O O . TYR B 1 59 ? -13.25 -12.727 -16.328 1 98.62 59 TYR B O 1
ATOM 2804 N N . ALA B 1 60 ? -11.156 -13.602 -16.391 1 98.25 60 ALA B N 1
ATOM 2805 C CA . ALA B 1 60 ? -11.617 -14.953 -16.703 1 98.25 60 ALA B CA 1
ATOM 2806 C C . ALA B 1 60 ? -12.562 -15.477 -15.633 1 98.25 60 ALA B C 1
ATOM 2808 O O . ALA B 1 60 ? -13.617 -16.031 -15.945 1 98.25 60 ALA B O 1
ATOM 2809 N N . VAL B 1 61 ? -12.211 -15.281 -14.406 1 98.69 61 VAL B N 1
ATOM 2810 C CA . VAL B 1 61 ? -13.055 -15.75 -13.305 1 98.69 61 VAL B CA 1
ATOM 2811 C C . VAL B 1 61 ? -14.344 -14.938 -13.258 1 98.69 61 VAL B C 1
ATOM 2813 O O . VAL B 1 61 ? -15.43 -15.5 -13.102 1 98.69 61 VAL B O 1
ATOM 2816 N N . GLY B 1 62 ? -14.211 -13.594 -13.312 1 98.25 62 GLY B N 1
ATOM 2817 C CA . GLY B 1 62 ? -15.406 -12.766 -13.328 1 98.25 62 GLY B CA 1
ATOM 2818 C C . GLY B 1 62 ? -16.375 -13.148 -14.43 1 98.25 62 GLY B C 1
ATOM 2819 O O . GLY B 1 62 ? -17.578 -13.227 -14.203 1 98.25 62 GLY B O 1
ATOM 2820 N N . GLU B 1 63 ? -15.828 -13.398 -15.602 1 97 63 GLU B N 1
ATOM 2821 C CA . GLU B 1 63 ? -16.656 -13.773 -16.75 1 97 63 GLU B CA 1
ATOM 2822 C C . GLU B 1 63 ? -17.359 -15.109 -16.5 1 97 63 GLU B C 1
ATOM 2824 O O . GLU B 1 63 ? -18.484 -15.312 -16.953 1 97 63 GLU B O 1
ATOM 2829 N N . MET B 1 64 ? -16.688 -16 -15.867 1 97.5 64 MET B N 1
ATOM 2830 C CA . MET B 1 64 ? -17.281 -17.297 -15.516 1 97.5 64 MET B CA 1
ATOM 2831 C C . MET B 1 64 ? -18.562 -17.109 -14.719 1 97.5 64 MET B C 1
ATOM 2833 O O . MET B 1 64 ? -19.5 -17.906 -14.844 1 97.5 64 MET B O 1
ATOM 2837 N N . PHE B 1 65 ? -18.672 -16 -13.977 1 97.75 65 PHE B N 1
ATOM 2838 C CA . PHE B 1 65 ? -19.844 -15.727 -13.164 1 97.75 65 PHE B CA 1
ATOM 2839 C C . PHE B 1 65 ? -20.781 -14.773 -13.883 1 97.75 65 PHE B C 1
ATOM 2841 O O . PHE B 1 65 ? -21.781 -14.336 -13.305 1 97.75 65 PHE B O 1
ATOM 2848 N N . GLY B 1 66 ? -20.438 -14.352 -15.094 1 96.5 66 GLY B N 1
ATOM 2849 C CA . GLY B 1 66 ? -21.328 -13.531 -15.906 1 96.5 66 GLY B CA 1
ATOM 2850 C C . GLY B 1 66 ? -21.125 -12.047 -15.688 1 96.5 66 GLY B C 1
ATOM 2851 O O . GLY B 1 66 ? -21.953 -11.234 -16.109 1 96.5 66 GLY B O 1
ATOM 2852 N N . LEU B 1 67 ? -20.062 -11.656 -15.086 1 97.06 67 LEU B N 1
ATOM 2853 C CA . LEU B 1 67 ? -19.797 -10.242 -14.859 1 97.06 67 LEU B CA 1
ATOM 2854 C C . LEU B 1 67 ? -19.328 -9.562 -16.141 1 97.06 67 LEU B C 1
ATOM 2856 O O . LEU B 1 67 ? -18.594 -10.164 -16.938 1 97.06 67 LEU B O 1
ATOM 2860 N N . SER B 1 68 ? -19.703 -8.297 -16.281 1 97.06 68 SER B N 1
ATOM 2861 C CA . SER B 1 68 ? -19.156 -7.496 -17.359 1 97.06 68 SER B CA 1
ATOM 2862 C C . SER B 1 68 ? -17.719 -7.062 -17.062 1 97.06 68 SER B C 1
ATOM 2864 O O . SER B 1 68 ? -17.359 -6.879 -15.906 1 97.06 68 SER B O 1
ATOM 2866 N N . ALA B 1 69 ? -16.984 -6.84 -18.125 1 96.94 69 ALA B N 1
ATOM 2867 C CA . ALA B 1 69 ? -15.586 -6.43 -18 1 96.94 69 ALA B CA 1
ATOM 2868 C C . ALA B 1 69 ? -15.469 -5.098 -17.266 1 96.94 69 ALA B C 1
ATOM 2870 O O . ALA B 1 69 ? -14.477 -4.855 -16.562 1 96.94 69 ALA B O 1
ATOM 2871 N N . ASN B 1 70 ? -16.5 -4.266 -17.312 1 97.38 70 ASN B N 1
ATOM 2872 C CA . ASN B 1 70 ? -16.5 -2.959 -16.672 1 97.38 70 ASN B CA 1
ATOM 2873 C C . ASN B 1 70 ? -16.391 -3.084 -15.156 1 97.38 70 ASN B C 1
ATOM 2875 O O . ASN B 1 70 ? -15.844 -2.205 -14.492 1 97.38 70 ASN B O 1
ATOM 2879 N N . ASN B 1 71 ? -16.922 -4.207 -14.664 1 97.94 71 ASN B N 1
ATOM 2880 C CA . ASN B 1 71 ? -16.859 -4.445 -13.219 1 97.94 71 ASN B CA 1
ATOM 2881 C C . ASN B 1 71 ? -15.508 -4.992 -12.797 1 97.94 71 ASN B C 1
ATOM 2883 O O . ASN B 1 71 ? -15.188 -5.02 -11.602 1 97.94 71 ASN B O 1
ATOM 2887 N N . LEU B 1 72 ? -14.664 -5.355 -13.836 1 98.56 72 LEU B N 1
ATOM 2888 C CA . LEU B 1 72 ? -13.461 -6.113 -13.523 1 98.56 72 LEU B CA 1
ATOM 2889 C C . LEU B 1 72 ? -12.211 -5.301 -13.836 1 98.56 72 LEU B C 1
ATOM 2891 O O . LEU B 1 72 ? -11.102 -5.684 -13.445 1 98.56 72 LEU B O 1
ATOM 2895 N N . ASP B 1 73 ? -12.383 -4.121 -14.43 1 98.75 73 ASP B N 1
ATOM 2896 C CA . ASP B 1 73 ? -11.258 -3.266 -14.789 1 98.75 73 ASP B CA 1
ATOM 2897 C C . ASP B 1 73 ? -10.492 -2.812 -13.547 1 98.75 73 ASP B C 1
ATOM 2899 O O . ASP B 1 73 ? -9.258 -2.875 -13.508 1 98.75 73 ASP B O 1
ATOM 2903 N N . ALA B 1 74 ? -11.234 -2.449 -12.539 1 98.69 74 ALA B N 1
ATOM 2904 C CA . ALA B 1 74 ? -10.617 -1.921 -11.328 1 98.69 74 ALA B CA 1
ATOM 2905 C C . ALA B 1 74 ? -9.797 -2.996 -10.617 1 98.69 74 ALA B C 1
ATOM 2907 O O . ALA B 1 74 ? -8.602 -2.812 -10.367 1 98.69 74 ALA B O 1
ATOM 2908 N N . PRO B 1 75 ? -10.406 -4.152 -10.344 1 98.88 75 PRO B N 1
ATOM 2909 C CA . PRO B 1 75 ? -9.594 -5.164 -9.664 1 98.88 75 PRO B CA 1
ATOM 2910 C C . PRO B 1 75 ? -8.453 -5.688 -10.531 1 98.88 75 PRO B C 1
ATOM 2912 O O . PRO B 1 75 ? -7.371 -5.98 -10.031 1 98.88 75 PRO B O 1
ATOM 2915 N N . ALA B 1 76 ? -8.617 -5.77 -11.812 1 98.88 76 ALA B N 1
ATOM 2916 C CA . ALA B 1 76 ? -7.547 -6.203 -12.703 1 98.88 76 ALA B CA 1
ATOM 2917 C C . ALA B 1 76 ? -6.383 -5.219 -12.688 1 98.88 76 ALA B C 1
ATOM 2919 O O . ALA B 1 76 ? -5.223 -5.625 -12.57 1 98.88 76 ALA B O 1
ATOM 2920 N N . ALA B 1 77 ? -6.715 -3.953 -12.766 1 98.81 77 ALA B N 1
ATOM 2921 C CA . ALA B 1 77 ? -5.688 -2.916 -12.742 1 98.81 77 ALA B CA 1
ATOM 2922 C C . ALA B 1 77 ? -4.984 -2.863 -11.391 1 98.81 77 ALA B C 1
ATOM 2924 O O . ALA B 1 77 ? -3.766 -2.676 -11.328 1 98.81 77 ALA B O 1
ATOM 2925 N N . ALA B 1 78 ? -5.742 -3.02 -10.352 1 98.88 78 ALA B N 1
ATOM 2926 C CA . ALA B 1 78 ? -5.18 -2.992 -9.008 1 98.88 78 ALA B CA 1
ATOM 2927 C C . ALA B 1 78 ? -4.168 -4.117 -8.812 1 98.88 78 ALA B C 1
ATOM 2929 O O . ALA B 1 78 ? -3.053 -3.885 -8.336 1 98.88 78 ALA B O 1
ATOM 2930 N N . VAL B 1 79 ? -4.5 -5.297 -9.234 1 98.88 79 VAL B N 1
ATOM 2931 C CA . VAL B 1 79 ? -3.617 -6.449 -9.109 1 98.88 79 VAL B CA 1
ATOM 2932 C C . VAL B 1 79 ? -2.344 -6.219 -9.914 1 98.88 79 VAL B C 1
ATOM 2934 O O . VAL B 1 79 ? -1.243 -6.539 -9.461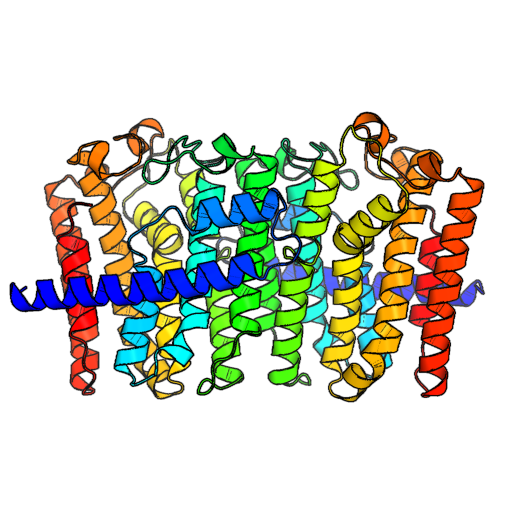 1 98.88 79 VAL B O 1
ATOM 2937 N N . GLU B 1 80 ? -2.506 -5.648 -11.055 1 98.75 80 GLU B N 1
ATOM 2938 C CA . GLU B 1 80 ? -1.34 -5.41 -11.906 1 98.75 80 GLU B CA 1
ATOM 2939 C C . GLU B 1 80 ? -0.434 -4.34 -11.305 1 98.75 80 GLU B C 1
ATOM 2941 O O . GLU B 1 80 ? 0.789 -4.402 -11.453 1 98.75 80 GLU B O 1
ATOM 2946 N N . CYS B 1 81 ? -1.021 -3.35 -10.688 1 98.81 81 CYS B N 1
ATOM 2947 C CA . CYS B 1 81 ? -0.211 -2.344 -10.008 1 98.81 81 CYS B CA 1
ATOM 2948 C C . CYS B 1 81 ? 0.634 -2.975 -8.906 1 98.81 81 CYS B C 1
ATOM 2950 O O . CYS B 1 81 ? 1.807 -2.633 -8.75 1 98.81 81 CYS B O 1
ATOM 2952 N N . ILE B 1 82 ? 0.053 -3.906 -8.156 1 98.81 82 ILE B N 1
ATOM 2953 C CA . ILE B 1 82 ? 0.793 -4.609 -7.117 1 98.81 82 ILE B CA 1
ATOM 2954 C C . ILE B 1 82 ? 1.917 -5.43 -7.746 1 98.81 82 ILE B C 1
ATOM 2956 O O . ILE B 1 82 ? 3.049 -5.426 -7.254 1 98.81 82 ILE B O 1
ATOM 2960 N N . HIS B 1 83 ? 1.586 -6.102 -8.812 1 98.31 83 HIS B N 1
ATOM 2961 C CA . HIS B 1 83 ? 2.6 -6.895 -9.5 1 98.31 83 HIS B CA 1
ATOM 2962 C C . HIS B 1 83 ? 3.748 -6.023 -9.984 1 98.31 83 HIS B C 1
ATOM 2964 O O . HIS B 1 83 ? 4.918 -6.359 -9.789 1 98.31 83 HIS B O 1
ATOM 2970 N N . ALA B 1 84 ? 3.428 -4.91 -10.609 1 98.06 84 ALA B N 1
ATOM 2971 C CA . ALA B 1 84 ? 4.426 -3.992 -11.148 1 98.06 84 ALA B CA 1
ATOM 2972 C C . ALA B 1 84 ? 5.324 -3.447 -10.039 1 98.06 84 ALA B C 1
ATOM 2974 O O . ALA B 1 84 ? 6.551 -3.414 -10.188 1 98.06 84 ALA B O 1
ATOM 2975 N N . TYR B 1 85 ? 4.707 -3.064 -8.945 1 98.19 85 TYR B N 1
ATOM 2976 C CA . TYR B 1 85 ? 5.508 -2.559 -7.832 1 98.19 85 TYR B CA 1
ATOM 2977 C C . TYR B 1 85 ? 6.469 -3.625 -7.324 1 98.19 85 TYR B C 1
ATOM 2979 O O . TYR B 1 85 ? 7.621 -3.326 -6.992 1 98.19 85 TYR B O 1
ATOM 2987 N N . SER B 1 86 ? 5.98 -4.848 -7.215 1 97.94 86 SER B N 1
ATOM 2988 C CA . SER B 1 86 ? 6.82 -5.926 -6.703 1 97.94 86 SER B CA 1
ATOM 2989 C C . SER B 1 86 ? 8.023 -6.16 -7.605 1 97.94 86 SER B C 1
ATOM 2991 O O . SER B 1 86 ? 9.125 -6.43 -7.121 1 97.94 86 SER B O 1
ATOM 2993 N N . LEU B 1 87 ? 7.871 -6.023 -8.945 1 96.69 87 LEU B N 1
ATOM 2994 C CA . LEU B 1 87 ? 8.969 -6.188 -9.891 1 96.69 87 LEU B CA 1
ATOM 2995 C C . LEU B 1 87 ? 9.984 -5.055 -9.742 1 96.69 87 LEU B C 1
ATOM 2997 O O . LEU B 1 87 ? 11.188 -5.293 -9.75 1 96.69 87 LEU B O 1
ATOM 3001 N N . ILE B 1 88 ? 9.5 -3.863 -9.602 1 97.81 88 ILE B N 1
ATOM 3002 C CA . ILE B 1 88 ? 10.367 -2.697 -9.477 1 97.81 88 ILE B CA 1
ATOM 3003 C C . ILE B 1 88 ? 11.25 -2.844 -8.242 1 97.81 88 ILE B C 1
ATOM 3005 O O . ILE B 1 88 ? 12.469 -2.641 -8.312 1 97.81 88 ILE B O 1
ATOM 3009 N N . HIS B 1 89 ? 10.656 -3.217 -7.129 1 98.12 89 HIS B N 1
ATOM 3010 C CA . HIS B 1 89 ? 11.406 -3.326 -5.883 1 98.12 89 HIS B CA 1
ATOM 3011 C C . HIS B 1 89 ? 12.312 -4.555 -5.891 1 98.12 89 HIS B C 1
ATOM 3013 O O . HIS B 1 89 ? 13.414 -4.516 -5.348 1 98.12 89 HIS B O 1
ATOM 3019 N N . ASP B 1 90 ? 11.867 -5.617 -6.543 1 95.31 90 ASP B N 1
ATOM 3020 C CA . ASP B 1 90 ? 12.672 -6.832 -6.652 1 95.31 90 ASP B CA 1
ATOM 3021 C C . ASP B 1 90 ? 13.93 -6.586 -7.477 1 95.31 90 ASP B C 1
ATOM 3023 O O . ASP B 1 90 ? 14.961 -7.227 -7.254 1 95.31 90 ASP B O 1
ATOM 3027 N N . ASP B 1 91 ? 13.898 -5.656 -8.398 1 95.06 91 ASP B N 1
ATOM 3028 C CA . ASP B 1 91 ? 15 -5.367 -9.312 1 95.06 91 ASP B CA 1
ATOM 3029 C C . ASP B 1 91 ? 16.047 -4.469 -8.648 1 95.06 91 ASP B C 1
ATOM 3031 O O . ASP B 1 91 ? 17.125 -4.27 -9.188 1 95.06 91 ASP B O 1
ATOM 3035 N N . LEU B 1 92 ? 15.805 -3.926 -7.449 1 97 92 LEU B N 1
ATOM 3036 C CA . LEU B 1 92 ? 16.688 -2.957 -6.801 1 97 92 LEU B CA 1
ATOM 3037 C C . LEU B 1 92 ? 18.031 -3.582 -6.465 1 97 92 LEU B C 1
ATOM 3039 O O . LEU B 1 92 ? 18.125 -4.797 -6.281 1 97 92 LEU B O 1
ATOM 3043 N N . PRO B 1 93 ? 19.109 -2.736 -6.266 1 95.31 93 PRO B N 1
ATOM 3044 C CA . PRO B 1 93 ? 20.453 -3.232 -5.938 1 95.31 93 PRO B CA 1
ATOM 3045 C C . PRO B 1 93 ? 20.484 -4.055 -4.648 1 95.31 93 PRO B C 1
ATOM 3047 O O . PRO B 1 93 ? 21.234 -5.023 -4.547 1 95.31 93 PRO B O 1
ATOM 3050 N N . ALA B 1 94 ? 19.641 -3.746 -3.713 1 93.88 94 ALA B N 1
ATOM 3051 C CA . ALA B 1 94 ? 19.609 -4.43 -2.422 1 93.88 94 ALA B CA 1
ATOM 3052 C C . ALA B 1 94 ? 18.891 -5.77 -2.523 1 93.88 94 ALA B C 1
ATOM 3054 O O . ALA B 1 94 ? 18.906 -6.566 -1.585 1 93.88 94 ALA B O 1
ATOM 3055 N N . MET B 1 95 ? 18.281 -6.062 -3.725 1 93.81 95 MET B N 1
ATOM 3056 C CA . MET B 1 95 ? 17.516 -7.289 -3.943 1 93.81 95 MET B CA 1
ATOM 3057 C C . MET B 1 95 ? 18.141 -8.133 -5.047 1 93.81 95 MET B C 1
ATOM 3059 O O . MET B 1 95 ? 19.281 -8.609 -4.902 1 93.81 95 MET B O 1
ATOM 3063 N N . ASP B 1 96 ? 17.516 -8.195 -6.207 1 89 96 ASP B N 1
ATOM 3064 C CA . ASP B 1 96 ? 18.062 -9.016 -7.277 1 89 96 ASP B CA 1
ATOM 3065 C C . ASP B 1 96 ? 19.078 -8.234 -8.102 1 89 96 ASP B C 1
ATOM 3067 O O . ASP B 1 96 ? 19.875 -8.82 -8.836 1 89 96 ASP B O 1
ATOM 3071 N N . ASN B 1 97 ? 19.062 -6.949 -7.988 1 91.31 97 ASN B N 1
ATOM 3072 C CA . ASN B 1 97 ? 19.969 -6.051 -8.695 1 91.31 97 ASN B CA 1
ATOM 3073 C C . ASN B 1 97 ? 19.969 -6.332 -10.195 1 91.31 97 ASN B C 1
ATOM 3075 O O . ASN B 1 97 ? 21.047 -6.43 -10.812 1 91.31 97 ASN B O 1
ATOM 3079 N N . ASP B 1 98 ? 18.812 -6.523 -10.758 1 88.94 98 ASP B N 1
ATOM 3080 C CA . ASP B 1 98 ? 18.703 -6.785 -12.195 1 88.94 98 ASP B CA 1
ATOM 3081 C C . ASP B 1 98 ? 18.797 -5.492 -13 1 88.94 98 ASP B C 1
ATOM 3083 O O . ASP B 1 98 ? 18.172 -4.488 -12.648 1 88.94 98 ASP B O 1
ATOM 3087 N N . ASP B 1 99 ? 19.453 -5.555 -14.141 1 90.56 99 ASP B N 1
ATOM 3088 C CA . ASP B 1 99 ? 19.641 -4.379 -14.984 1 90.56 99 ASP B CA 1
ATOM 3089 C C . ASP B 1 99 ? 18.547 -4.285 -16.047 1 90.56 99 ASP B C 1
ATOM 3091 O O . ASP B 1 99 ? 18.219 -3.195 -16.516 1 90.56 99 ASP B O 1
ATOM 3095 N N . LEU B 1 100 ? 17.969 -5.535 -16.359 1 87.69 100 LEU B N 1
ATOM 3096 C CA . LEU B 1 100 ? 16.969 -5.586 -17.438 1 87.69 100 LEU B CA 1
ATOM 3097 C C . LEU B 1 100 ? 15.711 -6.312 -16.969 1 87.69 100 LEU B C 1
ATOM 3099 O O . LEU B 1 100 ? 15.789 -7.25 -16.172 1 87.69 100 LEU B O 1
ATOM 3103 N N . ARG B 1 101 ? 14.633 -5.855 -17.531 1 86.62 101 ARG B N 1
ATOM 3104 C CA . ARG B 1 101 ? 13.328 -6.492 -17.406 1 86.62 101 ARG B CA 1
ATOM 3105 C C . ARG B 1 101 ? 12.539 -6.371 -18.703 1 86.62 101 ARG B C 1
ATOM 3107 O O . ARG B 1 101 ? 12.289 -5.262 -19.188 1 86.62 101 ARG B O 1
ATOM 3114 N N . ARG B 1 102 ? 12.289 -7.555 -19.281 1 87.62 102 ARG B N 1
ATOM 3115 C CA . ARG B 1 102 ? 11.555 -7.633 -20.547 1 87.62 102 ARG B CA 1
ATOM 3116 C C . ARG B 1 102 ? 12.25 -6.828 -21.641 1 87.62 102 ARG B C 1
ATOM 3118 O O . ARG B 1 102 ? 11.609 -6.051 -22.344 1 87.62 102 ARG B O 1
ATOM 3125 N N . GLY B 1 103 ? 13.508 -6.887 -21.625 1 86.5 103 GLY B N 1
ATOM 3126 C CA . GLY B 1 103 ? 14.32 -6.301 -22.672 1 86.5 103 GLY B CA 1
ATOM 3127 C C . GLY B 1 103 ? 14.578 -4.82 -22.469 1 86.5 103 GLY B C 1
ATOM 3128 O O . GLY B 1 103 ? 15.258 -4.188 -23.281 1 86.5 103 GLY B O 1
ATOM 3129 N N . GLN B 1 104 ? 14.07 -4.238 -21.359 1 91.31 104 GLN B N 1
ATOM 3130 C CA . GLN B 1 104 ? 14.242 -2.814 -21.078 1 91.31 104 GLN B CA 1
ATOM 3131 C C . GLN B 1 104 ? 14.977 -2.594 -19.766 1 91.31 104 GLN B C 1
ATOM 3133 O O . GLN B 1 104 ? 14.969 -3.461 -18.891 1 91.31 104 GLN B O 1
ATOM 3138 N N . PRO B 1 105 ? 15.664 -1.44 -19.656 1 94.81 105 PRO B N 1
ATOM 3139 C CA . PRO B 1 105 ? 16.297 -1.153 -18.359 1 94.81 105 PRO B CA 1
ATOM 3140 C C . PRO B 1 105 ? 15.297 -1.144 -17.203 1 94.81 105 PRO B C 1
ATOM 3142 O O . PRO B 1 105 ? 14.18 -0.656 -17.359 1 94.81 105 PRO B O 1
ATOM 3145 N N . THR B 1 106 ? 15.742 -1.678 -16.094 1 95.12 106 THR B N 1
ATOM 3146 C CA . THR B 1 106 ? 14.898 -1.644 -14.906 1 95.12 106 THR B CA 1
ATOM 3147 C C . THR B 1 106 ? 14.742 -0.213 -14.398 1 95.12 106 THR B C 1
ATOM 3149 O O . THR B 1 106 ? 15.477 0.685 -14.812 1 95.12 106 THR B O 1
ATOM 3152 N N . CYS B 1 107 ? 13.867 -0.032 -13.531 1 95.81 107 CYS B N 1
ATOM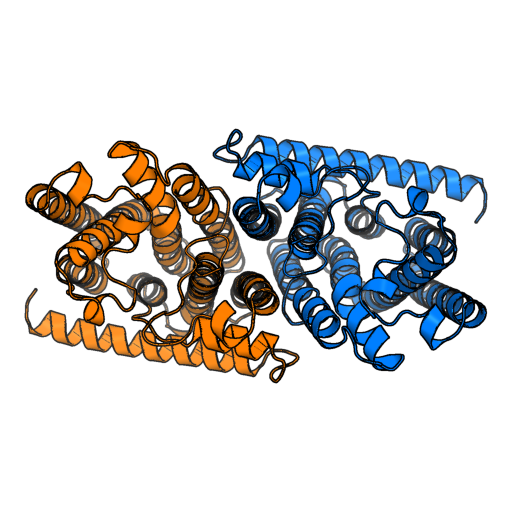 3153 C CA . CYS B 1 107 ? 13.5 1.301 -13.07 1 95.81 107 CYS B CA 1
ATOM 3154 C C . CYS B 1 107 ? 14.68 1.986 -12.391 1 95.81 107 CYS B C 1
ATOM 3156 O O . CYS B 1 107 ? 14.922 3.172 -12.617 1 95.81 107 CYS B O 1
ATOM 3158 N N . HIS B 1 108 ? 15.406 1.226 -11.523 1 96.38 108 HIS B N 1
ATOM 3159 C CA . HIS B 1 108 ? 16.5 1.849 -10.789 1 96.38 108 HIS B CA 1
ATOM 3160 C C . HIS B 1 108 ? 17.656 2.221 -11.719 1 96.38 108 HIS B C 1
ATOM 3162 O O . HIS B 1 108 ? 18.406 3.152 -11.438 1 96.38 108 HIS B O 1
ATOM 3168 N N . ILE B 1 109 ? 17.828 1.468 -12.82 1 96.81 109 ILE B N 1
ATOM 3169 C CA . ILE B 1 109 ? 18.859 1.783 -13.812 1 96.81 109 ILE B CA 1
ATOM 3170 C C . ILE B 1 109 ? 18.453 3.047 -14.578 1 96.81 109 ILE B C 1
ATOM 3172 O O . ILE B 1 109 ? 19.281 3.939 -14.781 1 96.81 109 ILE B O 1
ATOM 3176 N N . LYS B 1 110 ? 17.25 3.129 -14.93 1 96.62 110 LYS B N 1
ATOM 3177 C CA . LYS B 1 110 ? 16.797 4.211 -15.797 1 96.62 110 LYS B CA 1
ATOM 3178 C C . LYS B 1 110 ? 16.562 5.488 -15.008 1 96.62 110 LYS B C 1
ATOM 3180 O O . LYS B 1 110 ? 16.828 6.59 -15.484 1 96.62 110 LYS B O 1
ATOM 3185 N N . PHE B 1 111 ? 16.016 5.41 -13.766 1 96.62 111 PHE B N 1
ATOM 3186 C CA . PHE B 1 111 ? 15.531 6.594 -13.062 1 96.62 111 PHE B CA 1
ATOM 3187 C C . PHE B 1 111 ? 16.266 6.789 -11.75 1 96.62 111 PHE B C 1
ATOM 3189 O O . PHE B 1 111 ? 16.078 7.793 -11.062 1 96.62 111 PHE B O 1
ATOM 3196 N N . GLY B 1 112 ? 17.125 5.867 -11.406 1 96.44 112 GLY B N 1
ATOM 3197 C CA . GLY B 1 112 ? 17.797 5.914 -10.117 1 96.44 112 GLY B CA 1
ATOM 3198 C C . GLY B 1 112 ? 17.078 5.117 -9.039 1 96.44 112 GLY B C 1
ATOM 3199 O O . GLY B 1 112 ? 15.891 4.836 -9.156 1 96.44 112 GLY B O 1
ATOM 3200 N N . GLU B 1 113 ? 17.828 4.766 -8.008 1 97.12 113 GLU B N 1
ATOM 3201 C CA . GLU B 1 113 ? 17.328 3.91 -6.941 1 97.12 113 GLU B CA 1
ATOM 3202 C C . GLU B 1 113 ? 16.219 4.602 -6.16 1 97.12 113 GLU B C 1
ATOM 3204 O O . GLU B 1 113 ? 15.211 3.979 -5.82 1 97.12 113 GLU B O 1
ATOM 3209 N N . ALA B 1 114 ? 16.359 5.875 -5.848 1 96.5 114 ALA B N 1
ATOM 3210 C CA . ALA B 1 114 ? 15.391 6.629 -5.07 1 96.5 114 ALA B CA 1
ATOM 3211 C C . ALA B 1 114 ? 14.031 6.645 -5.762 1 96.5 114 ALA B C 1
ATOM 3213 O O . ALA B 1 114 ? 13.008 6.332 -5.145 1 96.5 114 ALA B O 1
ATOM 3214 N N . HIS B 1 115 ? 14.016 6.918 -7.027 1 96.81 115 HIS B N 1
ATOM 3215 C CA . HIS B 1 115 ? 12.766 6.992 -7.773 1 96.81 115 HIS B CA 1
ATOM 3216 C C . HIS B 1 115 ? 12.156 5.605 -7.957 1 96.81 115 HIS B C 1
ATOM 3218 O O . HIS B 1 115 ? 10.93 5.465 -8 1 96.81 115 HIS B O 1
ATOM 3224 N N . ALA B 1 116 ? 13.023 4.586 -8.109 1 98 116 ALA B N 1
ATOM 3225 C CA . ALA B 1 116 ? 12.508 3.223 -8.203 1 98 116 ALA B CA 1
ATOM 3226 C C . ALA B 1 116 ? 11.773 2.824 -6.922 1 98 116 ALA B C 1
ATOM 3228 O O . ALA B 1 116 ? 10.688 2.242 -6.977 1 98 116 ALA B O 1
ATOM 3229 N N . ILE B 1 117 ? 12.375 3.172 -5.754 1 98.31 117 ILE B N 1
ATOM 3230 C CA . ILE B 1 117 ? 11.742 2.877 -4.473 1 98.31 117 ILE B CA 1
ATOM 3231 C C . ILE B 1 117 ? 10.398 3.605 -4.375 1 98.31 117 ILE B C 1
ATOM 3233 O O . ILE B 1 117 ? 9.375 2.994 -4.07 1 98.31 117 ILE B O 1
ATOM 3237 N N . LEU B 1 118 ? 10.375 4.855 -4.734 1 98.25 118 LEU B N 1
ATOM 3238 C CA . LEU B 1 118 ? 9.164 5.668 -4.629 1 98.25 118 LEU B CA 1
ATOM 3239 C C . LEU B 1 118 ? 8.109 5.191 -5.617 1 98.25 118 LEU B C 1
ATOM 3241 O O . LEU B 1 118 ? 6.91 5.242 -5.324 1 98.25 118 LEU B O 1
ATOM 3245 N N . ALA B 1 119 ? 8.578 4.82 -6.805 1 98.25 119 ALA B N 1
ATOM 3246 C CA . ALA B 1 119 ? 7.633 4.324 -7.805 1 98.25 119 ALA B CA 1
ATOM 3247 C C . ALA B 1 119 ? 6.902 3.084 -7.301 1 98.25 119 ALA B C 1
ATOM 3249 O O . ALA B 1 119 ? 5.691 2.947 -7.496 1 98.25 119 ALA B O 1
ATOM 3250 N N . GLY B 1 120 ? 7.68 2.186 -6.715 1 98.62 120 GLY B N 1
ATOM 3251 C CA . GLY B 1 120 ? 7.043 1.029 -6.109 1 98.62 120 GLY B CA 1
ATOM 3252 C C . GLY B 1 120 ? 6.055 1.396 -5.02 1 98.62 120 GLY B C 1
ATOM 3253 O O . GLY B 1 120 ? 4.93 0.89 -4.996 1 98.62 120 GLY B O 1
ATOM 3254 N N . ASP B 1 121 ? 6.445 2.303 -4.105 1 98.75 121 ASP B N 1
ATOM 3255 C CA . ASP B 1 121 ? 5.57 2.758 -3.029 1 98.75 121 ASP B CA 1
ATOM 3256 C C . ASP B 1 121 ? 4.281 3.361 -3.586 1 98.75 121 ASP B C 1
ATOM 3258 O O . ASP B 1 121 ? 3.191 3.076 -3.086 1 98.75 121 ASP B O 1
ATOM 3262 N N . ALA B 1 122 ? 4.41 4.168 -4.578 1 98.69 122 ALA B N 1
ATOM 3263 C CA . ALA B 1 122 ? 3.271 4.883 -5.152 1 98.69 122 ALA B CA 1
ATOM 3264 C C . ALA B 1 122 ? 2.338 3.924 -5.887 1 98.69 122 ALA B C 1
ATOM 3266 O O . ALA B 1 122 ? 1.116 4.094 -5.859 1 98.69 122 ALA B O 1
ATOM 3267 N N . LEU B 1 123 ? 2.918 2.98 -6.578 1 98.81 123 LEU B N 1
ATOM 3268 C CA . LEU B 1 123 ? 2.105 2.004 -7.293 1 98.81 123 LEU B CA 1
ATOM 3269 C C . LEU B 1 123 ? 1.306 1.144 -6.32 1 98.81 123 LEU B C 1
ATOM 3271 O O . LEU B 1 123 ? 0.159 0.785 -6.602 1 98.81 123 LEU B O 1
ATOM 3275 N N . GLN B 1 124 ? 1.942 0.738 -5.211 1 98.88 124 GLN B N 1
ATOM 3276 C CA . GLN B 1 124 ? 1.191 -0.006 -4.203 1 98.88 124 GLN B CA 1
ATOM 3277 C C . GLN B 1 124 ? -0.012 0.793 -3.713 1 98.88 124 GLN B C 1
ATOM 3279 O O . GLN B 1 124 ? -1.123 0.266 -3.631 1 98.88 124 GLN B O 1
ATOM 3284 N N . ALA B 1 125 ? 0.202 2.057 -3.385 1 98.81 125 ALA B N 1
ATOM 3285 C CA . ALA B 1 125 ? -0.897 2.918 -2.957 1 98.81 125 ALA B CA 1
ATOM 3286 C C . ALA B 1 125 ? -1.946 3.057 -4.055 1 98.81 125 ALA B C 1
ATOM 3288 O O . ALA B 1 125 ? -3.148 3.059 -3.779 1 98.81 125 ALA B O 1
ATOM 3289 N N . LEU B 1 126 ? -1.479 3.166 -5.285 1 98.75 126 LEU B N 1
ATOM 3290 C CA . LEU B 1 126 ? -2.377 3.344 -6.422 1 98.75 126 LEU B CA 1
ATOM 3291 C C . LEU B 1 126 ? -3.311 2.146 -6.566 1 98.75 126 LEU B C 1
ATOM 3293 O O . LEU B 1 126 ? -4.48 2.305 -6.926 1 98.75 126 LEU B O 1
ATOM 3297 N N . ALA B 1 127 ? -2.789 0.971 -6.344 1 98.94 127 ALA B N 1
ATOM 3298 C CA . ALA B 1 127 ? -3.615 -0.231 -6.41 1 98.94 127 ALA B CA 1
ATOM 3299 C C . ALA B 1 127 ? -4.84 -0.108 -5.508 1 98.94 127 ALA B C 1
ATOM 3301 O O . ALA B 1 127 ? -5.961 -0.396 -5.926 1 98.94 127 ALA B O 1
ATOM 3302 N N . PHE B 1 128 ? -4.613 0.36 -4.297 1 98.94 128 PHE B N 1
ATOM 3303 C CA . PHE B 1 128 ? -5.703 0.5 -3.34 1 98.94 128 PHE B CA 1
ATOM 3304 C C . PHE B 1 128 ? -6.602 1.674 -3.711 1 98.94 128 PHE B C 1
ATOM 3306 O O . PHE B 1 128 ? -7.812 1.632 -3.482 1 98.94 128 PHE B O 1
ATOM 3313 N N . GLU B 1 129 ? -6.016 2.676 -4.285 1 98.69 129 GLU B N 1
ATOM 3314 C CA . GLU B 1 129 ? -6.809 3.814 -4.738 1 98.69 129 GLU B CA 1
ATOM 3315 C C . GLU B 1 129 ? -7.766 3.41 -5.859 1 98.69 129 GLU B C 1
ATOM 3317 O O . GLU B 1 129 ? -8.945 3.76 -5.832 1 98.69 129 GLU B O 1
ATOM 3322 N N . ILE B 1 130 ? -7.25 2.693 -6.812 1 98.62 130 ILE B N 1
ATOM 3323 C CA . ILE B 1 130 ? -8.062 2.213 -7.926 1 98.62 130 ILE B CA 1
ATOM 3324 C C . ILE B 1 130 ? -9.227 1.377 -7.391 1 98.62 130 ILE B C 1
ATOM 3326 O O . ILE B 1 130 ? -10.383 1.622 -7.734 1 98.62 130 ILE B O 1
ATOM 3330 N N . LEU B 1 131 ? -8.906 0.459 -6.531 1 98.44 131 LEU B N 1
ATOM 3331 C CA . LEU B 1 131 ? -9.891 -0.503 -6.047 1 98.44 131 LEU B CA 1
ATOM 3332 C C . LEU B 1 131 ? -10.93 0.179 -5.168 1 98.44 131 LEU B C 1
ATOM 3334 O O . LEU B 1 131 ? -12.086 -0.245 -5.125 1 98.44 131 LEU B O 1
ATOM 3338 N N . SER B 1 132 ? -10.531 1.272 -4.516 1 98.5 132 SER B N 1
ATOM 3339 C CA . SER B 1 132 ? -11.445 1.94 -3.592 1 98.5 132 SER B CA 1
ATOM 3340 C C . SER B 1 132 ? -12.281 2.994 -4.309 1 98.5 132 SER B C 1
ATOM 3342 O O . SER B 1 132 ? -13.398 3.305 -3.879 1 98.5 132 SER B O 1
ATOM 3344 N N . LYS B 1 133 ? -11.836 3.518 -5.461 1 97.88 133 LYS B N 1
ATOM 3345 C CA . LYS B 1 133 ? -12.484 4.703 -6.02 1 97.88 133 LYS B CA 1
ATOM 3346 C C . LYS B 1 133 ? -13.148 4.387 -7.352 1 97.88 133 LYS B C 1
ATOM 3348 O O . LYS B 1 133 ? -14.203 4.938 -7.672 1 97.88 133 LYS B O 1
ATOM 3353 N N . ARG B 1 134 ? -12.508 3.582 -8.109 1 97.62 134 ARG B N 1
ATOM 3354 C CA . ARG B 1 134 ? -12.992 3.377 -9.469 1 97.62 134 ARG B CA 1
ATOM 3355 C C . ARG B 1 134 ? -14.359 2.709 -9.469 1 97.62 134 ARG B C 1
ATOM 3357 O O . ARG B 1 134 ? -14.633 1.843 -8.633 1 97.62 134 ARG B O 1
ATOM 3364 N N . GLU B 1 135 ? -15.109 3.006 -10.477 1 96.56 135 GLU B N 1
ATOM 3365 C CA . GLU B 1 135 ? -16.469 2.5 -10.562 1 96.56 135 GLU B CA 1
ATOM 3366 C C . GLU B 1 135 ? -16.5 1.003 -10.852 1 96.56 135 GLU B C 1
ATOM 3368 O O . GLU B 1 135 ? -15.734 0.52 -11.695 1 96.56 135 GLU B O 1
ATOM 3373 N N . MET B 1 136 ? -17.234 0.308 -10.102 1 97.25 136 MET B N 1
ATOM 3374 C CA . MET B 1 136 ? -17.641 -1.083 -10.289 1 97.25 136 MET B CA 1
ATOM 3375 C C . MET B 1 136 ? -19.141 -1.245 -10.117 1 97.25 136 MET B C 1
ATOM 3377 O O . MET B 1 136 ? -19.609 -1.687 -9.07 1 97.25 136 MET B O 1
ATOM 3381 N N . PRO B 1 137 ? -19.906 -0.929 -11.109 1 95.06 137 PRO B N 1
ATOM 3382 C CA . PRO B 1 137 ? -21.344 -0.691 -11 1 95.06 137 PRO B CA 1
ATOM 3383 C C . PRO B 1 137 ? -22.094 -1.859 -10.359 1 95.06 137 PRO B C 1
ATOM 3385 O O . PRO B 1 137 ? -23.109 -1.654 -9.68 1 95.06 137 PRO B O 1
ATOM 3388 N N . ASP B 1 138 ? -21.719 -3.113 -10.516 1 95.5 138 ASP B N 1
ATOM 3389 C CA . ASP B 1 138 ? -22.484 -4.258 -10.055 1 95.5 138 ASP B CA 1
ATOM 3390 C C . ASP B 1 138 ? -21.812 -4.938 -8.867 1 95.5 138 ASP B 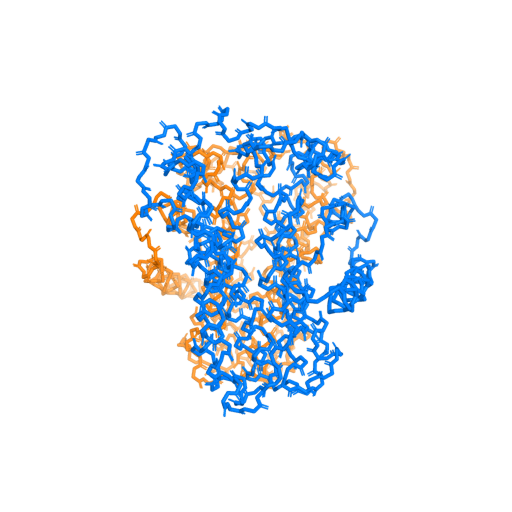C 1
ATOM 3392 O O . ASP B 1 138 ? -22.172 -6.062 -8.5 1 95.5 138 ASP B O 1
ATOM 3396 N N . VAL B 1 139 ? -20.859 -4.254 -8.328 1 97.69 139 VAL B N 1
ATOM 3397 C CA . VAL B 1 139 ? -20.156 -4.797 -7.172 1 97.69 139 VAL B CA 1
ATOM 3398 C C . VAL B 1 139 ? -20.594 -4.055 -5.91 1 97.69 139 VAL B C 1
ATOM 3400 O O . VAL B 1 139 ? -20.516 -2.826 -5.852 1 97.69 139 VAL B O 1
ATOM 3403 N N . THR B 1 140 ? -21.094 -4.785 -4.934 1 97.69 140 THR B N 1
ATOM 3404 C CA . THR B 1 140 ? -21.547 -4.16 -3.697 1 97.69 140 THR B CA 1
ATOM 3405 C C . THR B 1 140 ? -20.375 -3.566 -2.926 1 97.69 140 THR B C 1
ATOM 3407 O O . THR B 1 140 ? -19.219 -3.988 -3.109 1 97.69 140 THR B O 1
ATOM 3410 N N . THR B 1 141 ? -20.672 -2.615 -2.053 1 97.62 141 THR B N 1
ATOM 3411 C CA . THR B 1 141 ? -19.641 -2.014 -1.217 1 97.62 141 THR B CA 1
ATOM 3412 C C . THR B 1 141 ? -18.984 -3.066 -0.322 1 97.62 141 THR B C 1
ATOM 3414 O O . THR B 1 141 ? -17.781 -3.01 -0.064 1 97.62 141 THR B O 1
ATOM 3417 N N . ALA B 1 142 ? -19.75 -3.992 0.108 1 97.44 142 ALA B N 1
ATOM 3418 C CA . ALA B 1 142 ? -19.234 -5.055 0.966 1 97.44 142 ALA B CA 1
ATOM 3419 C C . ALA B 1 142 ? -18.25 -5.938 0.211 1 97.44 142 ALA B C 1
ATOM 3421 O O . ALA B 1 142 ? -17.203 -6.312 0.749 1 97.44 142 ALA B O 1
ATOM 3422 N N . ASP B 1 143 ? -18.609 -6.285 -1.022 1 98.38 143 ASP B N 1
ATOM 3423 C CA . ASP B 1 143 ? -17.719 -7.098 -1.845 1 98.38 143 ASP B CA 1
ATOM 3424 C C . ASP B 1 143 ? -16.438 -6.34 -2.18 1 98.38 143 ASP B C 1
ATOM 3426 O O . ASP B 1 143 ? -15.352 -6.93 -2.223 1 98.38 143 ASP B O 1
ATOM 3430 N N . ARG B 1 144 ? -16.594 -5.086 -2.439 1 98.44 144 ARG B N 1
ATOM 3431 C CA . ARG B 1 144 ? -15.438 -4.246 -2.709 1 98.44 144 ARG B CA 1
ATOM 3432 C C . ARG B 1 144 ? -14.5 -4.203 -1.507 1 98.44 144 ARG B C 1
ATOM 3434 O O . ARG B 1 144 ? -13.281 -4.211 -1.666 1 98.44 144 ARG B O 1
ATOM 3441 N N . LEU B 1 145 ? -15.078 -4.129 -0.312 1 98.44 145 LEU B N 1
ATOM 3442 C CA . LEU B 1 145 ? -14.273 -4.156 0.908 1 98.44 145 LEU B CA 1
ATOM 3443 C C . LEU B 1 145 ? -13.523 -5.477 1.035 1 98.44 145 LEU B C 1
ATOM 3445 O O . LEU B 1 145 ? -12.359 -5.492 1.44 1 98.44 145 LEU B O 1
ATOM 3449 N N . GLU B 1 146 ? -14.133 -6.562 0.644 1 98.44 146 GLU B N 1
ATOM 3450 C CA . GLU B 1 146 ? -13.461 -7.863 0.646 1 98.44 146 GLU B CA 1
ATOM 3451 C C . GLU B 1 146 ? -12.297 -7.887 -0.335 1 98.44 146 GLU B C 1
ATOM 3453 O O . GLU B 1 146 ? -11.25 -8.477 -0.051 1 98.44 146 GLU B O 1
ATOM 3458 N N . MET B 1 147 ? -12.516 -7.246 -1.472 1 98.81 147 MET B N 1
ATOM 3459 C CA . MET B 1 147 ? -11.445 -7.145 -2.459 1 98.81 147 MET B CA 1
ATOM 3460 C C . MET B 1 147 ? -10.242 -6.41 -1.885 1 98.81 147 MET B C 1
ATOM 3462 O O . MET B 1 147 ? -9.102 -6.836 -2.07 1 98.81 147 MET B O 1
ATOM 3466 N N . LEU B 1 148 ? -10.539 -5.332 -1.159 1 98.88 148 LEU B N 1
ATOM 3467 C CA . LEU B 1 148 ? -9.477 -4.535 -0.557 1 98.88 148 LEU B CA 1
ATOM 3468 C C . LEU B 1 148 ? -8.734 -5.336 0.509 1 98.88 148 LEU B C 1
ATOM 3470 O O . LEU B 1 148 ? -7.5 -5.32 0.556 1 98.88 148 LEU B O 1
ATOM 3474 N N . ALA B 1 149 ? -9.43 -6.047 1.302 1 98.75 149 ALA B N 1
ATOM 3475 C CA . ALA B 1 149 ? -8.836 -6.891 2.336 1 98.75 149 ALA B CA 1
ATOM 3476 C C . ALA B 1 149 ? -7.969 -7.984 1.721 1 98.75 149 ALA B C 1
ATOM 3478 O O . ALA B 1 149 ? -6.863 -8.25 2.197 1 98.75 149 ALA B O 1
ATOM 3479 N N . GLU B 1 150 ? -8.469 -8.586 0.676 1 98.81 150 GLU B N 1
ATOM 3480 C CA . GLU B 1 150 ? -7.75 -9.641 -0.028 1 98.81 150 GLU B CA 1
ATOM 3481 C C . GLU B 1 150 ? -6.445 -9.125 -0.625 1 98.81 150 GLU B C 1
ATOM 3483 O O . GLU B 1 150 ? -5.398 -9.758 -0.492 1 98.81 150 GLU B O 1
ATOM 3488 N N . LEU B 1 151 ? -6.555 -7.98 -1.279 1 98.94 151 LEU B N 1
ATOM 3489 C CA . LEU B 1 151 ? -5.375 -7.391 -1.901 1 98.94 151 LEU B CA 1
ATOM 3490 C C . LEU B 1 151 ? -4.316 -7.059 -0.854 1 98.94 151 LEU B C 1
ATOM 3492 O O . LEU B 1 151 ? -3.127 -7.305 -1.067 1 98.94 151 LEU B O 1
ATOM 3496 N N . ALA B 1 152 ? -4.746 -6.484 0.265 1 98.88 152 ALA B N 1
ATOM 3497 C CA . ALA B 1 152 ? -3.832 -6.121 1.344 1 98.88 152 ALA B CA 1
ATOM 3498 C C . ALA B 1 152 ? -3.133 -7.355 1.908 1 98.88 152 ALA B C 1
ATOM 3500 O O . ALA B 1 152 ? -1.914 -7.355 2.1 1 98.88 152 ALA B O 1
ATOM 3501 N N . THR B 1 153 ? -3.848 -8.414 2.105 1 98.38 153 THR B N 1
ATOM 3502 C CA . THR B 1 153 ? -3.291 -9.648 2.652 1 98.38 153 THR B CA 1
ATOM 3503 C C . THR B 1 153 ? -2.297 -10.273 1.678 1 98.38 153 THR B C 1
ATOM 3505 O O . THR B 1 153 ? -1.196 -10.664 2.072 1 98.38 153 THR B O 1
ATOM 3508 N N . ALA B 1 154 ? -2.697 -10.328 0.461 1 98.69 154 ALA B N 1
ATOM 3509 C CA . ALA B 1 154 ? -1.87 -10.953 -0.563 1 98.69 154 ALA B CA 1
ATOM 3510 C C . ALA B 1 154 ? -0.57 -10.18 -0.771 1 98.69 154 ALA B C 1
ATOM 3512 O O . ALA B 1 154 ? 0.464 -10.773 -1.094 1 98.69 154 ALA B O 1
ATOM 3513 N N . SER B 1 155 ? -0.599 -8.875 -0.58 1 98.5 155 SER B N 1
ATOM 3514 C CA . SER B 1 155 ? 0.56 -8.016 -0.803 1 98.5 155 SER B CA 1
ATOM 3515 C C . SER B 1 155 ? 1.468 -7.98 0.421 1 98.5 155 SER B C 1
ATOM 3517 O O . SER B 1 155 ? 2.637 -7.602 0.324 1 98.5 155 SER B O 1
ATOM 3519 N N . GLY B 1 156 ? 0.947 -8.336 1.592 1 97.81 156 GLY B N 1
ATOM 3520 C CA . GLY B 1 156 ? 1.62 -8.102 2.859 1 97.81 156 GLY B CA 1
ATOM 3521 C C . GLY B 1 156 ? 2.447 -9.289 3.322 1 97.81 156 GLY B C 1
ATOM 3522 O O . GLY B 1 156 ? 2.908 -10.086 2.504 1 97.81 156 GLY B O 1
ATOM 3523 N N . ILE B 1 157 ? 2.641 -9.398 4.629 1 97.12 157 ILE B N 1
ATOM 3524 C CA . ILE B 1 157 ? 3.527 -10.344 5.289 1 97.12 157 ILE B CA 1
ATOM 3525 C C . ILE B 1 157 ? 2.994 -11.766 5.102 1 97.12 157 ILE B C 1
ATOM 3527 O O . ILE B 1 157 ? 3.77 -12.719 4.984 1 97.12 157 ILE B O 1
ATOM 3531 N N . ALA B 1 158 ? 1.721 -11.867 5 1 96.31 158 ALA B N 1
ATOM 3532 C CA . ALA B 1 158 ? 1.121 -13.188 4.828 1 96.31 158 ALA B CA 1
ATOM 3533 C C . ALA B 1 158 ? 1.122 -13.609 3.359 1 96.31 158 ALA B C 1
ATOM 3535 O O . ALA B 1 158 ? 0.744 -14.734 3.027 1 96.31 158 ALA B O 1
ATOM 3536 N N . GLY B 1 159 ? 1.539 -12.711 2.484 1 97.75 159 GLY B N 1
ATOM 3537 C CA . GLY B 1 159 ? 1.574 -12.961 1.052 1 97.75 159 GLY B CA 1
ATOM 3538 C C . GLY B 1 159 ? 2.928 -12.68 0.43 1 97.75 159 GLY B C 1
ATOM 3539 O O . GLY B 1 159 ? 3.945 -13.211 0.875 1 97.75 159 GLY B O 1
ATOM 3540 N N . MET B 1 160 ? 2.908 -11.75 -0.536 1 97.69 160 MET B N 1
ATOM 3541 C CA . MET B 1 160 ? 4.043 -11.484 -1.417 1 97.69 160 MET B CA 1
ATOM 3542 C C . MET B 1 160 ? 5.258 -11.023 -0.618 1 97.69 160 MET B C 1
ATOM 3544 O O . MET B 1 160 ? 6.371 -11.492 -0.847 1 97.69 160 MET B O 1
ATOM 3548 N N . CYS B 1 161 ? 5.059 -10.086 0.337 1 97.94 161 CYS B N 1
ATOM 3549 C CA . CYS B 1 161 ? 6.176 -9.578 1.122 1 97.94 161 CYS B CA 1
ATOM 3550 C C . CYS B 1 161 ? 6.781 -10.68 1.988 1 97.94 161 CYS B C 1
ATOM 3552 O O . CYS B 1 161 ? 8 -10.758 2.135 1 97.94 161 CYS B O 1
ATOM 3554 N N . GLY B 1 162 ? 5.914 -11.469 2.574 1 96.69 162 GLY B N 1
ATOM 3555 C CA . GLY B 1 162 ? 6.41 -12.602 3.34 1 96.69 162 GLY B CA 1
ATOM 3556 C C . GLY B 1 162 ? 7.215 -13.578 2.506 1 96.69 162 GLY B C 1
ATOM 3557 O O . GLY B 1 162 ? 8.273 -14.047 2.932 1 96.69 162 GLY B O 1
ATOM 3558 N N . GLY B 1 163 ? 6.727 -13.914 1.326 1 96.56 163 GLY B N 1
ATOM 3559 C CA . GLY B 1 163 ? 7.445 -14.781 0.407 1 96.56 163 GLY B CA 1
ATOM 3560 C C . GLY B 1 163 ? 8.797 -14.234 -0.001 1 96.56 163 GLY B C 1
ATOM 3561 O O . GLY B 1 163 ? 9.781 -14.969 -0.063 1 96.56 163 GLY B O 1
ATOM 3562 N N . GLN B 1 164 ? 8.828 -12.953 -0.314 1 95.88 164 GLN B N 1
ATOM 3563 C CA . GLN B 1 164 ? 10.094 -12.312 -0.679 1 95.88 164 GLN B CA 1
ATOM 3564 C C . GLN B 1 164 ? 11.094 -12.367 0.471 1 95.88 164 GLN B C 1
ATOM 3566 O O . GLN B 1 164 ? 12.289 -12.57 0.249 1 95.88 164 GLN B O 1
ATOM 3571 N N . SER B 1 165 ? 10.617 -12.133 1.656 1 95.62 165 SER B N 1
ATOM 3572 C CA . SER B 1 165 ? 11.484 -12.211 2.828 1 95.62 165 SER B CA 1
ATOM 3573 C C . SER B 1 165 ? 12.07 -13.609 2.988 1 95.62 165 SER B C 1
ATOM 3575 O O . SER B 1 165 ? 13.266 -13.766 3.256 1 95.62 165 SER B O 1
ATOM 3577 N N . LEU B 1 166 ? 11.25 -14.633 2.861 1 94.69 166 LEU B N 1
ATOM 3578 C CA . LEU B 1 166 ? 11.703 -16.016 2.939 1 94.69 166 LEU B CA 1
ATOM 3579 C C . LEU B 1 166 ? 12.727 -16.312 1.852 1 94.69 166 LEU B C 1
ATOM 3581 O O . LEU B 1 166 ? 13.711 -17.016 2.096 1 94.69 166 LEU B O 1
ATOM 3585 N N . ASP B 1 167 ? 12.438 -15.797 0.677 1 93.75 167 ASP B N 1
ATOM 3586 C CA . ASP B 1 167 ? 13.352 -15.969 -0.449 1 93.75 167 ASP B CA 1
ATOM 3587 C C . ASP B 1 167 ? 14.727 -15.367 -0.142 1 93.75 167 ASP B C 1
ATOM 3589 O O . ASP B 1 167 ? 15.75 -15.984 -0.424 1 93.75 167 ASP B O 1
ATOM 3593 N N . LEU B 1 168 ? 14.719 -14.141 0.412 1 92.12 168 LEU B N 1
ATOM 3594 C CA . LEU B 1 168 ? 15.969 -13.477 0.794 1 92.12 168 LEU B CA 1
ATOM 3595 C C . LEU B 1 168 ? 16.719 -14.305 1.833 1 92.12 168 LEU B C 1
ATOM 3597 O O . LEU B 1 168 ? 17.938 -14.453 1.745 1 92.12 168 LEU B O 1
ATOM 3601 N N . GLU B 1 169 ? 16.031 -14.836 2.77 1 92.06 169 GLU B N 1
ATOM 3602 C CA . GLU B 1 169 ? 16.641 -15.617 3.844 1 92.06 169 GLU B CA 1
ATOM 3603 C C . GLU B 1 169 ? 17.219 -16.922 3.316 1 92.06 169 GLU B C 1
ATOM 3605 O O . GLU B 1 169 ? 18.156 -17.469 3.9 1 92.06 169 GLU B O 1
ATOM 3610 N N . ALA B 1 170 ? 16.688 -17.422 2.236 1 91.94 170 ALA B N 1
ATOM 3611 C CA . ALA B 1 170 ? 17.078 -18.703 1.666 1 91.94 170 ALA B CA 1
ATOM 3612 C C . ALA B 1 170 ? 18.297 -18.547 0.752 1 91.94 170 ALA B C 1
ATOM 3614 O O . ALA B 1 170 ? 18.938 -19.531 0.388 1 91.94 170 ALA B O 1
ATOM 3615 N N . GLU B 1 171 ? 18.578 -17.312 0.411 1 88.56 171 GLU B N 1
ATOM 3616 C CA . GLU B 1 171 ? 19.703 -17.078 -0.491 1 88.56 171 GLU B CA 1
ATOM 3617 C C . GLU B 1 171 ? 21.016 -17.609 0.105 1 88.56 171 GLU B C 1
ATOM 3619 O O . GLU B 1 171 ? 21.328 -17.328 1.265 1 88.56 171 GLU B O 1
ATOM 3624 N N . GLY B 1 172 ? 21.734 -18.328 -0.643 1 86.75 172 GLY B N 1
ATOM 3625 C CA . GLY B 1 172 ? 23 -18.875 -0.214 1 86.75 172 GLY B CA 1
ATOM 3626 C C . GLY B 1 172 ? 22.859 -20.062 0.707 1 86.75 172 GLY B C 1
ATOM 3627 O O . GLY B 1 172 ? 23.859 -20.578 1.22 1 86.75 172 GLY B O 1
ATOM 3628 N N . LYS B 1 173 ? 21.641 -20.5 0.931 1 88.56 173 LYS B N 1
ATOM 3629 C CA . LYS B 1 173 ? 21.375 -21.656 1.788 1 88.56 173 LYS B CA 1
ATOM 3630 C C . LYS B 1 173 ? 20.734 -22.781 1.001 1 88.56 173 LYS B C 1
ATOM 3632 O O . LYS B 1 173 ? 20.078 -22.547 -0.022 1 88.56 173 LYS B O 1
ATOM 3637 N N . HIS B 1 174 ? 21 -23.922 1.488 1 88.12 174 HIS B N 1
ATOM 3638 C CA . HIS B 1 174 ? 20.281 -25.078 0.943 1 88.12 174 HIS B CA 1
ATOM 3639 C C . HIS B 1 174 ? 18.969 -25.297 1.676 1 88.12 174 HIS B C 1
ATOM 3641 O O . HIS B 1 174 ? 18.969 -25.578 2.877 1 88.12 174 HIS B O 1
ATOM 3647 N N . ILE B 1 175 ? 17.938 -25.125 0.875 1 92.56 175 ILE B N 1
ATOM 3648 C CA . ILE B 1 175 ? 16.641 -25.359 1.484 1 92.56 175 ILE B CA 1
ATOM 3649 C C . ILE B 1 175 ? 15.992 -26.594 0.857 1 92.56 175 ILE B C 1
ATOM 3651 O O . ILE B 1 175 ? 16.375 -27.016 -0.235 1 92.56 175 ILE B O 1
ATOM 3655 N N . ASP B 1 176 ? 15.031 -27.172 1.586 1 94.94 176 ASP B N 1
ATOM 3656 C CA . ASP B 1 176 ? 14.367 -28.375 1.065 1 94.94 176 ASP B CA 1
ATOM 3657 C C . ASP B 1 176 ? 13.148 -27.984 0.219 1 94.94 176 ASP B C 1
ATOM 3659 O O . ASP B 1 176 ? 12.867 -26.797 0.026 1 94.94 176 ASP B O 1
ATOM 3663 N N . LEU B 1 177 ? 12.539 -28.969 -0.32 1 95.44 177 LEU B N 1
ATOM 3664 C CA . LEU B 1 177 ? 11.43 -28.766 -1.246 1 95.44 177 LEU B CA 1
ATOM 3665 C C . LEU B 1 177 ? 10.266 -28.062 -0.553 1 95.44 177 LEU B C 1
ATOM 3667 O O . LEU B 1 177 ? 9.602 -27.219 -1.15 1 95.44 177 LEU B O 1
ATOM 3671 N N . HIS B 1 178 ? 10.016 -28.438 0.646 1 96.12 178 HIS B N 1
ATOM 3672 C CA . HIS B 1 178 ? 8.914 -27.828 1.4 1 96.12 178 HIS B CA 1
ATOM 3673 C C . HIS B 1 178 ? 9.133 -26.344 1.593 1 96.12 178 HIS B C 1
ATOM 3675 O O . HIS B 1 178 ? 8.203 -25.547 1.408 1 96.12 178 HIS B O 1
ATOM 3681 N N . ALA B 1 179 ? 10.297 -25.984 1.969 1 95.44 179 ALA B N 1
ATOM 3682 C CA . ALA B 1 179 ? 10.648 -24.578 2.141 1 95.44 179 ALA B CA 1
ATOM 3683 C C . ALA B 1 179 ? 10.539 -23.828 0.82 1 95.44 179 ALA B C 1
ATOM 3685 O O . ALA B 1 179 ? 10.062 -22.688 0.785 1 95.44 179 ALA B O 1
ATOM 3686 N N . LEU B 1 180 ? 11 -24.469 -0.233 1 96.25 180 LEU B N 1
ATOM 3687 C CA . LEU B 1 180 ? 10.922 -23.844 -1.555 1 96.25 180 LEU B CA 1
ATOM 3688 C C . LEU B 1 180 ? 9.477 -23.609 -1.957 1 96.25 180 LEU B C 1
ATOM 3690 O O . LEU B 1 180 ? 9.141 -22.531 -2.471 1 96.25 180 LEU B O 1
ATOM 3694 N N . GLU B 1 181 ? 8.633 -24.562 -1.683 1 96.88 181 GLU B N 1
ATOM 3695 C CA . GLU B 1 181 ? 7.215 -24.438 -1.996 1 96.88 181 GLU B CA 1
ATOM 3696 C C . GLU B 1 181 ? 6.57 -23.312 -1.189 1 96.88 181 GLU B C 1
ATOM 3698 O O . GLU B 1 181 ? 5.746 -22.562 -1.714 1 96.88 181 GLU B O 1
ATOM 3703 N N . GLN B 1 182 ? 6.938 -23.234 0.064 1 95.62 182 GLN B N 1
ATOM 3704 C CA . GLN B 1 182 ? 6.406 -22.172 0.917 1 95.62 182 GLN B CA 1
ATOM 3705 C C . GLN B 1 182 ? 6.773 -20.797 0.378 1 95.62 182 GLN B C 1
ATOM 3707 O O . GLN B 1 182 ? 5.941 -19.891 0.353 1 95.62 182 GLN B O 1
ATOM 3712 N N . ILE B 1 183 ? 7.984 -20.672 -0.045 1 96.25 183 ILE B N 1
ATOM 3713 C CA . ILE B 1 183 ? 8.445 -19.406 -0.617 1 96.25 183 ILE B CA 1
ATOM 3714 C C . ILE B 1 183 ? 7.578 -19.031 -1.819 1 96.25 183 ILE B C 1
ATOM 3716 O O . ILE B 1 183 ? 7.047 -17.922 -1.89 1 96.25 183 ILE B O 1
ATOM 3720 N N . HIS B 1 184 ? 7.316 -19.984 -2.709 1 96.94 184 HIS B N 1
ATOM 3721 C CA . HIS B 1 184 ? 6.652 -19.672 -3.973 1 96.94 184 HIS B CA 1
ATOM 3722 C C . HIS B 1 184 ? 5.145 -19.531 -3.783 1 96.94 184 HIS B C 1
ATOM 3724 O O . HIS B 1 184 ? 4.504 -18.734 -4.484 1 96.94 184 HIS B O 1
ATOM 3730 N N . ARG B 1 185 ? 4.562 -20.219 -2.764 1 97.25 185 ARG B N 1
ATOM 3731 C CA . ARG B 1 185 ? 3.148 -20.047 -2.443 1 97.25 185 ARG B CA 1
ATOM 3732 C C . ARG B 1 185 ? 2.861 -18.609 -1.992 1 97.25 185 ARG B C 1
ATOM 3734 O O . ARG B 1 185 ? 1.779 -18.078 -2.252 1 97.25 185 ARG B O 1
ATOM 3741 N N . HIS B 1 186 ? 3.861 -18.016 -1.402 1 97.12 186 HIS B N 1
ATOM 3742 C CA . HIS B 1 186 ? 3.705 -16.656 -0.923 1 97.12 186 HIS B CA 1
ATOM 3743 C C . HIS B 1 186 ? 4.172 -15.648 -1.968 1 97.12 186 HIS B C 1
ATOM 3745 O O . HIS B 1 186 ? 3.361 -14.906 -2.533 1 97.12 186 HIS B O 1
ATOM 3751 N N . LYS B 1 187 ? 5.434 -15.773 -2.414 1 96.62 187 LYS B N 1
ATOM 3752 C CA . LYS B 1 187 ? 6.078 -14.789 -3.285 1 96.62 187 LYS B CA 1
ATOM 3753 C C . LYS B 1 187 ? 5.316 -14.641 -4.598 1 96.62 187 LYS B C 1
ATOM 3755 O O . LYS B 1 187 ? 5.117 -13.523 -5.086 1 96.62 187 LYS B O 1
ATOM 3760 N N . THR B 1 188 ? 4.883 -15.719 -5.152 1 96.38 188 THR B N 1
ATOM 3761 C CA . THR B 1 188 ? 4.23 -15.727 -6.457 1 96.38 188 THR B CA 1
ATOM 3762 C C . THR B 1 188 ? 2.771 -16.141 -6.332 1 96.38 188 THR B C 1
ATOM 3764 O O . THR B 1 188 ? 1.882 -15.492 -6.883 1 96.38 188 THR B O 1
ATOM 3767 N N . GLY B 1 189 ? 2.506 -17.109 -5.559 1 97.88 189 GLY B N 1
ATOM 3768 C CA . GLY B 1 189 ? 1.193 -17.734 -5.48 1 97.88 189 GLY B CA 1
ATOM 3769 C C . GLY B 1 189 ? 0.145 -16.844 -4.848 1 97.88 189 GLY B C 1
ATOM 3770 O O . GLY B 1 189 ? -1.02 -16.859 -5.254 1 97.88 189 GLY B O 1
ATOM 3771 N N . ALA B 1 190 ? 0.551 -16.047 -3.893 1 98.25 190 ALA B N 1
ATOM 3772 C CA . ALA B 1 190 ? -0.399 -15.242 -3.137 1 98.25 190 ALA B CA 1
ATOM 3773 C C . ALA B 1 190 ? -1.124 -14.258 -4.047 1 98.25 190 ALA B C 1
ATOM 3775 O O . ALA B 1 190 ? -2.344 -14.094 -3.955 1 98.25 190 ALA B O 1
ATOM 3776 N N . LEU B 1 191 ? -0.407 -13.625 -4.926 1 98.69 191 LEU B N 1
ATOM 3777 C CA . LEU B 1 191 ? -1.027 -12.617 -5.777 1 98.69 191 LEU B CA 1
ATOM 3778 C C . LEU B 1 191 ? -1.848 -13.273 -6.883 1 98.69 191 LEU B C 1
ATOM 3780 O O . LEU B 1 191 ? -2.854 -12.719 -7.328 1 98.69 191 LEU B O 1
ATOM 3784 N N . ILE B 1 192 ? -1.469 -14.445 -7.355 1 98.56 192 ILE B N 1
ATOM 3785 C CA . ILE B 1 192 ? -2.264 -15.203 -8.32 1 98.56 192 ILE B CA 1
ATOM 3786 C C . ILE B 1 192 ? -3.6 -15.594 -7.691 1 98.56 192 ILE B C 1
ATOM 3788 O O . ILE B 1 192 ? -4.656 -15.406 -8.297 1 98.56 192 ILE B O 1
ATOM 3792 N N . ARG B 1 193 ? -3.533 -16.125 -6.477 1 98.75 193 ARG B N 1
ATOM 3793 C CA . ARG B 1 193 ? -4.758 -16.453 -5.758 1 98.75 193 ARG B CA 1
ATOM 3794 C C . ARG B 1 193 ? -5.633 -15.227 -5.555 1 98.75 193 ARG B C 1
ATOM 3796 O O . ARG B 1 193 ? -6.855 -15.289 -5.691 1 98.75 193 ARG B O 1
ATOM 3803 N N . CYS B 1 194 ? -4.984 -14.164 -5.238 1 98.88 194 CYS B N 1
ATOM 3804 C CA . CYS B 1 194 ? -5.699 -12.898 -5.074 1 98.88 194 CYS B CA 1
ATOM 3805 C C . CYS B 1 194 ? -6.445 -12.523 -6.348 1 98.88 194 CYS B C 1
ATOM 3807 O O . CYS B 1 194 ? -7.605 -12.117 -6.293 1 98.88 194 CYS B O 1
ATOM 3809 N N . ALA B 1 195 ? -5.785 -12.617 -7.484 1 98.88 195 ALA B N 1
ATOM 3810 C CA . ALA B 1 195 ? -6.41 -12.297 -8.766 1 98.88 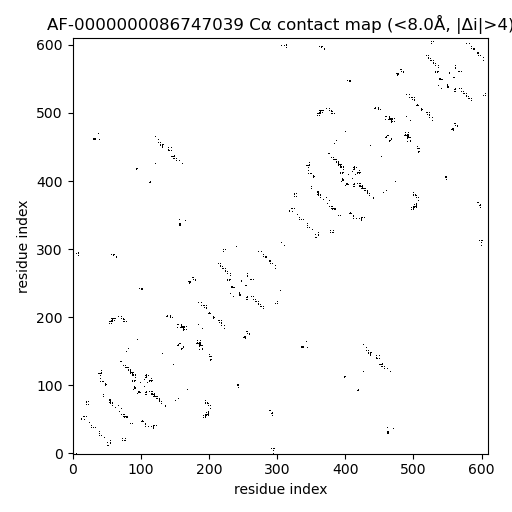195 ALA B CA 1
ATOM 3811 C C . ALA B 1 195 ? -7.676 -13.125 -8.984 1 98.88 195 ALA B C 1
ATOM 3813 O O . ALA B 1 195 ? -8.711 -12.594 -9.391 1 98.88 195 ALA B O 1
ATOM 3814 N N . VAL B 1 196 ? -7.586 -14.367 -8.68 1 98.88 196 VAL B N 1
ATOM 3815 C CA . VAL B 1 196 ? -8.719 -15.281 -8.82 1 98.88 196 VAL B CA 1
ATOM 3816 C C . VAL B 1 196 ? -9.852 -14.852 -7.887 1 98.88 196 VAL B C 1
ATOM 3818 O O . VAL B 1 196 ? -11 -14.742 -8.305 1 98.88 196 VAL B O 1
ATOM 3821 N N . ARG B 1 197 ? -9.516 -14.555 -6.684 1 98.88 197 ARG B N 1
ATOM 3822 C CA . ARG B 1 197 ? -10.516 -14.195 -5.684 1 98.88 197 ARG B CA 1
ATOM 3823 C C . ARG B 1 197 ? -11.164 -12.859 -6.016 1 98.88 197 ARG B C 1
ATOM 3825 O O . ARG B 1 197 ? -12.344 -12.648 -5.742 1 98.88 197 ARG B O 1
ATOM 3832 N N . MET B 1 198 ? -10.422 -11.945 -6.645 1 98.81 198 MET B N 1
ATOM 3833 C CA . MET B 1 198 ? -10.969 -10.664 -7.07 1 98.81 198 MET B CA 1
ATOM 3834 C C . MET B 1 198 ? -12.164 -10.859 -8 1 98.81 198 MET B C 1
ATOM 3836 O O . MET B 1 198 ? -13.195 -10.219 -7.836 1 98.81 198 MET B O 1
ATOM 3840 N N . GLY B 1 199 ? -11.969 -11.75 -8.992 1 98.69 199 GLY B N 1
ATOM 3841 C CA . GLY B 1 199 ? -13.078 -12.062 -9.875 1 98.69 199 GLY B CA 1
ATOM 3842 C C . GLY B 1 199 ? -14.273 -12.656 -9.148 1 98.69 199 GLY B C 1
ATOM 3843 O O . GLY B 1 199 ? -15.422 -12.305 -9.445 1 98.69 199 GLY B O 1
ATOM 3844 N N . ALA B 1 200 ? -13.984 -13.5 -8.18 1 98.75 200 ALA B N 1
ATOM 3845 C CA . ALA B 1 200 ? -15.039 -14.164 -7.422 1 98.75 200 ALA B CA 1
ATOM 3846 C C . ALA B 1 200 ? -15.812 -13.172 -6.559 1 98.75 200 ALA B C 1
ATOM 3848 O O . ALA B 1 200 ? -17.047 -13.188 -6.531 1 98.75 200 ALA B O 1
ATOM 3849 N N . TYR B 1 201 ? -15.102 -12.281 -5.867 1 98.56 201 TYR B N 1
ATOM 3850 C CA . TYR B 1 201 ? -15.758 -11.297 -5.016 1 98.56 201 TYR B CA 1
ATOM 3851 C C . TYR B 1 201 ? -16.688 -10.398 -5.828 1 98.56 201 TYR B C 1
ATOM 3853 O O . TYR B 1 201 ? -17.75 -10 -5.355 1 98.56 201 TYR B O 1
ATOM 3861 N N . GLY B 1 202 ? -16.297 -10.109 -7.047 1 97.69 202 GLY B N 1
ATOM 3862 C CA . GLY B 1 202 ? -17.141 -9.289 -7.91 1 97.69 202 GLY B CA 1
ATOM 3863 C C . GLY B 1 202 ? -18.484 -9.922 -8.195 1 97.69 202 GLY B C 1
ATOM 3864 O O . GLY B 1 202 ? -19.453 -9.211 -8.508 1 97.69 202 GLY B O 1
ATOM 3865 N N . ALA B 1 203 ? -18.562 -11.219 -8.008 1 97.56 203 ALA B N 1
ATOM 3866 C CA . ALA B 1 203 ? -19.781 -11.953 -8.359 1 97.56 203 ALA B CA 1
ATOM 3867 C C . ALA B 1 203 ? -20.672 -12.125 -7.141 1 97.56 203 ALA B C 1
ATOM 3869 O O . ALA B 1 203 ? -21.734 -12.758 -7.23 1 97.56 203 ALA B O 1
ATOM 3870 N N . GLY B 1 204 ? -20.297 -11.594 -6.02 1 97.12 204 GLY B N 1
ATOM 3871 C CA . GLY B 1 204 ? -21.109 -11.688 -4.816 1 97.12 204 GLY B CA 1
ATOM 3872 C C . GLY B 1 204 ? -21.156 -13.086 -4.23 1 97.12 204 GLY B C 1
ATOM 3873 O O . GLY B 1 204 ? -20.125 -13.766 -4.152 1 97.12 204 GLY B O 1
ATOM 3874 N N . GLN B 1 205 ? -22.297 -13.5 -3.828 1 96.94 205 GLN B N 1
ATOM 3875 C CA . GLN B 1 205 ? -22.453 -14.742 -3.078 1 96.94 205 GLN B CA 1
ATOM 3876 C C . GLN B 1 205 ? -22.062 -15.945 -3.928 1 96.94 205 GLN B C 1
ATOM 3878 O O . GLN B 1 205 ? -21.438 -16.891 -3.426 1 96.94 205 GLN B O 1
ATOM 3883 N N . SER B 1 206 ? -22.391 -15.93 -5.16 1 96.88 206 SER B N 1
ATOM 3884 C CA . SER B 1 206 ? -22.047 -17.047 -6.027 1 96.88 206 SER B CA 1
ATOM 3885 C C . SER B 1 206 ? -20.531 -17.234 -6.117 1 96.88 206 SER B C 1
ATOM 3887 O O . SER B 1 206 ? -20.031 -18.359 -6.105 1 96.88 206 SER B O 1
ATOM 3889 N N . GLY B 1 207 ? -19.844 -16.094 -6.223 1 97.75 207 GLY B N 1
ATOM 3890 C CA . GLY B 1 207 ? -18.391 -16.156 -6.219 1 97.75 207 GLY B CA 1
ATOM 3891 C C . GLY B 1 207 ? -17.812 -16.656 -4.906 1 97.75 207 GLY B C 1
ATOM 3892 O O . GLY B 1 207 ? -16.891 -17.484 -4.902 1 97.75 207 GLY B O 1
ATOM 3893 N N . CYS B 1 208 ? -18.406 -16.219 -3.84 1 97.69 208 CYS B N 1
ATOM 3894 C CA . CYS B 1 208 ? -17.938 -16.625 -2.516 1 97.69 208 CYS B CA 1
ATOM 3895 C C . CYS B 1 208 ? -18.141 -18.125 -2.301 1 97.69 208 CYS B C 1
ATOM 3897 O O . CYS B 1 208 ? -17.281 -18.781 -1.706 1 97.69 208 CYS B O 1
ATOM 3899 N N . ASP B 1 209 ? -19.156 -18.656 -2.789 1 97.88 209 ASP B N 1
ATOM 3900 C CA . ASP B 1 209 ? -19.484 -20.078 -2.643 1 97.88 209 ASP B CA 1
ATOM 3901 C C . ASP B 1 209 ? -18.484 -20.938 -3.396 1 97.88 209 ASP B C 1
ATOM 3903 O O . ASP B 1 209 ? -18.281 -22.109 -3.057 1 97.88 209 ASP B O 1
ATOM 3907 N N . ALA B 1 210 ? -17.859 -20.375 -4.375 1 98.38 210 ALA B N 1
ATOM 3908 C CA . ALA B 1 210 ? -16.969 -21.141 -5.238 1 98.38 210 ALA B CA 1
ATOM 3909 C C . ALA B 1 210 ? -15.516 -20.984 -4.797 1 98.38 210 ALA B C 1
ATOM 3911 O O . ALA B 1 210 ? -14.617 -21.578 -5.387 1 98.38 210 ALA B O 1
ATOM 3912 N N . LEU B 1 211 ? -15.25 -20.203 -3.771 1 98.5 211 LEU B N 1
ATOM 3913 C CA . LEU B 1 211 ? -13.898 -19.844 -3.369 1 98.5 211 LEU B CA 1
ATOM 3914 C C . LEU B 1 211 ? -13.078 -21.094 -3.027 1 98.5 211 LEU B C 1
ATOM 3916 O O . LEU B 1 211 ? -11.898 -21.172 -3.357 1 98.5 211 LEU B O 1
ATOM 3920 N N . PRO B 1 212 ? -13.633 -22.125 -2.379 1 98.38 212 PRO B N 1
ATOM 3921 C CA . PRO B 1 212 ? -12.812 -23.297 -2.057 1 98.38 212 PRO B CA 1
ATOM 3922 C C . PRO B 1 212 ? -12.211 -23.953 -3.295 1 98.38 212 PRO B C 1
ATOM 3924 O O . PRO B 1 212 ? -11.016 -24.25 -3.322 1 98.38 212 PRO B O 1
ATOM 3927 N N . GLU B 1 213 ? -13.031 -24.125 -4.312 1 98.62 213 GLU B N 1
ATOM 3928 C CA . GLU B 1 213 ? -12.555 -24.703 -5.559 1 98.62 213 GLU B CA 1
ATOM 3929 C C . GLU B 1 213 ? -11.609 -23.766 -6.289 1 98.62 213 GLU B C 1
ATOM 3931 O O . GLU B 1 213 ? -10.57 -24.188 -6.812 1 98.62 213 GLU B O 1
ATOM 3936 N N . LEU B 1 214 ? -11.961 -22.516 -6.262 1 98.81 214 LEU B N 1
ATOM 3937 C CA . LEU B 1 214 ? -11.141 -21.516 -6.926 1 98.81 214 LEU B CA 1
ATOM 3938 C C . LEU B 1 214 ? -9.781 -21.375 -6.242 1 98.81 214 LEU B C 1
ATOM 3940 O O . LEU B 1 214 ? -8.758 -21.188 -6.906 1 98.81 214 LEU B O 1
ATOM 3944 N N . ASP B 1 215 ? -9.766 -21.484 -4.934 1 98.75 215 ASP B N 1
ATOM 3945 C CA . ASP B 1 215 ? -8.516 -21.438 -4.184 1 98.75 215 ASP B CA 1
ATOM 3946 C C . ASP B 1 215 ? -7.633 -22.641 -4.523 1 98.75 215 ASP B C 1
ATOM 3948 O O . ASP B 1 215 ? -6.418 -22.5 -4.676 1 98.75 215 ASP B O 1
ATOM 3952 N N . GLN B 1 216 ? -8.203 -23.781 -4.602 1 98.62 216 GLN B N 1
ATOM 3953 C CA . GLN B 1 216 ? -7.453 -24.969 -4.988 1 98.62 216 GLN B CA 1
ATOM 3954 C C . GLN B 1 216 ? -6.844 -24.812 -6.379 1 98.62 216 GLN B C 1
ATOM 3956 O O . GLN B 1 216 ? -5.68 -25.156 -6.594 1 98.62 216 GLN B O 1
ATOM 3961 N N . TYR B 1 217 ? -7.66 -24.344 -7.277 1 98.75 217 TYR B N 1
ATOM 3962 C CA . TYR B 1 217 ? -7.191 -24.078 -8.633 1 98.75 217 TYR B CA 1
ATOM 3963 C C . TYR B 1 217 ? -6.031 -23.094 -8.625 1 98.75 217 TYR B C 1
ATOM 3965 O O . TYR B 1 217 ? -4.98 -23.344 -9.211 1 98.75 217 TYR B O 1
ATOM 3973 N N . ALA B 1 218 ? -6.215 -21.953 -7.926 1 98.75 218 ALA B N 1
ATOM 3974 C CA . ALA B 1 218 ? -5.234 -20.875 -7.902 1 98.75 218 ALA B CA 1
ATOM 3975 C C . ALA B 1 218 ? -3.924 -21.328 -7.27 1 98.75 218 ALA B C 1
ATOM 3977 O O . ALA B 1 218 ? -2.84 -21 -7.754 1 98.75 218 ALA B O 1
ATOM 3978 N N . GLN B 1 219 ? -4.008 -22.078 -6.191 1 98.31 219 GLN B N 1
ATOM 3979 C CA . GLN B 1 219 ? -2.82 -22.578 -5.512 1 98.31 219 GLN B CA 1
ATOM 3980 C C . GLN B 1 219 ? -2.029 -23.516 -6.41 1 98.31 219 GLN B C 1
ATOM 3982 O O . GLN B 1 219 ? -0.798 -23.469 -6.453 1 98.31 219 GLN B O 1
ATOM 3987 N N . ALA B 1 220 ? -2.746 -24.312 -7.105 1 98.25 220 ALA B N 1
ATOM 3988 C CA . ALA B 1 220 ? -2.105 -25.281 -8 1 98.25 220 ALA B CA 1
ATOM 3989 C C . ALA B 1 220 ? -1.419 -24.562 -9.164 1 98.25 220 ALA B C 1
ATOM 3991 O O . ALA B 1 220 ? -0.241 -24.812 -9.445 1 98.25 220 ALA B O 1
ATOM 3992 N N . ILE B 1 221 ? -2.107 -23.672 -9.82 1 97.69 221 ILE B N 1
ATOM 3993 C CA . ILE B 1 221 ? -1.529 -23.047 -11 1 97.69 221 ILE B CA 1
ATOM 3994 C C . ILE B 1 221 ? -0.43 -22.062 -10.586 1 97.69 221 ILE B C 1
ATOM 3996 O O . ILE B 1 221 ? 0.534 -21.859 -11.328 1 97.69 221 ILE B O 1
ATOM 4000 N N . GLY B 1 222 ? -0.617 -21.453 -9.406 1 97.25 222 GLY B N 1
ATOM 4001 C CA . GLY B 1 222 ? 0.439 -20.594 -8.906 1 97.25 222 GLY B CA 1
ATOM 4002 C C . GLY B 1 222 ? 1.761 -21.312 -8.719 1 97.25 222 GLY B C 1
ATOM 4003 O O . GLY B 1 222 ? 2.809 -20.812 -9.133 1 97.25 222 GLY B O 1
ATOM 4004 N N . LEU B 1 223 ? 1.717 -22.422 -8.109 1 97.25 223 LEU B N 1
ATOM 4005 C CA . LEU B 1 223 ? 2.928 -23.219 -7.91 1 97.25 223 LEU B CA 1
ATOM 4006 C C . LEU B 1 223 ? 3.447 -23.766 -9.234 1 97.25 223 LEU B C 1
ATOM 4008 O O . LEU B 1 223 ? 4.656 -23.797 -9.469 1 97.25 223 LEU B O 1
ATOM 4012 N N . ALA B 1 224 ? 2.52 -24.234 -10.078 1 96.75 224 ALA B N 1
ATOM 4013 C CA . ALA B 1 224 ? 2.902 -24.75 -11.391 1 96.75 224 ALA B CA 1
ATOM 4014 C C . ALA B 1 224 ? 3.641 -23.688 -12.203 1 96.75 224 ALA B C 1
ATOM 4016 O O . ALA B 1 224 ? 4.578 -24 -12.938 1 96.75 224 ALA B O 1
ATOM 4017 N N . PHE B 1 225 ? 3.172 -22.5 -12.102 1 94.88 225 PHE B N 1
ATOM 4018 C CA . PHE B 1 225 ? 3.799 -21.375 -12.781 1 94.88 225 PHE B CA 1
ATOM 4019 C C . PHE B 1 225 ? 5.266 -21.25 -12.391 1 94.88 225 PHE B C 1
ATOM 4021 O O . PHE B 1 225 ? 6.129 -21.047 -13.25 1 94.88 225 PHE B O 1
ATOM 4028 N N . GLN B 1 226 ? 5.508 -21.375 -11.148 1 93.5 226 GLN B N 1
ATOM 4029 C CA . GLN B 1 226 ? 6.875 -21.234 -10.664 1 93.5 226 GLN B CA 1
ATOM 4030 C C . GLN B 1 226 ? 7.734 -22.422 -11.055 1 93.5 226 GLN B C 1
ATOM 4032 O O . GLN B 1 226 ? 8.898 -22.266 -11.43 1 93.5 226 GLN B O 1
ATOM 4037 N N . VAL B 1 227 ? 7.199 -23.594 -10.93 1 94.75 227 VAL B N 1
ATOM 4038 C CA . VAL B 1 227 ? 7.93 -24.797 -11.336 1 94.75 227 VAL B CA 1
ATOM 4039 C C . VAL B 1 227 ? 8.352 -24.672 -12.797 1 94.75 227 VAL B C 1
ATOM 4041 O O . VAL B 1 227 ? 9.5 -24.938 -13.141 1 94.75 227 VAL B O 1
ATOM 4044 N N . GLN B 1 228 ? 7.426 -24.266 -13.578 1 93.19 228 GLN B N 1
ATOM 4045 C CA . GLN B 1 228 ? 7.699 -24.109 -15.008 1 93.19 228 GLN B CA 1
ATOM 4046 C C . GLN B 1 228 ? 8.742 -23.031 -15.258 1 93.19 228 GLN B C 1
ATOM 4048 O O . GLN B 1 228 ? 9.602 -23.172 -16.125 1 93.19 228 GLN B O 1
ATOM 4053 N N . ASP B 1 229 ? 8.625 -21.922 -14.547 1 89.69 229 ASP B N 1
ATOM 4054 C CA . ASP B 1 229 ? 9.617 -20.859 -14.664 1 89.69 229 ASP B CA 1
ATOM 4055 C C . ASP B 1 229 ? 11.016 -21.391 -14.336 1 89.69 229 ASP B C 1
ATOM 4057 O O . ASP B 1 229 ? 11.992 -21.047 -15.016 1 89.69 229 ASP B O 1
ATOM 4061 N N . ASP B 1 230 ? 11.133 -22.156 -13.297 1 89.62 230 ASP B N 1
ATOM 4062 C CA . ASP B 1 230 ? 12.414 -22.75 -12.898 1 89.62 230 ASP B CA 1
ATOM 4063 C C . ASP B 1 230 ? 12.945 -23.688 -13.977 1 89.62 230 ASP B C 1
ATOM 4065 O O . ASP B 1 230 ? 14.156 -23.734 -14.219 1 89.62 230 ASP B O 1
ATOM 4069 N N . ILE B 1 231 ? 12.055 -24.422 -14.555 1 90.25 231 ILE B N 1
ATOM 4070 C CA . ILE B 1 231 ? 12.422 -25.344 -15.609 1 90.25 231 ILE B CA 1
ATOM 4071 C C . ILE B 1 231 ? 12.969 -24.578 -16.812 1 90.25 231 ILE B C 1
ATOM 4073 O O . ILE B 1 231 ? 14.023 -24.906 -17.344 1 90.25 231 ILE B O 1
ATOM 4077 N N . LEU B 1 232 ? 12.273 -23.5 -17.203 1 87.38 232 LEU B N 1
ATOM 4078 C CA . LEU B 1 232 ? 12.656 -22.688 -18.344 1 87.38 232 LEU B CA 1
ATOM 4079 C C . LEU B 1 232 ? 13.992 -22.016 -18.109 1 87.38 232 LEU B C 1
ATOM 4081 O O . LEU B 1 232 ? 14.773 -21.812 -19.047 1 87.38 232 LEU B O 1
ATOM 4085 N N . ASP B 1 233 ? 14.242 -21.641 -16.875 1 83.56 233 ASP B N 1
ATOM 4086 C CA . ASP B 1 233 ? 15.508 -21 -16.531 1 83.56 233 ASP B CA 1
ATOM 4087 C C . ASP B 1 233 ? 16.688 -21.953 -16.75 1 83.56 233 ASP B C 1
ATOM 4089 O O . ASP B 1 233 ? 17.797 -21.5 -17 1 83.56 233 ASP B O 1
ATOM 4093 N N . VAL B 1 234 ? 16.453 -23.203 -16.594 1 82.94 234 VAL B N 1
ATOM 4094 C CA . VAL B 1 234 ? 17.484 -24.203 -16.766 1 82.94 234 VAL B CA 1
ATOM 4095 C C . VAL B 1 234 ? 17.641 -24.562 -18.234 1 82.94 234 VAL B C 1
ATOM 4097 O O . VAL B 1 234 ? 18.75 -24.672 -18.75 1 82.94 234 VAL B O 1
ATOM 4100 N N . ILE B 1 235 ? 16.531 -24.672 -18.938 1 81.69 235 ILE B N 1
ATOM 4101 C CA . ILE B 1 235 ? 16.594 -25.203 -20.297 1 81.69 235 ILE B CA 1
ATOM 4102 C C . ILE B 1 235 ? 16.609 -24.047 -21.297 1 81.69 235 ILE B C 1
ATOM 4104 O O . ILE B 1 235 ? 16.953 -24.25 -22.469 1 81.69 235 ILE B O 1
ATOM 4108 N N . GLY B 1 236 ? 16.078 -22.906 -20.938 1 71.06 236 GLY B N 1
ATOM 4109 C CA . GLY B 1 236 ? 15.82 -21.828 -21.906 1 71.06 236 GLY B CA 1
ATOM 4110 C C . GLY B 1 236 ? 17.016 -20.922 -22.109 1 71.06 236 GLY B C 1
ATOM 4111 O O . GLY B 1 236 ? 18 -20.984 -21.375 1 71.06 236 GLY B O 1
ATOM 4112 N N . SER B 1 237 ? 17 -20.25 -23.359 1 62.31 237 SER B N 1
ATOM 4113 C CA . SER B 1 237 ? 17.984 -19.203 -23.688 1 62.31 237 SER B CA 1
ATOM 4114 C C . SER B 1 237 ? 17.578 -17.859 -23.078 1 62.31 237 SER B C 1
ATOM 4116 O O . SER B 1 237 ? 16.406 -17.641 -22.766 1 62.31 237 SER B O 1
ATOM 4118 N N . THR B 1 238 ? 18.578 -17 -22.656 1 55.94 238 THR B N 1
ATOM 4119 C CA . THR B 1 238 ? 18.391 -15.672 -22.094 1 55.94 238 THR B CA 1
ATOM 4120 C C . THR B 1 238 ? 17.297 -14.914 -22.859 1 55.94 238 THR B C 1
ATOM 4122 O O . THR B 1 238 ? 16.5 -14.203 -22.25 1 55.94 238 THR B O 1
ATOM 4125 N N . GLU B 1 239 ? 17.312 -15.125 -24.109 1 51.94 239 GLU B N 1
ATOM 4126 C CA . GLU B 1 239 ? 16.391 -14.398 -24.969 1 51.94 239 GLU B CA 1
ATOM 4127 C C . GLU B 1 239 ? 14.938 -14.734 -24.641 1 51.94 239 GLU B C 1
ATOM 4129 O O . GLU B 1 239 ? 14.047 -13.891 -24.766 1 51.94 239 GLU B O 1
ATOM 4134 N N . MET B 1 240 ? 14.812 -15.797 -23.984 1 53.06 240 MET B N 1
ATOM 4135 C CA . MET B 1 240 ? 13.453 -16.281 -23.766 1 53.06 240 MET B CA 1
ATOM 4136 C C . MET B 1 240 ? 12.953 -15.852 -22.391 1 53.06 240 MET B C 1
ATOM 4138 O O . MET B 1 240 ? 11.758 -15.625 -22.203 1 53.06 240 MET B O 1
ATOM 4142 N N . ILE B 1 241 ? 13.93 -15.68 -21.469 1 56.03 241 ILE B N 1
ATOM 4143 C CA . ILE B 1 241 ? 13.484 -15.477 -20.094 1 56.03 241 ILE B CA 1
ATOM 4144 C C . ILE B 1 241 ? 13.492 -13.992 -19.766 1 56.03 241 ILE B C 1
ATOM 4146 O O . ILE B 1 241 ? 12.797 -13.547 -18.844 1 56.03 241 ILE B O 1
ATOM 4150 N N . GLY B 1 242 ? 14.016 -13.125 -20.75 1 57.06 242 GLY B N 1
ATOM 4151 C CA . GLY B 1 242 ? 14.047 -11.672 -20.609 1 57.06 242 GLY B CA 1
ATOM 4152 C C . GLY B 1 242 ? 14.938 -11.203 -19.469 1 57.06 242 GLY B C 1
ATOM 4153 O O . GLY B 1 242 ? 14.953 -10.016 -19.141 1 57.06 242 GLY B O 1
ATOM 4154 N N . LYS B 1 243 ? 15.359 -12.086 -18.547 1 62.81 243 LYS B N 1
ATOM 4155 C CA . LYS B 1 243 ? 16.422 -11.836 -17.578 1 62.81 243 LYS B CA 1
ATOM 4156 C C . LYS B 1 243 ? 17.625 -12.727 -17.844 1 62.81 243 LYS B C 1
ATOM 4158 O O . LYS B 1 243 ? 17.562 -13.641 -18.672 1 62.81 243 LYS B O 1
ATOM 4163 N N . ARG B 1 244 ? 18.922 -12.289 -17.188 1 60.34 244 ARG B N 1
ATOM 4164 C CA . ARG B 1 244 ? 20.141 -13.055 -17.438 1 60.34 244 ARG B CA 1
ATOM 4165 C C . ARG B 1 244 ? 19.984 -14.5 -16.984 1 60.34 244 ARG B C 1
ATOM 4167 O O . ARG B 1 244 ? 19.625 -14.75 -15.828 1 60.34 244 ARG B O 1
ATOM 4174 N N . GLN B 1 245 ? 20.031 -15.516 -17.953 1 59.5 245 GLN B N 1
ATOM 4175 C CA . GLN B 1 245 ? 19.969 -16.938 -17.672 1 59.5 245 GLN B CA 1
ATOM 4176 C C . GLN B 1 245 ? 20.875 -17.312 -16.5 1 59.5 245 GLN B C 1
ATOM 4178 O O . GLN B 1 245 ? 21.984 -16.797 -16.391 1 59.5 245 GLN B O 1
ATOM 4183 N N . GLY B 1 246 ? 20.266 -18.125 -15.641 1 64.19 246 GLY B N 1
ATOM 4184 C CA . GLY B 1 246 ? 21.109 -18.625 -14.555 1 64.19 246 GLY B CA 1
ATOM 4185 C C . GLY B 1 246 ? 21.219 -17.656 -13.391 1 64.19 246 GLY B C 1
ATOM 4186 O O . GLY B 1 246 ? 22.047 -17.828 -12.508 1 64.19 246 GLY B O 1
ATOM 4187 N N . SER B 1 247 ? 20.438 -16.672 -13.414 1 67 247 SER B N 1
ATOM 4188 C CA . SER B 1 247 ? 20.516 -15.68 -12.352 1 67 247 SER B CA 1
ATOM 4189 C C . SER B 1 247 ? 20.297 -16.312 -10.984 1 67 247 SER B C 1
ATOM 4191 O O . SER B 1 247 ? 20.969 -15.969 -10.016 1 67 247 SER B O 1
ATOM 4193 N N . ASP B 1 248 ? 19.453 -17.312 -10.977 1 70.81 248 ASP B N 1
ATOM 4194 C CA . ASP B 1 248 ? 19.172 -17.984 -9.711 1 70.81 248 ASP B CA 1
ATOM 4195 C C . ASP B 1 248 ? 20.406 -18.75 -9.227 1 70.81 248 ASP B C 1
ATOM 4197 O O . ASP B 1 248 ? 20.672 -18.797 -8.023 1 70.81 248 ASP B O 1
ATOM 4201 N N . GLN B 1 249 ? 20.969 -19.328 -10.156 1 67.62 249 GLN B N 1
ATOM 4202 C CA . GLN B 1 249 ? 22.188 -20.062 -9.805 1 67.62 249 GLN B CA 1
ATOM 4203 C C . GLN B 1 249 ? 23.281 -19.109 -9.312 1 67.62 249 GLN B C 1
ATOM 4205 O O . GLN B 1 249 ? 23.984 -19.406 -8.352 1 67.62 249 GLN B O 1
ATOM 4210 N N . GLN B 1 250 ? 23.344 -18.016 -9.898 1 65.31 250 GLN B N 1
ATOM 4211 C CA . GLN B 1 250 ? 24.344 -17.031 -9.516 1 65.31 250 GLN B CA 1
ATOM 4212 C C . GLN B 1 250 ? 24.078 -16.5 -8.109 1 65.31 250 GLN B C 1
ATOM 4214 O O . GLN B 1 250 ? 25.031 -16.25 -7.352 1 65.31 250 GLN B O 1
ATOM 4219 N N . LEU B 1 251 ? 22.844 -16.516 -7.82 1 70.69 251 LEU B N 1
ATOM 4220 C CA . LEU B 1 251 ? 22.484 -15.969 -6.52 1 70.69 251 LEU B CA 1
ATOM 4221 C C . LEU B 1 251 ? 22.406 -17.078 -5.469 1 70.69 251 LEU B C 1
ATOM 4223 O O . LEU B 1 251 ? 22.156 -16.797 -4.293 1 70.69 251 LEU B O 1
ATOM 4227 N N . GLY B 1 252 ? 22.641 -18.344 -5.965 1 75.69 252 GLY B N 1
ATOM 4228 C CA . GLY B 1 252 ? 22.609 -19.469 -5.031 1 75.69 252 GLY B CA 1
ATOM 4229 C C . GLY B 1 252 ? 21.219 -19.797 -4.551 1 75.69 252 GLY B C 1
ATOM 4230 O O . GLY B 1 252 ? 21.031 -20.172 -3.391 1 75.69 252 GLY B O 1
ATOM 4231 N N . LYS B 1 253 ? 20.219 -19.531 -5.461 1 81.25 253 LYS B N 1
ATOM 4232 C CA . LYS B 1 253 ? 18.844 -19.844 -5.09 1 81.25 253 LYS B CA 1
ATOM 4233 C C . LYS B 1 253 ? 18.5 -21.297 -5.438 1 81.25 253 LYS B C 1
ATOM 4235 O O . LYS B 1 253 ? 18.969 -21.812 -6.453 1 81.25 253 LYS B O 1
ATOM 4240 N N . SER B 1 254 ? 17.734 -21.875 -4.57 1 86.06 254 SER B N 1
ATOM 4241 C CA . SER B 1 254 ? 17.234 -23.219 -4.844 1 86.06 254 SER B CA 1
ATOM 4242 C C . SER B 1 254 ? 16.094 -23.188 -5.852 1 86.06 254 SER B C 1
ATOM 4244 O O . SER B 1 254 ? 15.281 -22.266 -5.855 1 86.06 254 SER B O 1
ATOM 4246 N N . THR B 1 255 ? 16.094 -24.219 -6.715 1 90.19 255 THR B N 1
ATOM 4247 C CA . THR B 1 255 ? 15.031 -24.344 -7.707 1 90.19 255 THR B CA 1
ATOM 4248 C C . THR B 1 255 ? 14.5 -25.766 -7.758 1 90.19 255 THR B C 1
ATOM 4250 O O . THR B 1 255 ? 15.117 -26.688 -7.207 1 90.19 255 THR B O 1
ATOM 4253 N N . TYR B 1 256 ? 13.438 -25.922 -8.391 1 93.62 256 TYR B N 1
ATOM 4254 C CA . TYR B 1 256 ? 12.797 -27.234 -8.453 1 93.62 256 TYR B CA 1
ATOM 4255 C C . TYR B 1 256 ? 13.672 -28.234 -9.203 1 93.62 256 TYR B C 1
ATOM 4257 O O . TYR B 1 256 ? 13.906 -29.344 -8.719 1 93.62 256 TYR B O 1
ATOM 4265 N N . PRO B 1 257 ? 14.211 -27.797 -10.359 1 92.88 257 PRO B N 1
ATOM 4266 C CA . PRO B 1 257 ? 15.086 -28.75 -11.039 1 92.88 257 PRO B CA 1
ATOM 4267 C C . PRO B 1 257 ? 16.344 -29.078 -10.234 1 92.88 257 PRO B C 1
ATOM 4269 O O . PRO B 1 257 ? 16.828 -30.203 -10.289 1 92.88 257 PRO B O 1
ATOM 4272 N N . ALA B 1 258 ? 16.844 -28.094 -9.562 1 89.31 258 ALA B N 1
ATOM 4273 C CA . ALA B 1 258 ? 18.031 -28.312 -8.75 1 89.31 258 ALA B CA 1
ATOM 4274 C C . ALA B 1 258 ? 17.734 -29.297 -7.613 1 89.31 258 ALA B C 1
ATOM 4276 O O . ALA B 1 258 ? 18.594 -30.094 -7.242 1 89.31 258 ALA B O 1
ATOM 4277 N N . LEU B 1 259 ? 16.547 -29.312 -7.105 1 92.75 259 LEU B N 1
ATOM 4278 C CA . LEU B 1 259 ? 16.188 -30.125 -5.945 1 92.75 259 LEU B CA 1
ATOM 4279 C C . LEU B 1 259 ? 15.656 -31.5 -6.375 1 92.75 259 LEU B C 1
ATOM 4281 O O . LEU B 1 259 ? 15.922 -32.5 -5.719 1 92.75 259 LEU B O 1
ATOM 4285 N N . LEU B 1 260 ? 14.953 -31.531 -7.48 1 94.38 260 LEU B N 1
ATOM 4286 C CA . LEU B 1 260 ? 14.203 -32.719 -7.84 1 94.38 260 LEU B CA 1
ATOM 4287 C C . LEU B 1 260 ? 14.812 -33.406 -9.055 1 94.38 260 LEU B C 1
ATOM 4289 O O . LEU B 1 260 ? 14.562 -34.594 -9.297 1 94.38 260 LEU B O 1
ATOM 4293 N N . GLY B 1 261 ? 15.57 -32.656 -9.805 1 93 261 GLY B N 1
ATOM 4294 C CA . GLY B 1 261 ? 15.906 -33.062 -11.156 1 93 261 GLY B CA 1
ATOM 4295 C C . GLY B 1 261 ? 14.898 -32.562 -12.188 1 93 261 GLY B C 1
ATOM 4296 O O . GLY B 1 261 ? 13.75 -32.281 -11.852 1 93 261 GLY B O 1
ATOM 4297 N N . LEU B 1 262 ? 15.312 -32.469 -13.375 1 93.38 262 LEU B N 1
ATOM 4298 C CA . LEU B 1 262 ? 14.5 -31.891 -14.445 1 93.38 262 LEU B CA 1
ATOM 4299 C C . LEU B 1 262 ? 13.242 -32.719 -14.68 1 93.38 262 LEU B C 1
ATOM 4301 O O . LEU B 1 262 ? 12.133 -32.188 -14.727 1 93.38 262 LEU B O 1
ATOM 4305 N N . GLU B 1 263 ? 13.391 -34.031 -14.719 1 95 263 GLU B N 1
ATOM 4306 C CA . GLU B 1 263 ? 12.266 -34.906 -15.008 1 95 263 GLU B CA 1
ATOM 4307 C C . GLU B 1 263 ? 11.227 -34.875 -13.891 1 95 263 GLU B C 1
ATOM 4309 O O . GLU B 1 263 ? 10.031 -34.812 -14.156 1 95 263 GLU B O 1
ATOM 4314 N N . GLN B 1 264 ? 11.703 -34.875 -12.727 1 96.38 264 GLN B N 1
ATOM 4315 C CA . GLN B 1 264 ? 10.789 -34.844 -11.586 1 96.38 264 GLN B CA 1
ATOM 4316 C C . GLN B 1 264 ? 10.125 -33.5 -11.445 1 96.38 264 GLN B C 1
ATOM 4318 O O . GLN B 1 264 ? 8.984 -33.406 -11 1 96.38 264 GLN B O 1
ATOM 4323 N N . ALA B 1 265 ? 10.844 -32.438 -11.812 1 95.62 265 ALA B N 1
ATOM 4324 C CA . ALA B 1 265 ? 10.242 -31.109 -11.828 1 95.62 265 ALA B CA 1
ATOM 4325 C C . ALA B 1 265 ? 9.102 -31.031 -12.844 1 95.62 265 ALA B C 1
ATOM 4327 O O . ALA B 1 265 ? 8.055 -30.453 -12.57 1 95.62 265 ALA B O 1
ATOM 4328 N N . GLN B 1 266 ? 9.328 -31.688 -13.984 1 94.94 266 GLN B N 1
ATOM 4329 C CA . GLN B 1 266 ? 8.289 -31.734 -15.008 1 94.94 266 GLN B CA 1
ATOM 4330 C C . GLN B 1 266 ? 7.082 -32.562 -14.531 1 94.94 266 GLN B C 1
ATOM 4332 O O . GLN B 1 266 ? 5.938 -32.188 -14.797 1 94.94 266 GLN B O 1
ATOM 4337 N N . GLN B 1 267 ? 7.359 -33.562 -13.844 1 96.75 267 GLN B N 1
ATOM 4338 C CA . GLN B 1 267 ? 6.289 -34.375 -13.281 1 96.75 267 GLN B CA 1
ATOM 4339 C C . GLN B 1 267 ? 5.496 -33.594 -12.242 1 96.75 267 GLN B C 1
ATOM 4341 O O . GLN B 1 267 ? 4.27 -33.719 -12.18 1 96.75 267 GLN B O 1
ATOM 4346 N N . LYS B 1 268 ? 6.211 -32.875 -11.484 1 96.94 268 LYS B N 1
ATOM 4347 C CA . LYS B 1 268 ? 5.559 -32.031 -10.484 1 96.94 268 LYS B CA 1
ATOM 4348 C C . LYS B 1 268 ? 4.633 -31.016 -11.141 1 96.94 268 LYS B C 1
ATOM 4350 O O . LYS B 1 268 ? 3.502 -30.812 -10.688 1 96.94 268 LYS B O 1
ATOM 4355 N N . ALA B 1 269 ? 5.078 -30.359 -12.172 1 95.94 269 ALA B N 1
ATOM 4356 C CA . ALA B 1 269 ? 4.246 -29.406 -12.914 1 95.94 269 ALA B CA 1
ATOM 4357 C C . ALA B 1 269 ? 2.973 -30.078 -13.422 1 95.94 269 ALA B C 1
ATOM 4359 O O . ALA B 1 269 ? 1.89 -29.484 -13.352 1 95.94 269 ALA B O 1
ATOM 4360 N N . HIS B 1 270 ? 3.123 -31.281 -13.875 1 96.38 270 HIS B N 1
ATOM 4361 C CA . HIS B 1 270 ? 1.983 -32.031 -14.406 1 96.38 270 HIS B CA 1
ATOM 4362 C C . HIS B 1 270 ? 1.006 -32.406 -13.297 1 96.38 270 HIS B C 1
ATOM 4364 O O . HIS B 1 270 ? -0.21 -32.344 -13.492 1 96.38 270 HIS B O 1
ATOM 4370 N N . GLU B 1 271 ? 1.538 -32.781 -12.188 1 97.81 271 GLU B N 1
ATOM 4371 C CA . GLU B 1 271 ? 0.689 -33.125 -11.047 1 97.81 271 GLU B CA 1
ATOM 4372 C C . GLU B 1 271 ? -0.114 -31.891 -10.594 1 97.81 271 GLU B C 1
ATOM 4374 O O . GLU B 1 271 ? -1.299 -32 -10.273 1 97.81 271 GLU B O 1
ATOM 4379 N N . LEU B 1 272 ? 0.544 -30.797 -10.547 1 98 272 LEU B N 1
ATOM 4380 C CA . LEU B 1 272 ? -0.125 -29.562 -10.18 1 98 272 LEU B CA 1
ATOM 4381 C C . LEU B 1 272 ? -1.196 -29.188 -11.203 1 98 272 LEU B C 1
ATOM 4383 O O . LEU B 1 272 ? -2.277 -28.719 -10.836 1 98 272 LEU B O 1
ATOM 4387 N N . TYR B 1 273 ? -0.929 -29.438 -12.469 1 97.06 273 TYR B N 1
ATOM 4388 C CA . TYR B 1 273 ? -1.902 -29.234 -13.539 1 97.06 273 TYR B CA 1
ATOM 4389 C C . TYR B 1 273 ? -3.139 -30.094 -13.312 1 97.06 273 TYR B C 1
ATOM 4391 O O . TYR B 1 273 ? -4.27 -29.609 -13.406 1 97.06 273 TYR B O 1
ATOM 4399 N N . GLN B 1 274 ? -2.941 -31.359 -12.953 1 98 274 GLN B N 1
ATOM 4400 C CA . GLN B 1 274 ? -4.051 -32.281 -12.695 1 98 274 GLN B CA 1
ATOM 4401 C C . GLN B 1 274 ? -4.863 -31.828 -11.484 1 98 274 GLN B C 1
ATOM 4403 O O . GLN B 1 274 ? -6.09 -31.953 -11.469 1 98 274 GLN B O 1
ATOM 4408 N N . GLU B 1 275 ? -4.152 -31.328 -10.5 1 98.19 275 GLU B N 1
ATOM 4409 C CA . GLU B 1 275 ? -4.836 -30.797 -9.328 1 98.19 275 GLU B CA 1
ATOM 4410 C C . GLU B 1 275 ? -5.727 -29.609 -9.703 1 98.19 275 GLU B C 1
ATOM 4412 O O . GLU B 1 275 ? -6.844 -29.484 -9.195 1 98.19 275 GLU B O 1
ATOM 4417 N N . ALA B 1 276 ? -5.23 -28.719 -10.539 1 98.44 276 ALA B N 1
ATOM 4418 C CA . ALA B 1 276 ? -6.016 -27.578 -11.008 1 98.44 276 ALA B CA 1
ATOM 4419 C C . ALA B 1 276 ? -7.266 -28.047 -11.75 1 98.44 276 ALA B C 1
ATOM 4421 O O . ALA B 1 276 ? -8.352 -27.516 -11.547 1 98.44 276 ALA B O 1
ATOM 4422 N N . LEU B 1 277 ? -7.129 -29.094 -12.594 1 98 277 LEU B N 1
ATOM 4423 C CA . LEU B 1 277 ? -8.242 -29.609 -13.375 1 98 277 LEU B CA 1
ATOM 4424 C C . LEU B 1 277 ? -9.297 -30.234 -12.469 1 98 277 LEU B C 1
ATOM 4426 O O . LEU B 1 277 ? -10.5 -30.125 -12.727 1 98 277 LEU B O 1
ATOM 4430 N N . LYS B 1 278 ? -8.797 -30.906 -11.461 1 98.38 278 LYS B N 1
ATOM 4431 C CA . LYS B 1 278 ? -9.719 -31.516 -10.508 1 98.38 278 LYS B CA 1
ATOM 4432 C C . LYS B 1 278 ? -10.578 -30.453 -9.828 1 98.38 278 LYS B C 1
ATOM 4434 O O . LYS B 1 278 ? -11.781 -30.641 -9.641 1 98.38 278 LYS B O 1
ATOM 4439 N N . ALA B 1 279 ? -10 -29.375 -9.43 1 98.5 279 ALA B N 1
ATOM 4440 C CA . ALA B 1 279 ? -10.727 -28.266 -8.812 1 98.5 279 ALA B CA 1
ATOM 4441 C C . ALA B 1 279 ? -11.773 -27.703 -9.773 1 98.5 279 ALA B C 1
ATOM 4443 O O . ALA B 1 279 ? -12.906 -27.422 -9.375 1 98.5 279 ALA B O 1
ATOM 4444 N N . LEU B 1 280 ? -11.43 -27.547 -11.039 1 98.31 280 LEU B N 1
ATOM 4445 C CA . LEU B 1 280 ? -12.336 -26.984 -12.039 1 98.31 280 LEU B CA 1
ATOM 4446 C C . LEU B 1 280 ? -13.492 -27.938 -12.328 1 98.31 280 LEU B C 1
ATOM 4448 O O . LEU B 1 280 ? -14.609 -27.5 -12.602 1 98.31 280 LEU B O 1
ATOM 4452 N N . SER B 1 281 ? -13.227 -29.234 -12.273 1 98.38 281 SER B N 1
ATOM 4453 C CA . SER B 1 281 ? -14.273 -30.234 -12.492 1 98.38 281 SER B CA 1
ATOM 4454 C C . SER B 1 281 ? -15.406 -30.078 -11.477 1 98.38 281 SER B C 1
ATOM 4456 O O . SER B 1 281 ? -16.578 -30.25 -11.82 1 98.38 281 SER B O 1
ATOM 4458 N N . LYS B 1 282 ? -15.039 -29.734 -10.289 1 98.25 282 LYS B N 1
ATOM 4459 C CA . LYS B 1 282 ? -16.047 -29.5 -9.258 1 98.25 282 LYS B CA 1
ATOM 4460 C C . LYS B 1 282 ? -16.891 -28.281 -9.594 1 98.25 282 LYS B C 1
ATOM 4462 O O . LYS B 1 282 ? -18.094 -28.25 -9.297 1 98.25 282 LYS B O 1
ATOM 4467 N N . LEU B 1 283 ? -16.328 -27.281 -10.148 1 98.06 283 LEU B N 1
ATOM 4468 C CA . LEU B 1 283 ? -17.078 -26.094 -10.562 1 98.06 283 LEU B CA 1
ATOM 4469 C C . LEU B 1 283 ? -17.969 -26.406 -11.75 1 98.06 283 LEU B C 1
ATOM 4471 O O . LEU B 1 283 ? -19.094 -25.875 -11.844 1 98.06 283 LEU B O 1
ATOM 4475 N N . GLU B 1 284 ? -17.438 -27.25 -12.602 1 97.44 284 GLU B N 1
ATOM 4476 C CA . GLU B 1 284 ? -18.25 -27.672 -13.742 1 97.44 284 GLU B CA 1
ATOM 4477 C C . GLU B 1 284 ? -19.5 -28.406 -13.297 1 97.44 284 GLU B C 1
ATOM 4479 O O . GLU B 1 284 ? -20.562 -28.281 -13.914 1 97.44 284 GLU B O 1
ATOM 4484 N N . GLU B 1 285 ? -19.312 -29.156 -12.312 1 97.31 285 GLU B N 1
ATOM 4485 C CA . GLU B 1 285 ? -20.453 -29.875 -11.758 1 97.31 285 GLU B CA 1
ATOM 4486 C C . GLU B 1 285 ? -21.531 -28.906 -11.273 1 97.31 285 GLU B C 1
ATOM 4488 O O . GLU B 1 285 ? -22.703 -29.234 -11.234 1 97.31 285 GLU B O 1
ATOM 4493 N N . LYS B 1 286 ? -21.094 -27.719 -10.938 1 95.62 286 LYS B N 1
ATOM 4494 C CA . LYS B 1 286 ? -22.016 -26.672 -10.516 1 95.62 286 LYS B CA 1
ATOM 4495 C C . LYS B 1 286 ? -22.469 -25.828 -11.703 1 95.62 286 LYS B C 1
ATOM 4497 O O . LYS B 1 286 ? -22.984 -24.734 -11.523 1 95.62 286 LYS B O 1
ATOM 4502 N N . SER B 1 287 ? -22.156 -26.266 -12.953 1 95.75 287 SER B N 1
ATOM 4503 C CA . SER B 1 287 ? -22.625 -25.734 -14.234 1 95.75 287 SER B CA 1
ATOM 4504 C C . SER B 1 287 ? -21.875 -24.453 -14.602 1 95.75 287 SER B C 1
ATOM 4506 O O . SER B 1 287 ? -22.406 -23.625 -15.344 1 95.75 287 SER B O 1
ATOM 4508 N N . TYR B 1 288 ? -20.75 -24.234 -14.008 1 97.38 288 TYR B N 1
ATOM 4509 C CA . TYR B 1 288 ? -19.922 -23.109 -14.438 1 97.38 288 TYR B CA 1
ATOM 4510 C C . TYR B 1 288 ? -19.094 -23.5 -15.664 1 97.38 288 TYR B C 1
ATOM 4512 O O . TYR B 1 288 ? -18.641 -24.641 -15.789 1 97.38 288 TYR B O 1
ATOM 4520 N N . ASN B 1 289 ? -18.938 -22.562 -16.578 1 96.94 289 ASN B N 1
ATOM 4521 C CA . ASN B 1 289 ? -18.047 -22.734 -17.719 1 96.94 289 ASN B CA 1
ATOM 4522 C C . ASN B 1 289 ? -16.594 -22.469 -17.359 1 96.94 289 ASN B C 1
ATOM 4524 O O . ASN B 1 289 ? -16.203 -21.312 -17.172 1 96.94 289 ASN B O 1
ATOM 4528 N N . THR B 1 290 ? -15.773 -23.5 -17.297 1 97.06 290 THR B N 1
ATOM 4529 C CA . THR B 1 290 ? -14.406 -23.344 -16.812 1 97.06 290 THR B CA 1
ATOM 4530 C C . THR B 1 290 ? -13.414 -23.469 -17.969 1 97.06 290 THR B C 1
ATOM 4532 O O . THR B 1 290 ? -12.219 -23.656 -17.75 1 97.06 290 THR B O 1
ATOM 4535 N N . THR B 1 291 ? -13.781 -23.359 -19.219 1 95.81 291 THR B N 1
ATOM 4536 C CA . THR B 1 291 ? -12.961 -23.594 -20.406 1 95.81 291 THR B CA 1
ATOM 4537 C C . THR B 1 291 ? -11.742 -22.688 -20.406 1 95.81 291 THR B C 1
ATOM 4539 O O . THR B 1 291 ? -10.617 -23.141 -20.641 1 95.81 291 THR B O 1
ATOM 4542 N N . THR B 1 292 ? -11.992 -21.438 -20.156 1 96.25 292 THR B N 1
ATOM 4543 C CA . THR B 1 292 ? -10.906 -20.469 -20.172 1 96.25 292 THR B CA 1
ATOM 4544 C C . THR B 1 292 ? -9.875 -20.797 -19.109 1 96.25 292 THR B C 1
ATOM 4546 O O . THR B 1 292 ? -8.672 -20.75 -19.359 1 96.25 292 THR B O 1
ATOM 4549 N N . LEU B 1 293 ? -10.328 -21.141 -17.922 1 97.56 293 LEU B N 1
ATOM 4550 C CA . LEU B 1 293 ? -9.43 -21.453 -16.812 1 97.56 293 LEU B CA 1
ATOM 4551 C C . LEU B 1 293 ? -8.672 -22.75 -17.078 1 97.56 293 LEU B C 1
ATOM 4553 O O . LEU B 1 293 ? -7.492 -22.875 -16.719 1 97.56 293 LEU B O 1
ATOM 4557 N N . ARG B 1 294 ? -9.305 -23.688 -17.719 1 96.5 294 ARG B N 1
ATOM 4558 C CA . ARG B 1 294 ? -8.656 -24.938 -18.109 1 96.5 294 ARG B CA 1
ATOM 4559 C C . ARG B 1 294 ? -7.547 -24.688 -19.125 1 96.5 294 ARG B C 1
ATOM 4561 O O . ARG B 1 294 ? -6.453 -25.25 -19 1 96.5 294 ARG B O 1
ATOM 4568 N N . THR B 1 295 ? -7.887 -23.891 -20.062 1 95.94 295 THR B N 1
ATOM 4569 C CA . THR B 1 295 ? -6.91 -23.578 -21.109 1 95.94 295 THR B CA 1
ATOM 4570 C C . THR B 1 295 ? -5.723 -22.828 -20.516 1 95.94 295 THR B C 1
ATOM 4572 O O . THR B 1 295 ? -4.578 -23.047 -20.922 1 95.94 295 THR B O 1
ATOM 4575 N N . LEU B 1 296 ? -5.984 -21.938 -19.641 1 95.19 296 LEU B N 1
ATOM 4576 C CA . LEU B 1 296 ? -4.898 -21.203 -18.984 1 95.19 296 LEU B CA 1
ATOM 4577 C C . LEU B 1 296 ? -3.977 -22.172 -18.234 1 95.19 296 LEU B C 1
ATOM 4579 O O . LEU B 1 296 ? -2.754 -22.016 -18.281 1 95.19 296 LEU B O 1
ATOM 4583 N N . ALA B 1 297 ? -4.578 -23.078 -17.469 1 95.56 297 ALA B N 1
ATOM 4584 C CA . ALA B 1 297 ? -3.777 -24.062 -16.75 1 95.56 297 ALA B CA 1
ATOM 4585 C C . ALA B 1 297 ? -2.852 -24.828 -17.688 1 95.56 297 ALA B C 1
ATOM 4587 O O . ALA B 1 297 ? -1.678 -25.047 -17.375 1 95.56 297 ALA B O 1
ATOM 4588 N N . SER B 1 298 ? -3.377 -25.188 -18.812 1 93.88 298 SER B N 1
ATOM 4589 C CA . SER B 1 298 ? -2.582 -25.875 -19.812 1 93.88 298 SER B CA 1
ATOM 4590 C C . SER B 1 298 ? -1.496 -24.969 -20.391 1 93.88 298 SER B C 1
ATOM 4592 O O . SER B 1 298 ? -0.366 -25.406 -20.609 1 93.88 298 SER B O 1
ATOM 4594 N N . PHE B 1 299 ? -1.834 -23.766 -20.609 1 90.88 299 PHE B N 1
ATOM 4595 C CA . PHE B 1 299 ? -0.913 -22.766 -21.141 1 90.88 299 PHE B CA 1
ATOM 4596 C C . PHE B 1 299 ? 0.288 -22.594 -20.219 1 90.88 299 PHE B C 1
ATOM 4598 O O . PHE B 1 299 ? 1.422 -22.453 -20.688 1 90.88 299 PHE B O 1
ATOM 4605 N N . ILE B 1 300 ? 0.094 -22.609 -18.938 1 90.25 300 ILE B N 1
ATOM 4606 C CA . ILE B 1 300 ? 1.136 -22.391 -17.938 1 90.25 300 ILE B CA 1
ATOM 4607 C C . ILE B 1 300 ? 2.178 -23.5 -18.031 1 90.25 300 ILE B C 1
ATOM 4609 O O . ILE B 1 300 ? 3.381 -23.25 -17.938 1 90.25 300 ILE B O 1
ATOM 4613 N N . ILE B 1 301 ? 1.784 -24.734 -18.25 1 87.38 301 ILE B N 1
ATOM 4614 C CA . ILE B 1 301 ? 2.717 -25.859 -18.203 1 87.38 301 ILE B CA 1
ATOM 4615 C C . ILE B 1 301 ? 3.342 -26.062 -19.578 1 87.38 301 ILE B C 1
ATOM 4617 O O . ILE B 1 301 ? 4.371 -26.734 -19.703 1 87.38 301 ILE B O 1
ATOM 4621 N N . GLU B 1 302 ? 2.676 -25.484 -20.594 1 85 302 GLU B N 1
ATOM 4622 C CA . GLU B 1 302 ? 3.164 -25.703 -21.953 1 85 302 GLU B CA 1
ATOM 4623 C C . GLU B 1 302 ? 3.975 -24.516 -22.453 1 85 302 GLU B C 1
ATOM 4625 O O . GLU B 1 302 ? 4.645 -24.609 -23.484 1 85 302 GLU B O 1
ATOM 4630 N N . ARG B 1 303 ? 3.936 -23.516 -21.766 1 75.06 303 ARG B N 1
ATOM 4631 C CA . ARG B 1 303 ? 4.547 -22.281 -22.234 1 75.06 303 ARG B CA 1
ATOM 4632 C C . ARG B 1 303 ? 6.062 -22.422 -22.312 1 75.06 303 ARG B C 1
ATOM 4634 O O . ARG B 1 303 ? 6.668 -23.172 -21.547 1 75.06 303 ARG B O 1
ATOM 4641 N N . ASN B 1 304 ? 6.617 -21.641 -23.328 1 70.69 304 ASN B N 1
ATOM 4642 C CA . ASN B 1 304 ? 8.062 -21.609 -23.531 1 70.69 304 ASN B CA 1
ATOM 4643 C C . ASN B 1 304 ? 8.672 -20.297 -23.047 1 70.69 304 ASN B C 1
ATOM 4645 O O . ASN B 1 304 ? 9.836 -20 -23.328 1 70.69 304 ASN B O 1
ATOM 4649 N N . SER B 1 305 ? 7.785 -19.406 -22.672 1 65.62 305 SER B N 1
ATOM 4650 C CA . SER B 1 305 ? 8.25 -18.141 -22.125 1 65.62 305 SER B CA 1
ATOM 4651 C C . SER B 1 305 ? 7.348 -17.672 -21 1 65.62 305 SER B C 1
ATOM 4653 O O . SER B 1 305 ? 6.18 -18.062 -20.922 1 65.62 305 SER B O 1
#

Sequence (610 aa):
MSEQNSIQFEEQLKTYQQRVNKVLINTLSSLAFSNSPLVQAMRHGTLLGGKRLRPFLVYAVGEMFGLSANNLDAPAAAVECIHAYSLIHDDLPAMDNDDLRRGQPTCHIKFGEAHAILAGDALQALAFEILSKREMPDVTTADRLEMLAELATASGIAGMCGGQSLDLEAEGKHIDLHALEQIHRHKTGALIRCAVRMGAYGAGQSGCDALPELDQYAQAIGLAFQVQDDILDVIGSTEMIGKRQGSDQQLGKSTYPALLGLEQAQQKAHELYQEALKALSKLEEKSYNTTTLRTLASFIIERNSMSEQNSIQFEEQLKTYQQRVNKVLINTLSSLAFSNSPLVQAMRHGTLLGGKRLRPFLVYAVGEMFGLSANNLDAPAAAVECIHAYSLIHDDLPAMDNDDLRRGQPTCHIKFGEAHAILAGDALQALAFEILSKREMPDVTTADRLEMLAELATASGIAGMCGGQSLDLEAEGKHIDLHALEQIHRHKTGALIRCAVRMGAYGAGQSGCDALPELDQYAQAIGLAFQVQDDILDVIGSTEMIGKRQGSDQQLGKSTYPALLGLEQAQQKAHELYQEALKALSKLEEKSYNTTTLRTLASFIIERNS

pLDDT: mean 93.16, std 9.35, range [51.75, 98.94]

Nearest PDB structures (foldseek):
  1rqj-assembly1_A  TM=9.852E-01  e=1.359E-31  Escherichia coli
  2for-assembly1_A  TM=9.878E-01  e=1.278E-27  Shigella flexneri
  2for-assembly1_B  TM=9.889E-01  e=1.377E-26  Shigella flexneri
  3ts7-assembly1_A  TM=9.462E-01  e=1.333E-21  Methylococcus capsulatus
  3ts7-assembly1_B  TM=9.272E-01  e=7.115E-22  Methylococcus capsulatus

Radius of gyration: 24.8 Å; Cα contacts (8 Å, |Δi|>4): 1061; chains: 2; bounding box: 47×71×65 Å